Protein AF-0000000073397233 (afdb_homodimer)

Foldseek 3Di:
DPPPPPDQPAPCPFDKWKKKKKKKWKDPFPVPFQKKKKKWWDFDDDPFKHWPDKDKDWPFDWDWDFDDPFGTIIIMGMDRHTDMTIMMMMTIMMGTWQGHPDDLVLFDDDDCLVVQVQQQAADFQQDQDPVLLVVLCVQQPPPDRLLSSLLSLLVCLLVQAAEDQVQAPVQLHLVCCVVVRYHAQSVSQSVSSSSSSNVPWGKWKFKAAQDPPPDPPDFKDFDDFIHMWMWTQTRSRGIFTARSRVCNHVVHSRRGSTDHRRGGTRDMHAQDQDVVGQQVHGGGDNNGMWMDGPRHTDDMDMTMIMGTDD/DPPPPPDQPAVPPFDKWKKKKKKKWKDPFPVPFQKKKKKWFDFDDDPFKHWPDKDKDWPFDWDWDFDDPFGTIIIMGMDRHGDMTIMMMMTIMMGTWFGHPDDLVLFDDDDCLVVQVQQQQDDFQQDQDPVLLVVLCVQQPPPDRLLSSLLSLLVCLLVQAAEDQVQAPVQLHLVCCVVVRYHAQSVSQSVSSSSSSSVPWGKWKFKAAQDPPPDPPDFKDFDDFIHMWMWTQTRSRGIFTARSRVCNHVVHSRRGSTDHRRGGTRDMHAQDADVVGQQVHGGGDSNGMWMDGVRHTDDMDMTMMMGTDD

Sequence (620 aa):
MTITDPAVSAHADATIGLFEITDHITIDSTQGAHTVEMWCPVIGDGAFQRVLDVEVTSEDPYDLTREPEFGNLMLYSRLRLATAASWSIRYVVERRAIGHAPDPARARPLATAQLFSRALIPEAHVDVDERTRTLAQDVVGPETNPLEQARRIYDYVTGAMDYDATKQSFLGSTEHALTCSVGNCNDIHALFVSLCRSVDIPARFVLGQALELPQPGAQDCEVCGYHCWAEFFVAGLGWLPADASCATKYGTHGLFANLQANHIAWSIGRDILLAPPQRAGRSLFFAGPYAEIDGETHPAQRQIRFTAMTMTITDPAVSAHADATIGLFEITDHITIDSTQGAHTVEMWCPVIGDGAFQRVLDVEVTSEDPYDLTREPEFGNLMLYSRLRLATAASWSIRYVVERRAIGHAPDPARARPLATAQLFSRALIPEAHVDVDERTRTLAQDVVGPETNPLEQARRIYDYVTGAMDYDATKQSFLGSTEHALTCSVGNCNDIHALFVSLCRSVDIPARFVLGQALELPQPGAQDCEVCGYHCWAEFFVAGLGWLPADASCATKYGTHGLFANLQANHIAWSIGRDILLAPPQRAGRSLFFAGPYAEIDGETHPAQRQIRFTAMT

Nearest PDB structures (foldseek):
  3isr-assembly1_B  TM=7.551E-01  e=1.094E-17  Cytophaga hutchinsonii ATCC 33406
  7ofh-assembly1_A  TM=2.747E-01  e=2.437E-01  Enterobacteria phage f1
  7eea-assembly1_A  TM=2.535E-01  e=3.512E-01  unidentified
  6sb1-assembly1_A  TM=2.375E-01  e=1.515E+00  Mus musculus
  7cz6-assembly1_C  TM=2.061E-01  e=4.267E+00  Omono River virus

Solvent-accessible surface area (backbone atoms only — not comparable to full-atom values): 31868 Å² total; per-residue (Å²): 134,81,79,71,71,80,75,84,68,81,86,55,74,55,54,70,34,39,34,38,36,36,40,37,36,37,33,70,78,29,79,86,38,57,32,38,36,39,39,32,60,33,70,56,66,28,60,49,29,38,48,20,28,64,37,66,48,57,87,64,74,67,44,78,33,34,21,59,88,74,53,39,36,26,40,30,32,76,37,58,65,45,59,66,48,54,40,36,38,39,37,33,36,39,19,40,28,42,70,52,89,73,59,66,86,47,44,38,76,76,76,38,62,75,79,35,45,86,24,42,54,62,52,84,48,21,51,57,46,71,70,38,27,53,52,32,46,64,58,34,55,88,59,78,53,55,57,59,29,50,47,38,43,47,53,48,46,38,68,58,38,42,65,34,72,89,58,40,81,91,60,24,20,20,65,48,26,73,74,64,30,38,10,30,38,50,16,48,38,17,37,44,35,19,31,33,20,36,70,69,28,33,24,40,42,34,21,22,36,63,58,69,72,49,59,93,87,48,74,66,37,74,54,86,76,67,37,52,36,30,33,36,45,31,29,52,64,16,75,32,42,34,33,50,37,62,18,34,63,69,73,43,81,73,26,64,43,20,42,62,36,44,58,47,62,38,27,58,48,55,57,38,62,51,45,75,67,56,73,73,51,61,37,63,65,58,65,50,62,45,30,27,49,70,55,35,76,42,83,52,48,75,49,43,41,42,33,82,54,129,134,80,80,72,70,79,75,85,67,81,87,52,75,57,54,71,34,40,32,37,38,37,42,38,37,36,34,73,74,31,79,86,38,58,30,38,36,38,38,32,61,35,68,58,64,27,61,48,28,39,50,20,30,63,36,67,48,56,86,64,74,68,44,77,34,34,21,59,85,75,53,38,36,26,40,30,31,76,38,56,66,42,59,64,48,52,39,36,39,38,36,32,37,40,19,40,29,42,68,54,88,74,59,67,86,47,44,38,77,76,77,38,61,74,81,36,47,88,26,43,55,60,52,83,48,22,50,57,45,71,68,39,27,53,52,31,45,64,59,34,54,87,57,77,52,54,55,59,29,50,48,38,44,47,52,47,46,37,69,58,38,41,63,35,72,88,58,41,81,90,60,25,20,21,66,50,26,74,73,64,32,37,11,30,38,50,17,48,38,18,38,44,34,19,32,34,21,36,71,71,28,33,23,39,43,35,21,24,38,64,58,68,71,44,58,94,88,47,71,63,34,75,52,88,74,66,36,52,36,29,33,36,46,32,29,53,65,16,75,35,43,33,33,49,35,61,19,33,64,68,72,43,81,71,26,63,45,18,42,63,34,44,57,46,62,37,26,59,47,55,58,40,62,51,46,74,67,57,74,73,50,61,38,63,65,57,64,50,62,45,32,27,46,70,55,35,77,41,83,52,48,75,49,40,39,38,30,80,54,130

pLDDT: mean 88.09, std 16.3, range [19.8, 98.94]

Secondary structure (DSSP, 8-state):
---------SS----EEEEEEEEEEEE---TT-S-EEEEEEE---BTTEEEEEEEEEESS--EEEE-TTT--EEEEEEESS-PPEEEEEEEEEEEE-EE----GGG-B--S-GGGGGGGTS-BTTB--SHHHHH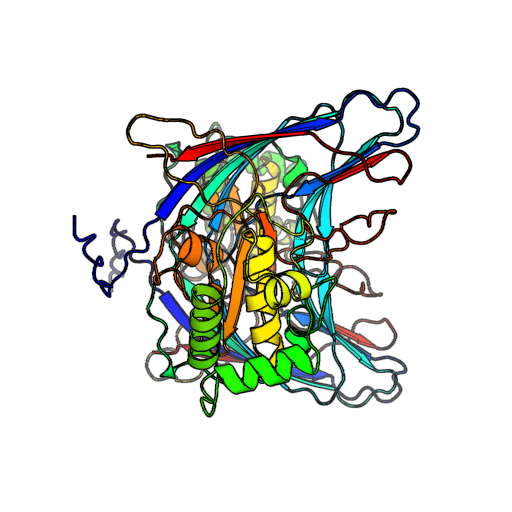HHHHHHTT---HHHHHHHHHHHHHHH-EE-GGG--SS--HHHHHHH-EE-HHHHHHHHHHHHHHTT--EEEEEEEE-----TT---EE--S-EEEEEEEEBTTEEEEE-HHHHHHHT--TTBSEE-TTEEEEEE-SSB--SSPPSS--BS--SS-EEEETTEEE--EEEEEEEEE-/-------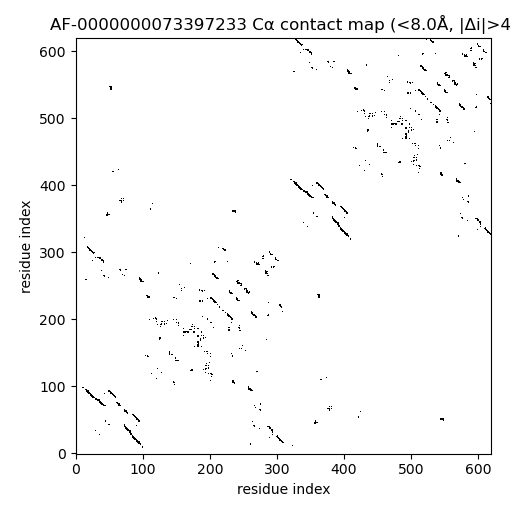--SS----EEEEEEEEEEEE---TT-S-EEEEEEE---BTTEEEEEEEEEESS--EEEE-TTT--EEEEEEESS-PPEEEEEEEEEEEE-EE----GGG-B--S-GGGGGGGTS-BTTB--SHHHHHHHHHHHTT---HHHHHHHHHHHHHHH-EE-GGG--SS--HHHHHHH-EE-HHHHHHHHHHHHHHTT--EEEEEEEE-----TT---EEE-S-EEEEEEEEBTTEEEEE-HHHHHHHT--TTBSEE-TTEEEEEE-SSB--SSPPSS--BS--SS-EEEETTEEE--EEEEEEEEE-

Radius of gyration: 24.76 Å; Cα contacts (8 Å, |Δi|>4): 1543; chains: 2; bounding box: 56×73×66 Å

InterPro domains:
  IPR002931 Transglutaminase-like [PF01841] (133-244)
  IPR002931 Transglutaminase-like [SM00460] (177-246)
  IPR038765 Papain-like cysteine peptidase superfamily [SSF54001] (122-278)

Structure (mmCIF, N/CA/C/O backbone):
data_AF-0000000073397233-model_v1
#
loop_
_entity.id
_entity.type
_entity.pdbx_description
1 polymer 'Transglutaminase-like domain-containing protein'
#
loop_
_atom_site.group_PDB
_atom_site.id
_atom_site.type_symbol
_atom_site.label_atom_id
_atom_site.label_alt_id
_atom_site.label_comp_id
_atom_site.label_asym_id
_atom_site.label_entity_id
_atom_site.label_seq_id
_atom_site.pdbx_PDB_ins_code
_atom_site.Cartn_x
_atom_site.Cartn_y
_atom_site.Cartn_z
_atom_site.occupancy
_atom_site.B_iso_or_equiv
_atom_site.auth_seq_id
_atom_site.auth_comp_id
_atom_site.auth_asym_id
_atom_site.auth_atom_id
_atom_site.pdbx_PDB_model_num
ATOM 1 N N . MET A 1 1 ? 7.605 40.781 -12.438 1 20.59 1 MET A N 1
ATOM 2 C CA . MET A 1 1 ? 7.578 39.562 -13.273 1 20.59 1 MET A CA 1
ATOM 3 C C . MET A 1 1 ? 6.363 38.719 -12.945 1 20.59 1 MET A C 1
ATOM 5 O O . MET A 1 1 ? 6.188 38.281 -11.797 1 20.59 1 MET A O 1
ATOM 9 N N . THR A 1 2 ? 5.273 38.812 -13.648 1 19.84 2 THR A N 1
ATOM 10 C CA . THR A 1 2 ? 3.918 38.312 -13.516 1 19.84 2 THR A CA 1
ATOM 11 C C . THR A 1 2 ? 3.908 36.781 -13.625 1 19.84 2 THR A C 1
ATOM 13 O O . THR A 1 2 ? 4.297 36.219 -14.656 1 19.84 2 THR A O 1
ATOM 16 N N . ILE A 1 3 ? 4.238 36.094 -12.578 1 24.62 3 ILE A N 1
ATOM 17 C CA . ILE A 1 3 ? 4.289 34.625 -12.625 1 24.62 3 ILE A CA 1
ATOM 18 C C . ILE A 1 3 ? 3 34.094 -13.234 1 24.62 3 ILE A C 1
ATOM 20 O O . ILE A 1 3 ? 1.908 34.344 -12.711 1 24.62 3 ILE A O 1
ATOM 24 N N . THR A 1 4 ? 2.961 34.031 -14.531 1 24.98 4 THR A N 1
ATOM 25 C CA . THR A 1 4 ? 1.876 33.469 -15.336 1 24.98 4 THR A CA 1
ATOM 26 C C . THR A 1 4 ? 1.376 32.156 -14.742 1 24.98 4 THR A C 1
ATOM 28 O O . THR A 1 4 ? 2.174 31.297 -14.344 1 24.98 4 THR A O 1
ATOM 31 N N . ASP A 1 5 ? 0.14 32.094 -14.383 1 25.53 5 ASP A N 1
ATOM 32 C CA . ASP A 1 5 ? -0.667 31.031 -13.773 1 25.53 5 ASP A CA 1
ATOM 33 C C . ASP A 1 5 ? -0.698 29.781 -14.648 1 25.53 5 ASP A C 1
ATOM 35 O O . ASP A 1 5 ? -1.155 29.844 -15.797 1 25.53 5 ASP A O 1
ATOM 39 N N . PRO A 1 6 ? 0.333 29.141 -14.727 1 29.95 6 PRO A N 1
ATOM 40 C CA . PRO A 1 6 ? 0.236 28.109 -15.766 1 29.95 6 PRO A CA 1
ATOM 41 C C . PRO A 1 6 ? -1.127 27.422 -15.789 1 29.95 6 PRO A C 1
ATOM 43 O O . PRO A 1 6 ? -1.668 27.078 -14.734 1 29.95 6 PRO A O 1
ATOM 46 N N . ALA A 1 7 ? -1.964 27.703 -16.578 1 28.81 7 ALA A N 1
ATOM 47 C CA . ALA A 1 7 ? -3.285 27.203 -16.938 1 28.81 7 ALA A CA 1
ATOM 48 C C . ALA A 1 7 ? -3.311 25.672 -16.906 1 28.81 7 ALA A C 1
ATOM 50 O O . ALA A 1 7 ? -2.346 25.031 -17.312 1 28.81 7 ALA A O 1
ATOM 51 N N . VAL A 1 8 ? -4.32 24.969 -16.203 1 33.44 8 VAL A N 1
ATOM 52 C CA . VAL A 1 8 ? -4.711 23.594 -15.883 1 33.44 8 VAL A CA 1
ATOM 53 C C . VAL A 1 8 ? -4.934 22.797 -17.156 1 33.44 8 VAL A C 1
ATOM 55 O O . VAL A 1 8 ? -5.879 23.062 -17.906 1 33.44 8 VAL A O 1
ATOM 58 N N . SER A 1 9 ? -4.07 22.688 -18.094 1 29.34 9 SER A N 1
ATOM 59 C CA . SER A 1 9 ? -4.43 21.875 -19.266 1 29.34 9 SER A CA 1
ATOM 60 C C . SER A 1 9 ? -4.992 20.516 -18.844 1 29.34 9 SER A C 1
ATOM 62 O O . SER A 1 9 ? -4.477 19.891 -17.922 1 29.34 9 SER A O 1
ATOM 64 N N . ALA A 1 10 ? -6.133 20.141 -19.297 1 34.38 10 ALA A N 1
ATOM 65 C CA . ALA A 1 10 ? -7.004 19 -18.984 1 34.38 10 ALA A CA 1
ATOM 66 C C . ALA A 1 10 ? -6.246 17.688 -19.078 1 34.38 10 ALA A C 1
ATOM 68 O O . ALA A 1 10 ? -6.602 16.719 -18.406 1 34.38 10 ALA A O 1
ATOM 69 N N . HIS A 1 11 ? -5.738 17.438 -20.344 1 39 11 HIS A N 1
ATOM 70 C CA . HIS A 1 11 ? -5.312 16.094 -20.719 1 39 11 HIS A CA 1
ATOM 71 C C . HIS A 1 11 ? -3.971 15.734 -20.094 1 39 11 HIS A C 1
ATOM 73 O O . HIS A 1 11 ? -2.936 16.281 -20.469 1 39 11 HIS A O 1
ATOM 79 N N . ALA A 1 12 ? -3.865 15.492 -18.797 1 43 12 ALA A N 1
ATOM 80 C CA . ALA A 1 12 ? -2.85 15.375 -17.766 1 43 12 ALA A CA 1
ATOM 81 C C . ALA A 1 12 ? -1.82 14.305 -18.109 1 43 12 ALA A C 1
ATOM 83 O O . ALA A 1 12 ? -2.072 13.109 -17.922 1 43 12 ALA A O 1
ATOM 84 N N . ASP A 1 13 ? -1.312 14.242 -19.172 1 47.97 13 ASP A N 1
ATOM 85 C CA . ASP A 1 13 ? -0.145 13.375 -19.062 1 47.97 13 ASP A CA 1
ATOM 86 C C . ASP A 1 13 ? 0.627 13.648 -17.781 1 47.97 13 ASP A C 1
ATOM 88 O O . ASP A 1 13 ? 1.246 14.711 -17.641 1 47.97 13 ASP A O 1
ATOM 92 N N . ALA A 1 14 ? 0.115 13.109 -16.703 1 60.75 14 ALA A N 1
ATOM 93 C CA . ALA A 1 14 ? 0.729 13.336 -15.398 1 60.75 14 ALA A CA 1
ATOM 94 C C . ALA A 1 14 ? 2.25 13.242 -15.484 1 60.75 14 ALA A C 1
ATOM 96 O O . ALA A 1 14 ? 2.789 12.328 -16.109 1 60.75 14 ALA A O 1
ATOM 97 N N . THR A 1 15 ? 2.902 14.367 -15.352 1 80.69 15 THR A N 1
ATOM 98 C CA . THR A 1 15 ? 4.355 14.445 -15.242 1 80.69 15 THR A CA 1
ATOM 99 C C . THR A 1 15 ? 4.883 13.367 -14.297 1 80.69 15 THR A C 1
ATOM 101 O O . THR A 1 15 ? 4.34 13.164 -13.211 1 80.69 15 THR A O 1
ATOM 104 N N . ILE A 1 16 ? 5.684 12.5 -14.891 1 86.94 16 ILE A N 1
ATOM 105 C CA . ILE A 1 16 ? 6.34 11.461 -14.102 1 86.94 16 ILE A CA 1
ATOM 106 C C . ILE A 1 16 ? 7.766 11.898 -13.766 1 86.94 16 ILE A C 1
ATOM 108 O O . ILE A 1 16 ? 8.492 12.391 -14.633 1 86.94 16 ILE A O 1
ATOM 112 N N . GLY A 1 17 ? 8.031 11.922 -12.484 1 89.25 17 GLY A N 1
ATOM 113 C CA . GLY A 1 17 ? 9.391 12.156 -12.031 1 89.25 17 GLY A CA 1
ATOM 114 C C . GLY A 1 17 ? 10.094 10.891 -11.578 1 89.25 17 GLY A C 1
ATOM 115 O O . GLY A 1 17 ? 9.453 9.977 -11.047 1 89.25 17 GLY A O 1
ATOM 116 N N . LEU A 1 18 ? 11.398 10.797 -11.883 1 92.31 18 LEU A N 1
ATOM 117 C CA . LEU A 1 18 ? 12.266 9.727 -11.406 1 92.31 18 LEU A CA 1
ATOM 118 C C . LEU A 1 18 ? 13.344 10.266 -10.484 1 92.31 18 LEU A C 1
ATOM 120 O O . LEU A 1 18 ? 14.07 11.203 -10.844 1 92.31 18 LEU A O 1
ATOM 124 N N . PHE A 1 19 ? 13.453 9.68 -9.305 1 91.81 19 PHE A N 1
ATOM 125 C CA . PHE A 1 19 ? 14.352 10.227 -8.297 1 91.81 19 PHE A CA 1
ATOM 126 C C . PHE A 1 19 ? 15.211 9.133 -7.672 1 91.81 19 PHE A C 1
ATOM 128 O O . PHE A 1 19 ? 14.727 8.031 -7.41 1 91.81 19 PHE A O 1
ATOM 135 N N . GLU A 1 20 ? 16.453 9.445 -7.52 1 93 20 GLU A N 1
ATOM 136 C CA . GLU A 1 20 ? 17.312 8.633 -6.656 1 93 20 GLU A CA 1
ATOM 137 C C . GLU A 1 20 ? 17.469 9.266 -5.277 1 93 20 GLU A C 1
ATOM 139 O O . GLU A 1 20 ? 17.75 10.461 -5.164 1 93 20 GLU A O 1
ATOM 144 N N . ILE A 1 21 ? 17.234 8.484 -4.27 1 91.62 21 ILE A N 1
ATOM 145 C CA . ILE A 1 21 ? 17.312 8.953 -2.891 1 91.62 21 ILE A CA 1
ATOM 146 C C . ILE A 1 21 ? 18.281 8.078 -2.1 1 91.62 21 ILE A C 1
ATOM 148 O O . ILE A 1 21 ? 18.172 6.852 -2.121 1 91.62 21 ILE A O 1
ATOM 152 N N . THR A 1 22 ? 19.188 8.695 -1.458 1 92.19 22 THR A N 1
ATOM 153 C CA . THR A 1 22 ? 20.094 7.977 -0.571 1 92.19 22 THR A CA 1
ATOM 154 C C . THR A 1 22 ? 20 8.508 0.856 1 92.19 22 THR A C 1
ATOM 156 O O . THR A 1 22 ? 20.172 9.703 1.095 1 92.19 22 THR A O 1
ATOM 159 N N . ASP A 1 23 ? 19.656 7.617 1.698 1 90 23 ASP A N 1
ATOM 160 C CA . ASP A 1 23 ? 19.516 7.922 3.117 1 90 23 ASP A CA 1
ATOM 161 C C . ASP A 1 23 ? 20.641 7.293 3.938 1 90 23 ASP A C 1
ATOM 163 O O . ASP A 1 23 ? 20.75 6.066 4.008 1 90 23 ASP A O 1
ATOM 167 N N . HIS A 1 24 ? 21.484 8.133 4.516 1 91.31 24 HIS A N 1
ATOM 168 C CA . HIS A 1 24 ? 22.531 7.668 5.418 1 91.31 24 HIS A CA 1
ATOM 169 C C . HIS A 1 24 ? 22.156 7.91 6.875 1 91.31 24 HIS A C 1
ATOM 171 O O . HIS A 1 24 ? 21.859 9.039 7.266 1 91.31 24 HIS A O 1
ATOM 177 N N . ILE A 1 25 ? 22.172 6.844 7.645 1 89.56 25 ILE A N 1
ATOM 178 C CA . ILE A 1 25 ? 21.719 6.887 9.031 1 89.56 25 ILE A CA 1
ATOM 179 C C . ILE A 1 25 ? 22.812 6.391 9.961 1 89.56 25 ILE A C 1
ATOM 181 O O . ILE A 1 25 ? 23.406 5.34 9.719 1 89.56 25 ILE A O 1
ATOM 185 N N . THR A 1 26 ? 23.062 7.152 10.969 1 87.12 26 THR A N 1
ATOM 186 C CA . THR A 1 26 ? 24.047 6.742 11.969 1 87.12 26 THR A CA 1
ATOM 187 C C . THR A 1 26 ? 23.531 7.008 13.383 1 87.12 26 THR A C 1
ATOM 189 O O . THR A 1 26 ? 22.703 7.902 13.586 1 87.12 26 THR A O 1
ATOM 192 N N . ILE A 1 27 ? 23.875 6.125 14.25 1 85.19 27 ILE A N 1
ATOM 193 C CA . ILE A 1 27 ? 23.703 6.355 15.68 1 85.19 27 ILE A CA 1
ATOM 194 C C . ILE A 1 27 ? 25.062 6.461 16.344 1 85.19 27 ILE A C 1
ATOM 196 O O . ILE A 1 27 ? 25.953 5.641 16.109 1 85.19 27 ILE A O 1
ATOM 200 N N . ASP A 1 28 ? 25.219 7.613 17.047 1 77.94 28 ASP A N 1
ATOM 201 C CA . ASP A 1 28 ? 26.5 7.82 17.734 1 77.94 28 ASP A CA 1
ATOM 202 C C . ASP A 1 28 ? 26.766 6.703 18.734 1 77.94 28 ASP A C 1
ATOM 204 O O . ASP A 1 28 ? 25.859 5.945 19.094 1 77.94 28 ASP A O 1
ATOM 208 N N . SER A 1 29 ? 28 6.82 19.234 1 68.44 29 SER A N 1
ATOM 209 C CA . SER A 1 29 ? 28.562 5.809 20.125 1 68.44 29 SER A CA 1
ATOM 210 C C . SER A 1 29 ? 27.656 5.543 21.312 1 68.44 29 SER A C 1
ATOM 212 O O . SER A 1 29 ? 27.203 6.48 21.969 1 68.44 29 SER A O 1
ATOM 214 N N . THR A 1 30 ? 27.344 4.34 21.375 1 70.19 30 THR A N 1
ATOM 215 C CA . THR A 1 30 ? 26.422 3.809 22.375 1 70.19 30 THR A CA 1
ATOM 216 C C . THR A 1 30 ? 27.172 3.066 23.469 1 70.19 30 THR A C 1
ATOM 218 O O . THR A 1 30 ? 26.703 2.049 23.984 1 70.19 30 THR A O 1
ATOM 221 N N . GLN A 1 31 ? 28.359 3.639 23.75 1 72.44 31 GLN A N 1
ATOM 222 C CA . GLN A 1 31 ? 29.156 2.969 24.766 1 72.44 31 GLN A CA 1
ATOM 223 C C . GLN A 1 31 ? 28.328 2.729 26.031 1 72.44 31 GLN A C 1
ATOM 225 O O . GLN A 1 31 ? 27.656 3.641 26.531 1 72.44 31 GLN A O 1
ATOM 230 N N . GLY A 1 32 ? 28.312 1.547 26.438 1 79.56 32 GLY A N 1
ATOM 231 C CA . GLY A 1 32 ? 27.625 1.161 27.656 1 79.56 32 GLY A CA 1
ATOM 232 C C . GLY A 1 32 ? 26.188 0.735 27.422 1 79.56 32 GLY A C 1
ATOM 233 O O . GLY A 1 32 ? 25.531 0.246 28.344 1 79.56 32 GLY A O 1
ATOM 234 N N . ALA A 1 33 ? 25.719 0.913 26.281 1 85.31 33 ALA A N 1
ATOM 235 C CA . ALA A 1 33 ? 24.344 0.526 26 1 85.31 33 ALA A CA 1
ATOM 236 C C . ALA A 1 33 ? 24.188 -0.992 25.984 1 85.31 33 ALA A C 1
ATOM 238 O O . ALA A 1 33 ? 25.062 -1.701 25.469 1 85.31 33 ALA A O 1
ATOM 239 N N . HIS A 1 34 ? 23.156 -1.497 26.562 1 88.19 34 HIS A N 1
ATOM 240 C CA . HIS A 1 34 ? 22.844 -2.922 26.531 1 88.19 34 HIS A CA 1
ATOM 241 C C . HIS A 1 34 ? 22.109 -3.295 25.25 1 88.19 34 HIS A C 1
ATOM 243 O O . HIS A 1 34 ? 22.359 -4.352 24.656 1 88.19 34 HIS A O 1
ATOM 249 N N . THR A 1 35 ? 21.188 -2.436 24.938 1 89.88 35 THR A N 1
ATOM 250 C CA . THR A 1 35 ? 20.422 -2.703 23.734 1 89.88 35 THR A CA 1
ATOM 251 C C . THR A 1 35 ? 20.234 -1.429 22.906 1 89.88 35 THR A C 1
ATOM 253 O O . THR A 1 35 ? 19.953 -0.365 23.453 1 89.88 35 THR A O 1
ATOM 256 N N . VAL A 1 36 ? 20.469 -1.492 21.641 1 90.56 36 VAL A N 1
ATOM 257 C CA . VAL A 1 36 ? 20.203 -0.425 20.672 1 90.56 36 VAL A CA 1
ATOM 258 C C . VAL A 1 36 ? 19.172 -0.901 19.656 1 90.56 36 VAL A C 1
ATOM 260 O O . VAL A 1 36 ? 19.375 -1.912 18.984 1 90.56 36 VAL A O 1
ATOM 263 N N . GLU A 1 37 ? 18.047 -0.195 19.609 1 92.5 37 GLU A N 1
ATOM 264 C CA . GLU A 1 37 ? 17.016 -0.484 18.625 1 92.5 37 GLU A CA 1
ATOM 265 C C . GLU A 1 37 ? 16.812 0.696 17.672 1 92.5 37 GLU A C 1
ATOM 267 O O . GLU A 1 37 ? 16.859 1.853 18.094 1 92.5 37 GLU A O 1
ATOM 272 N N . MET A 1 38 ? 16.688 0.378 16.422 1 93 38 MET A N 1
ATOM 273 C CA . MET A 1 38 ? 16.484 1.421 15.43 1 93 38 MET A CA 1
ATOM 274 C C . MET A 1 38 ? 15.398 1.013 14.438 1 93 38 MET A C 1
ATOM 276 O O . MET A 1 38 ? 15.352 -0.139 14 1 93 38 MET A O 1
ATOM 280 N N . TRP A 1 39 ? 14.5 1.9 14.188 1 95.25 39 TRP A N 1
ATOM 281 C CA . TRP A 1 39 ? 13.484 1.797 13.141 1 95.25 39 TRP A CA 1
ATOM 282 C C . TRP A 1 39 ? 13.727 2.834 12.047 1 95.25 39 TRP A C 1
ATOM 284 O O . TRP A 1 39 ? 13.844 4.027 12.336 1 95.25 39 TRP A O 1
ATOM 294 N N . CYS A 1 40 ? 13.773 2.43 10.812 1 94.19 40 CYS A N 1
ATOM 295 C CA . CYS A 1 40 ? 13.914 3.342 9.68 1 94.19 40 CYS A CA 1
ATOM 296 C C . CYS A 1 40 ? 12.789 3.148 8.68 1 94.19 40 CYS A C 1
ATOM 298 O O . CYS A 1 40 ? 12.562 2.039 8.195 1 94.19 40 CYS A O 1
ATOM 300 N N . PRO A 1 41 ? 12.086 4.227 8.383 1 94.44 41 PRO A N 1
ATOM 301 C CA . PRO A 1 41 ? 11.023 4.066 7.387 1 94.44 41 PRO A CA 1
ATOM 302 C C . PRO A 1 41 ? 11.547 3.598 6.031 1 94.44 41 PRO A C 1
ATOM 304 O O . PRO A 1 41 ? 12.641 3.998 5.617 1 94.44 41 PRO A O 1
ATOM 307 N N . VAL A 1 42 ? 10.789 2.766 5.383 1 94.81 42 VAL A N 1
ATOM 308 C CA . VAL A 1 42 ? 11.086 2.281 4.039 1 94.81 42 VAL A CA 1
ATOM 309 C C . VAL A 1 42 ? 10.031 2.791 3.062 1 94.81 42 VAL A C 1
ATOM 311 O O . VAL A 1 42 ? 8.836 2.617 3.285 1 94.81 42 VAL A O 1
ATOM 314 N N . ILE A 1 43 ? 10.523 3.436 1.963 1 94.81 43 ILE A N 1
ATOM 315 C CA . ILE A 1 43 ? 9.617 3.932 0.933 1 94.81 43 ILE A CA 1
ATOM 316 C C . ILE A 1 43 ? 8.922 2.758 0.248 1 94.81 43 ILE A C 1
ATOM 318 O O . ILE A 1 43 ? 9.57 1.789 -0.15 1 94.81 43 ILE A O 1
ATOM 322 N N . GLY A 1 44 ? 7.68 2.812 0.209 1 93.81 44 GLY A N 1
ATOM 323 C CA . GLY A 1 44 ? 6.91 1.777 -0.465 1 93.81 44 GLY A CA 1
ATOM 324 C C . GLY A 1 44 ? 6.109 2.299 -1.641 1 93.81 44 GLY A C 1
ATOM 325 O O . GLY A 1 44 ? 6.047 3.508 -1.87 1 93.81 44 GLY A O 1
ATOM 326 N N . ASP A 1 45 ? 5.527 1.323 -2.373 1 94.31 45 ASP A N 1
ATOM 327 C CA . ASP A 1 45 ? 4.625 1.699 -3.459 1 94.31 45 ASP A CA 1
ATOM 328 C C . ASP A 1 45 ? 3.359 2.359 -2.92 1 94.31 45 ASP A C 1
ATOM 330 O O . ASP A 1 45 ? 2.996 2.162 -1.759 1 94.31 45 ASP A O 1
ATOM 334 N N . GLY A 1 46 ? 2.748 3.15 -3.691 1 92.5 46 GLY A N 1
ATOM 335 C CA . GLY A 1 46 ? 1.459 3.781 -3.463 1 92.5 46 GLY A CA 1
ATOM 336 C C . GLY A 1 46 ? 0.76 4.195 -4.742 1 92.5 46 GLY A C 1
ATOM 337 O O . GLY A 1 46 ? 1.265 3.943 -5.84 1 92.5 46 GLY A O 1
ATOM 338 N N . ALA A 1 47 ? -0.319 4.82 -4.586 1 90.19 47 ALA A N 1
ATOM 339 C CA . ALA A 1 47 ? -1.171 5.141 -5.727 1 90.19 47 ALA A CA 1
ATOM 340 C C . ALA A 1 47 ? -0.432 6.023 -6.73 1 90.19 47 ALA A C 1
ATOM 342 O O . ALA A 1 47 ? -0.727 5.992 -7.93 1 90.19 47 ALA A O 1
ATOM 343 N N . PHE A 1 48 ? 0.589 6.766 -6.23 1 91.81 48 PHE A N 1
ATOM 344 C CA . PHE A 1 48 ? 1.215 7.711 -7.145 1 91.81 48 PHE A CA 1
ATOM 345 C C . PHE A 1 48 ? 2.732 7.578 -7.109 1 91.81 48 PHE A C 1
ATOM 347 O O . PHE A 1 48 ? 3.449 8.453 -7.594 1 91.81 48 PHE A O 1
ATOM 354 N N . GLN A 1 49 ? 3.201 6.582 -6.512 1 94.62 49 GLN A N 1
ATOM 355 C CA . GLN A 1 49 ? 4.645 6.367 -6.492 1 94.62 49 GLN A CA 1
ATOM 356 C C . GLN A 1 49 ? 4.977 4.879 -6.582 1 94.62 49 GLN A C 1
ATOM 358 O O . GLN A 1 49 ? 4.234 4.039 -6.078 1 94.62 49 GLN A O 1
ATOM 363 N N . ARG A 1 50 ? 6.074 4.562 -7.207 1 95.38 50 ARG A N 1
ATOM 364 C CA . ARG A 1 50 ? 6.605 3.209 -7.336 1 95.38 50 ARG A CA 1
ATOM 365 C C . ARG A 1 50 ? 8.086 3.162 -6.973 1 95.38 50 ARG A C 1
ATOM 367 O O . ARG A 1 50 ? 8.867 4.008 -7.418 1 95.38 50 ARG A O 1
ATOM 374 N N . VAL A 1 51 ? 8.406 2.229 -6.191 1 96.69 51 VAL A N 1
ATOM 375 C CA . VAL A 1 51 ? 9.812 1.961 -5.914 1 96.69 51 VAL A CA 1
ATOM 376 C C . VAL A 1 51 ? 10.383 1.025 -6.977 1 96.69 51 VAL A C 1
ATOM 378 O O . VAL A 1 51 ? 10 -0.146 -7.051 1 96.69 51 VAL A O 1
ATOM 381 N N . LEU A 1 52 ? 11.297 1.48 -7.734 1 96.56 52 LEU A N 1
ATOM 382 C CA . LEU A 1 52 ? 11.852 0.717 -8.844 1 96.56 52 LEU A CA 1
ATOM 383 C C . LEU A 1 52 ? 13.102 -0.047 -8.406 1 96.56 52 LEU A C 1
ATOM 385 O O . LEU A 1 52 ? 13.461 -1.054 -9.016 1 96.56 52 LEU A O 1
ATOM 389 N N . ASP A 1 53 ? 13.742 0.507 -7.395 1 96.94 53 ASP A N 1
ATOM 390 C CA . ASP A 1 53 ? 14.961 -0.095 -6.863 1 96.94 53 ASP A CA 1
ATOM 391 C C . ASP A 1 53 ? 15.148 0.26 -5.391 1 96.94 53 ASP A C 1
ATOM 393 O O . ASP A 1 53 ? 14.805 1.361 -4.961 1 96.94 53 ASP A O 1
ATOM 397 N N . VAL A 1 54 ? 15.664 -0.629 -4.656 1 96.44 54 VAL A N 1
ATOM 398 C CA . VAL A 1 54 ? 15.992 -0.4 -3.254 1 96.44 54 VAL A CA 1
ATOM 399 C C . VAL A 1 54 ? 17.219 -1.22 -2.865 1 96.44 54 VAL A 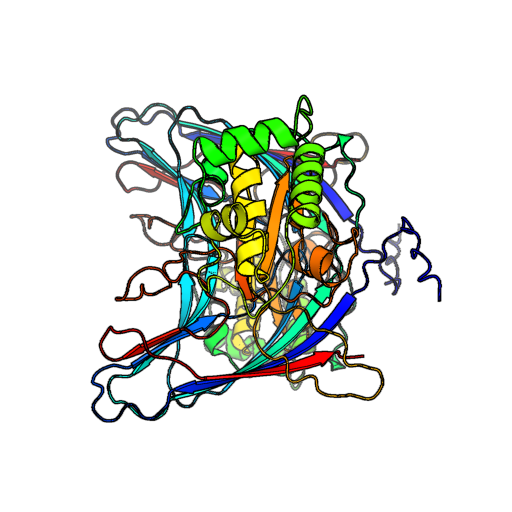C 1
ATOM 401 O O . VAL A 1 54 ? 17.281 -2.42 -3.139 1 96.44 54 VAL A O 1
ATOM 404 N N . GLU A 1 55 ? 18.172 -0.606 -2.273 1 96.44 55 GLU A N 1
ATOM 405 C CA . GLU A 1 55 ? 19.391 -1.249 -1.795 1 96.44 55 GLU A CA 1
ATOM 406 C C . GLU A 1 55 ? 19.734 -0.809 -0.373 1 96.44 55 GLU A C 1
ATOM 408 O O . GLU A 1 55 ? 19.797 0.388 -0.085 1 96.44 55 GLU A O 1
ATOM 413 N N . VAL A 1 56 ? 19.891 -1.743 0.454 1 96.06 56 VAL A N 1
ATOM 414 C CA . VAL A 1 56 ? 20.25 -1.476 1.843 1 96.06 56 VAL A CA 1
ATOM 415 C C . VAL A 1 56 ? 21.688 -1.952 2.107 1 96.06 56 VAL A C 1
ATOM 417 O O . VAL A 1 56 ? 22.016 -3.1 1.812 1 96.06 56 VAL A O 1
ATOM 420 N N . THR A 1 57 ? 22.484 -1.097 2.562 1 94.19 57 THR A N 1
ATOM 421 C CA . THR A 1 57 ? 23.828 -1.433 3.039 1 94.19 57 THR A CA 1
ATOM 422 C C . THR A 1 57 ? 23.922 -1.238 4.551 1 94.19 57 THR A C 1
ATOM 424 O O . THR A 1 57 ? 23.734 -0.128 5.051 1 94.19 57 THR A O 1
ATOM 427 N N . SER A 1 58 ? 24.125 -2.32 5.211 1 90.06 58 SER A N 1
ATOM 428 C CA . SER A 1 58 ? 24.25 -2.289 6.668 1 90.06 58 SER A CA 1
ATOM 429 C C . SER A 1 58 ? 25.219 -3.361 7.16 1 90.06 58 SER A C 1
ATOM 431 O O . SER A 1 58 ? 25.281 -4.453 6.59 1 90.06 58 SER A O 1
ATOM 433 N N . GLU A 1 59 ? 25.984 -2.969 8.148 1 82.81 59 GLU A N 1
ATOM 434 C CA . GLU A 1 59 ? 26.812 -3.977 8.797 1 82.81 59 GLU A CA 1
ATOM 435 C C . GLU A 1 59 ? 26.016 -4.777 9.82 1 82.81 59 GLU A C 1
ATOM 437 O O . GLU A 1 59 ? 26.406 -5.902 10.172 1 82.81 59 GLU A O 1
ATOM 442 N N . ASP A 1 60 ? 24.938 -4.215 10.305 1 85.38 60 ASP A N 1
ATOM 443 C CA . ASP A 1 60 ? 24.094 -4.852 11.32 1 85.38 60 ASP A CA 1
ATOM 444 C C . ASP A 1 60 ? 22.938 -5.602 10.672 1 85.38 60 ASP A C 1
ATOM 446 O O . ASP A 1 60 ? 22.453 -5.219 9.602 1 85.38 60 ASP A O 1
ATOM 450 N N . PRO A 1 61 ? 22.531 -6.641 11.422 1 90.12 61 PRO A N 1
ATOM 451 C CA . PRO A 1 61 ? 21.328 -7.312 10.93 1 90.12 61 PRO A CA 1
ATOM 452 C C . PRO A 1 61 ? 20.078 -6.438 11.031 1 90.12 61 PRO A C 1
ATOM 454 O O . PRO A 1 61 ? 19.984 -5.59 11.922 1 90.12 61 PRO A O 1
ATOM 457 N N . TYR A 1 62 ? 19.203 -6.625 10.141 1 93 62 TYR A N 1
ATOM 458 C CA . TYR A 1 62 ? 17.922 -5.922 10.164 1 93 62 TYR A CA 1
ATOM 459 C C . TYR A 1 62 ? 16.797 -6.812 9.641 1 93 62 TYR A C 1
ATOM 461 O O . TYR A 1 62 ? 17.047 -7.793 8.938 1 93 62 TYR A O 1
ATOM 469 N N . ASP A 1 63 ? 15.602 -6.445 10.039 1 94.38 63 ASP A N 1
ATOM 470 C CA . ASP A 1 63 ? 14.383 -7.047 9.508 1 94.38 63 ASP A CA 1
ATOM 471 C C . ASP A 1 63 ? 13.5 -6 8.844 1 94.38 63 ASP A C 1
ATOM 473 O O . ASP A 1 63 ? 13.547 -4.82 9.195 1 94.38 63 ASP A O 1
ATOM 477 N N . LEU A 1 64 ? 12.797 -6.449 7.832 1 95.56 64 LEU A N 1
ATOM 478 C CA . LEU A 1 64 ? 11.711 -5.633 7.297 1 95.56 64 LEU A CA 1
ATOM 479 C C . LEU A 1 64 ? 10.414 -5.898 8.055 1 95.56 64 LEU A C 1
ATOM 481 O O . LEU A 1 64 ? 9.953 -7.039 8.125 1 95.56 64 LEU A O 1
ATOM 485 N N . THR A 1 65 ? 9.852 -4.871 8.633 1 97.06 65 THR A N 1
ATOM 486 C CA . THR A 1 65 ? 8.617 -5.016 9.398 1 97.06 65 THR A CA 1
ATOM 487 C C . THR A 1 65 ? 7.574 -4.008 8.93 1 97.06 65 THR A C 1
ATOM 489 O O . THR A 1 65 ? 7.871 -3.123 8.125 1 97.06 65 THR A O 1
ATOM 492 N N . ARG A 1 66 ? 6.293 -4.215 9.344 1 97.12 66 ARG A N 1
ATOM 493 C CA . ARG A 1 66 ? 5.156 -3.371 8.992 1 97.12 66 ARG A CA 1
ATOM 494 C C . ARG A 1 66 ? 4.234 -3.168 10.188 1 97.12 66 ARG A C 1
ATOM 496 O O . ARG A 1 66 ? 3.873 -4.129 10.867 1 97.12 66 ARG A O 1
ATOM 503 N N . GLU A 1 67 ? 3.938 -1.937 10.445 1 96.81 67 GLU A N 1
ATOM 504 C CA . GLU A 1 67 ? 2.953 -1.723 11.508 1 96.81 67 GLU A CA 1
ATOM 505 C C . GLU A 1 67 ? 1.53 -1.812 10.961 1 96.81 67 GLU A C 1
ATOM 507 O O . GLU A 1 67 ? 1.288 -1.517 9.789 1 96.81 67 GLU A O 1
ATOM 512 N N . PRO A 1 68 ? 0.575 -2.158 11.758 1 94.38 68 PRO A N 1
ATOM 513 C CA . PRO A 1 68 ? -0.741 -2.559 11.25 1 94.38 68 PRO A CA 1
ATOM 514 C C . PRO A 1 68 ? -1.687 -1.372 11.07 1 94.38 68 PRO A C 1
ATOM 516 O O . PRO A 1 68 ? -2.734 -1.507 10.43 1 94.38 68 PRO A O 1
ATOM 519 N N . GLU A 1 69 ? -1.416 -0.255 11.625 1 94 69 GLU A N 1
ATOM 520 C CA . GLU A 1 69 ? -2.391 0.831 11.641 1 94 69 GLU A CA 1
ATOM 521 C C . GLU A 1 69 ? -2.457 1.536 10.289 1 94 69 GLU A C 1
ATOM 523 O O . GLU A 1 69 ? -3.539 1.718 9.727 1 94 69 GLU A O 1
ATOM 528 N N . PHE A 1 70 ? -1.303 1.898 9.75 1 95.12 70 PHE A N 1
ATOM 529 C CA . PHE A 1 70 ? -1.25 2.617 8.484 1 95.12 70 PHE A CA 1
ATOM 530 C C . PHE A 1 70 ? -0.54 1.787 7.422 1 95.12 70 PHE A C 1
ATOM 532 O O . PHE A 1 70 ? -0.622 2.094 6.23 1 95.12 70 PHE A O 1
ATOM 539 N N . GLY A 1 71 ? 0.132 0.727 7.863 1 95.81 71 GLY A N 1
ATOM 540 C CA . GLY A 1 71 ? 0.809 -0.167 6.938 1 95.81 71 GLY A CA 1
ATOM 541 C C . GLY A 1 71 ? 2.197 0.31 6.555 1 95.81 71 GLY A C 1
ATOM 542 O O . GLY A 1 71 ? 2.734 -0.089 5.52 1 95.81 71 GLY A O 1
ATOM 543 N N . ASN A 1 72 ? 2.783 1.192 7.367 1 97.31 72 ASN A N 1
ATOM 544 C CA . ASN A 1 72 ? 4.125 1.684 7.07 1 97.31 72 ASN A CA 1
ATOM 545 C C . ASN A 1 72 ? 5.164 0.571 7.164 1 97.31 72 ASN A C 1
ATOM 547 O O . ASN A 1 72 ? 5.133 -0.236 8.094 1 97.31 72 ASN A O 1
ATOM 551 N N . LEU A 1 73 ? 6.023 0.556 6.207 1 96.44 73 LEU A N 1
ATOM 552 C CA . LEU A 1 73 ? 7.164 -0.355 6.203 1 96.44 73 LEU A CA 1
ATOM 553 C C . LEU A 1 73 ? 8.359 0.266 6.914 1 96.44 73 LEU A C 1
ATOM 555 O O . LEU A 1 73 ? 8.586 1.475 6.82 1 96.44 73 LEU A O 1
ATOM 559 N N . MET A 1 74 ? 9.172 -0.625 7.57 1 96.94 74 MET A N 1
ATOM 560 C CA . MET A 1 74 ? 10.359 -0.106 8.234 1 96.94 74 MET A CA 1
ATOM 561 C C . MET A 1 74 ? 11.438 -1.181 8.336 1 96.94 74 MET A C 1
ATOM 563 O O . MET A 1 74 ? 11.133 -2.375 8.32 1 96.94 74 MET A O 1
ATOM 567 N N . LEU A 1 75 ? 12.656 -0.766 8.312 1 95.75 75 LEU A N 1
ATOM 568 C CA . LEU A 1 75 ? 13.758 -1.614 8.75 1 95.75 75 LEU A CA 1
ATOM 569 C C . LEU A 1 75 ? 13.93 -1.553 10.266 1 95.75 75 LEU A C 1
ATOM 571 O O . LEU A 1 75 ? 13.898 -0.469 10.852 1 95.75 75 LEU A O 1
ATOM 575 N N . TYR A 1 76 ? 14.016 -2.635 10.82 1 95.75 76 TYR A N 1
ATOM 576 C CA . TYR A 1 76 ? 14.195 -2.723 12.266 1 95.75 76 TYR A CA 1
ATOM 577 C C . TYR A 1 76 ? 15.469 -3.475 12.609 1 95.75 76 TYR A C 1
ATOM 579 O O . TYR A 1 76 ? 15.734 -4.551 12.07 1 95.75 76 TYR A O 1
ATOM 587 N N . SER A 1 77 ? 16.266 -2.908 13.445 1 93 77 SER A N 1
ATOM 588 C CA . SER A 1 77 ? 17.469 -3.566 13.961 1 93 77 SER A CA 1
ATOM 589 C C . SER A 1 77 ? 17.516 -3.51 15.484 1 93 77 SER A C 1
ATOM 591 O O . SER A 1 77 ? 17.141 -2.498 16.078 1 93 77 SER A O 1
ATOM 593 N N . ARG A 1 78 ? 17.859 -4.605 16.031 1 91.81 78 ARG A N 1
ATOM 594 C CA . ARG A 1 78 ? 18.109 -4.699 17.469 1 91.81 78 ARG A CA 1
ATOM 595 C C . ARG A 1 78 ? 19.5 -5.27 17.75 1 91.81 78 ARG A C 1
ATOM 597 O O . ARG A 1 78 ? 19.797 -6.406 17.375 1 91.81 78 ARG A O 1
ATOM 604 N N . LEU A 1 79 ? 20.297 -4.422 18.344 1 87.38 79 LEU A N 1
ATOM 605 C CA . LEU A 1 79 ? 21.641 -4.832 18.688 1 87.38 79 LEU A CA 1
ATOM 606 C C . LEU A 1 79 ? 21.844 -4.875 20.188 1 87.38 79 LEU A C 1
ATOM 608 O O . LEU A 1 79 ? 21.344 -4.012 20.922 1 87.38 79 LEU A O 1
ATOM 612 N N . ARG A 1 80 ? 22.406 -5.941 20.719 1 79.69 80 ARG A N 1
ATOM 613 C CA . ARG A 1 80 ? 22.672 -6.074 22.141 1 79.69 80 ARG A CA 1
ATOM 614 C C . ARG A 1 80 ? 23.891 -5.258 22.547 1 79.69 80 ARG A C 1
ATOM 616 O O . ARG A 1 80 ? 23.984 -4.781 23.688 1 79.69 80 ARG A O 1
ATOM 623 N N . LEU A 1 81 ? 24.938 -5.219 21.828 1 67.94 81 LEU A N 1
ATOM 624 C CA . LEU A 1 81 ? 26.125 -4.453 22.188 1 67.94 81 LEU A CA 1
ATOM 625 C C . LEU A 1 81 ? 26.359 -3.32 21.203 1 67.94 81 LEU A C 1
ATOM 627 O O . LEU A 1 81 ? 26.125 -3.48 20 1 67.94 81 LEU A O 1
ATOM 631 N N . ALA A 1 82 ? 26.531 -2.176 21.875 1 59.38 82 ALA A N 1
ATOM 632 C CA . ALA A 1 82 ? 26.453 -0.877 21.203 1 59.38 82 ALA A CA 1
ATOM 633 C C . ALA A 1 82 ? 27.672 -0.64 20.312 1 59.38 82 ALA A C 1
ATOM 635 O O . ALA A 1 82 ? 28.812 -0.612 20.797 1 59.38 82 ALA A O 1
ATOM 636 N N . THR A 1 83 ? 27.859 -1.124 19.234 1 66.81 83 THR A N 1
ATOM 637 C CA . THR A 1 83 ? 28.703 -0.465 18.25 1 66.81 83 THR A CA 1
ATOM 638 C C . THR A 1 83 ? 27.906 0.552 17.438 1 66.81 83 THR A C 1
ATOM 640 O O . THR A 1 83 ? 26.688 0.569 17.484 1 66.81 83 THR A O 1
ATOM 643 N N . ALA A 1 84 ? 28.672 1.542 16.969 1 66.44 84 ALA A N 1
ATOM 644 C CA . ALA A 1 84 ? 28.078 2.518 16.062 1 66.44 84 ALA A CA 1
ATOM 645 C C . ALA A 1 84 ? 27.359 1.826 14.906 1 66.44 84 ALA A C 1
ATOM 647 O O . ALA A 1 84 ? 27.906 0.9 14.297 1 66.44 84 ALA A O 1
ATOM 648 N N . ALA A 1 85 ? 26 2.096 14.859 1 77.06 85 ALA A N 1
ATOM 649 C CA . ALA A 1 85 ? 25.25 1.547 13.742 1 77.06 85 ALA A CA 1
ATOM 650 C C . ALA A 1 85 ? 25.234 2.514 12.562 1 77.06 85 ALA A C 1
ATOM 652 O O . ALA A 1 85 ? 25.156 3.73 12.75 1 77.06 85 ALA A O 1
ATOM 653 N N . SER A 1 86 ? 25.516 1.97 11.383 1 83.06 86 SER A N 1
ATOM 654 C CA . SER A 1 86 ? 25.453 2.754 10.156 1 83.06 86 SER A CA 1
ATOM 655 C C . SER A 1 86 ? 24.703 2.01 9.055 1 83.06 86 SER A C 1
ATOM 657 O O . SER A 1 86 ? 25 0.849 8.773 1 83.06 86 SER A O 1
ATOM 659 N N . TRP A 1 87 ? 23.656 2.719 8.602 1 88.88 87 TRP A N 1
ATOM 660 C CA . TRP A 1 87 ? 22.875 2.178 7.492 1 88.88 87 TRP A CA 1
ATOM 661 C C . TRP A 1 87 ? 22.859 3.146 6.312 1 88.88 87 TRP A C 1
ATOM 663 O O . TRP A 1 87 ? 22.953 4.359 6.496 1 88.88 87 TRP A O 1
ATOM 673 N N . SER A 1 88 ? 22.906 2.582 5.18 1 93.94 88 SER A N 1
ATOM 674 C CA . SER A 1 88 ? 22.625 3.344 3.969 1 93.94 88 SER A CA 1
ATOM 675 C C . SER A 1 88 ? 21.531 2.674 3.143 1 93.94 88 SER A C 1
ATOM 677 O O . SER A 1 88 ? 21.578 1.465 2.906 1 93.94 88 SER A O 1
ATOM 679 N N . ILE A 1 89 ? 20.578 3.439 2.797 1 94.81 89 ILE A N 1
ATOM 680 C CA . ILE A 1 89 ? 19.484 2.947 1.954 1 94.81 89 ILE A CA 1
ATOM 681 C C . ILE A 1 89 ? 19.406 3.791 0.685 1 94.81 89 ILE A C 1
ATOM 683 O O . ILE A 1 89 ? 19.297 5.02 0.753 1 94.81 89 ILE A O 1
ATOM 687 N N . ARG A 1 90 ? 19.422 3.16 -0.43 1 95.69 90 ARG A N 1
ATOM 688 C CA . ARG A 1 90 ? 19.266 3.826 -1.719 1 95.69 90 ARG A CA 1
ATOM 689 C C . ARG A 1 90 ? 17.984 3.404 -2.408 1 95.69 90 ARG A C 1
ATOM 691 O O . ARG A 1 90 ? 17.703 2.209 -2.529 1 95.69 90 ARG A O 1
ATOM 698 N N . TYR A 1 91 ? 17.25 4.383 -2.873 1 95.31 91 TYR A N 1
ATOM 699 C CA . TYR A 1 91 ? 16.031 4.129 -3.621 1 95.31 91 TYR A CA 1
ATOM 700 C C . TYR A 1 91 ? 16.094 4.758 -5.008 1 95.31 91 TYR A C 1
ATOM 702 O O . TYR A 1 91 ? 16.75 5.793 -5.195 1 95.31 91 TYR A O 1
ATOM 710 N N . VAL A 1 92 ? 15.469 4.121 -5.938 1 95.94 92 VAL A N 1
ATOM 711 C CA . VAL A 1 92 ? 14.969 4.789 -7.137 1 95.94 92 VAL A CA 1
ATOM 712 C C . VAL A 1 92 ? 13.445 4.785 -7.137 1 95.94 92 VAL A C 1
ATOM 714 O O . VAL A 1 92 ? 12.82 3.723 -7.09 1 95.94 92 VAL A O 1
ATOM 717 N N . VAL A 1 93 ? 12.859 5.98 -7.16 1 95.44 93 VAL A N 1
ATOM 718 C CA . VAL A 1 93 ? 11.414 6.121 -7 1 95.44 93 VAL A CA 1
ATOM 719 C C . VAL A 1 93 ? 10.828 6.848 -8.211 1 95.44 93 VAL A C 1
ATOM 721 O O . VAL A 1 93 ? 11.359 7.875 -8.641 1 95.44 93 VAL A O 1
ATOM 724 N N . GLU A 1 94 ? 9.836 6.238 -8.789 1 94.81 94 GLU A N 1
ATOM 725 C CA . GLU A 1 94 ? 8.992 6.902 -9.781 1 94.81 94 GLU A CA 1
ATOM 726 C C . GLU A 1 94 ? 7.785 7.57 -9.117 1 94.81 94 GLU A C 1
ATOM 728 O O . GLU A 1 94 ? 7.059 6.934 -8.352 1 94.81 94 GLU A O 1
ATOM 733 N N . ARG A 1 95 ? 7.645 8.859 -9.336 1 93 95 ARG A N 1
ATOM 734 C CA . ARG A 1 95 ? 6.551 9.617 -8.734 1 93 95 ARG A CA 1
ATOM 735 C C . ARG A 1 95 ? 5.723 10.328 -9.805 1 93 95 ARG A C 1
ATOM 737 O O . ARG A 1 95 ? 6.266 11.062 -10.633 1 93 95 ARG A O 1
ATOM 744 N N . ARG A 1 96 ? 4.441 10.078 -9.758 1 91.06 96 ARG A N 1
ATOM 745 C CA . ARG A 1 96 ? 3.523 10.742 -10.672 1 91.06 96 ARG A CA 1
ATOM 746 C C . ARG A 1 96 ? 2.922 11.992 -10.031 1 91.06 96 ARG A C 1
ATOM 748 O O . ARG A 1 96 ? 2.547 11.969 -8.859 1 91.06 96 ARG A O 1
ATOM 755 N N . ALA A 1 97 ? 2.898 13.016 -10.773 1 89 97 ALA A N 1
ATOM 756 C CA . ALA A 1 97 ? 2.154 14.188 -10.305 1 89 97 ALA A CA 1
ATOM 757 C C . ALA A 1 97 ? 0.67 13.867 -10.156 1 89 97 ALA A C 1
ATOM 759 O O . ALA A 1 97 ? 0.142 12.992 -10.852 1 89 97 ALA A O 1
ATOM 760 N N . ILE A 1 98 ? 0.199 14.469 -9.148 1 85.56 98 ILE A N 1
ATOM 761 C CA . ILE A 1 98 ? -1.239 14.391 -8.922 1 85.56 98 ILE A CA 1
ATOM 762 C C . ILE A 1 98 ? -1.91 15.68 -9.398 1 85.56 98 ILE A C 1
ATOM 764 O O . ILE A 1 98 ? -1.549 16.766 -8.961 1 85.56 98 ILE A O 1
ATOM 768 N N . GLY A 1 99 ? -2.557 15.711 -10.422 1 74.44 99 GLY A N 1
ATOM 769 C CA . GLY A 1 99 ? -3.117 16.969 -10.891 1 74.44 99 GLY A CA 1
ATOM 770 C C . GLY A 1 99 ? -4.453 16.812 -11.586 1 74.44 99 GLY A C 1
ATOM 771 O O . GLY A 1 99 ? -4.555 16.094 -12.586 1 74.44 99 GLY A O 1
ATOM 772 N N . HIS A 1 100 ? -5.566 16.5 -10.891 1 64.62 100 HIS A N 1
ATOM 773 C CA . HIS A 1 100 ? -6.867 16.547 -11.555 1 64.62 100 HIS A CA 1
ATOM 774 C C . HIS A 1 100 ? -7.84 17.453 -10.805 1 64.62 100 HIS A C 1
ATOM 776 O O . HIS A 1 100 ? -7.77 17.562 -9.578 1 64.62 100 HIS A O 1
ATOM 782 N N . ALA A 1 101 ? -8.242 18.609 -11.383 1 78.25 101 ALA A N 1
ATOM 783 C CA . ALA A 1 101 ? -9.43 19.266 -10.859 1 78.25 101 ALA A CA 1
ATOM 784 C C . ALA A 1 101 ? -10.562 18.266 -10.648 1 78.25 101 ALA A C 1
ATOM 786 O O . ALA A 1 101 ? -11.375 18.031 -11.555 1 78.25 101 ALA A O 1
ATOM 787 N N . PRO A 1 102 ? -10.398 17.594 -9.344 1 89.5 102 PRO A N 1
ATOM 788 C CA . PRO A 1 102 ? -11.469 16.609 -9.156 1 89.5 102 PRO A CA 1
ATOM 789 C C . PRO A 1 102 ? -12.859 17.203 -9.383 1 89.5 102 PRO A C 1
ATOM 791 O O . PRO A 1 102 ? -13.102 18.359 -9.047 1 89.5 102 PRO A O 1
ATOM 794 N N . ASP A 1 103 ? -13.688 16.484 -9.984 1 92.06 103 ASP A N 1
ATOM 795 C CA . ASP A 1 103 ? -15.07 16.891 -10.242 1 92.06 103 ASP A CA 1
ATOM 796 C C . ASP A 1 103 ? -15.906 16.812 -8.961 1 92.06 103 ASP A C 1
ATOM 798 O O . ASP A 1 103 ? -16.188 15.719 -8.469 1 92.06 103 ASP A O 1
ATOM 802 N N . PRO A 1 104 ? -16.312 17.938 -8.5 1 95.19 104 PRO A N 1
ATOM 803 C CA . PRO A 1 104 ? -17.109 17.922 -7.262 1 95.19 104 PRO A CA 1
ATOM 804 C C . PRO A 1 104 ? -18.359 17.078 -7.371 1 95.19 104 PRO A C 1
ATOM 806 O O . PRO A 1 104 ? -18.875 16.594 -6.359 1 95.19 104 PRO A O 1
ATOM 809 N N . ALA A 1 105 ? -18.844 16.828 -8.562 1 95.5 105 ALA A N 1
ATOM 810 C CA . ALA A 1 105 ? -20.078 16.078 -8.766 1 95.5 105 ALA A CA 1
ATOM 811 C C . ALA A 1 105 ? -19.891 14.609 -8.375 1 95.5 105 ALA A C 1
ATOM 813 O O . ALA A 1 105 ? -20.859 13.898 -8.133 1 95.5 105 ALA A O 1
ATOM 814 N N . ARG A 1 106 ? -18.672 14.18 -8.305 1 94.69 106 ARG A N 1
ATOM 815 C CA . ARG A 1 106 ? -18.375 12.789 -7.965 1 94.69 106 ARG A CA 1
ATOM 816 C C . ARG A 1 106 ? -18.281 12.602 -6.453 1 94.69 106 ARG A C 1
ATOM 818 O O . ARG A 1 106 ? -18.281 11.469 -5.965 1 94.69 106 ARG A O 1
ATOM 825 N N . ALA A 1 107 ? -18.188 13.703 -5.738 1 97 107 ALA A N 1
ATOM 826 C CA . ALA A 1 107 ? -18.031 13.641 -4.289 1 97 107 ALA A CA 1
ATOM 827 C C . ALA A 1 107 ? -19.312 13.156 -3.617 1 97 107 ALA A C 1
ATOM 829 O O . ALA A 1 107 ? -20.406 13.586 -3.984 1 97 107 ALA A O 1
ATOM 830 N N . ARG A 1 108 ? -19.156 12.242 -2.736 1 94.19 108 ARG A N 1
ATOM 831 C CA . ARG A 1 108 ? -20.25 11.703 -1.929 1 94.19 108 ARG A CA 1
ATOM 832 C C . ARG A 1 108 ? -19.906 11.758 -0.443 1 94.19 108 ARG A C 1
ATOM 834 O O . ARG A 1 108 ? -18.734 11.82 -0.069 1 94.19 108 ARG A O 1
ATOM 841 N N . PRO A 1 109 ? -20.969 11.828 0.352 1 91.5 109 PRO A N 1
ATOM 842 C CA . PRO A 1 109 ? -20.672 11.711 1.782 1 91.5 109 PRO A CA 1
ATOM 843 C C . PRO A 1 109 ? -20.062 10.359 2.156 1 91.5 109 PRO A C 1
ATOM 845 O O . PRO A 1 109 ? -20.344 9.352 1.501 1 91.5 109 PRO A O 1
ATOM 848 N N . LEU A 1 110 ? -19.312 10.375 3.176 1 94.19 110 LEU A N 1
ATOM 849 C CA . LEU A 1 110 ? -18.703 9.141 3.68 1 94.19 110 LEU A CA 1
ATOM 850 C C . LEU A 1 110 ? -19.766 8.203 4.23 1 94.19 110 LEU A C 1
ATOM 852 O O . LEU A 1 110 ? -20.547 8.586 5.113 1 94.19 110 LEU A O 1
ATOM 856 N N . ALA A 1 111 ? -19.844 6.965 3.738 1 91.06 111 ALA A N 1
ATOM 857 C CA . ALA A 1 111 ? -20.875 6.02 4.145 1 91.06 111 ALA A CA 1
ATOM 858 C C . ALA A 1 111 ? -20.359 5.055 5.203 1 91.06 111 ALA A C 1
ATOM 860 O O . ALA A 1 111 ? -21.141 4.496 5.98 1 91.06 111 ALA A O 1
ATOM 861 N N . THR A 1 112 ? -19.094 4.832 5.23 1 93.06 112 THR A N 1
ATOM 862 C CA . THR A 1 112 ? -18.516 3.879 6.164 1 93.06 112 THR A CA 1
ATOM 863 C C . THR A 1 112 ? -17.344 4.512 6.922 1 93.06 112 THR A C 1
ATOM 865 O O . THR A 1 112 ? -16.188 4.23 6.633 1 93.06 112 THR A O 1
ATOM 868 N N . ALA A 1 113 ? -17.672 5.215 7.953 1 93.5 113 ALA A N 1
ATOM 869 C CA . ALA A 1 113 ? -16.672 5.945 8.734 1 93.5 113 ALA A CA 1
ATOM 870 C C . ALA A 1 113 ? -15.742 4.988 9.469 1 93.5 113 ALA A C 1
ATOM 872 O O . ALA A 1 113 ? -14.578 5.312 9.711 1 93.5 113 ALA A O 1
ATOM 873 N N . GLN A 1 114 ? -16.203 3.797 9.742 1 91.81 114 GLN A N 1
ATOM 874 C CA . GLN A 1 114 ? -15.461 2.816 10.531 1 91.81 114 GLN A CA 1
ATOM 875 C C . GLN A 1 114 ? -14.164 2.424 9.828 1 91.81 114 GLN A C 1
ATOM 877 O O . GLN A 1 114 ? -13.164 2.127 10.484 1 91.81 114 GLN A O 1
ATOM 882 N N . LEU A 1 115 ? -14.156 2.514 8.562 1 93.75 115 LEU A N 1
ATOM 883 C CA . LEU A 1 115 ? -12.977 2.143 7.797 1 93.75 115 LEU A CA 1
ATOM 884 C C . LEU A 1 115 ? -11.898 3.215 7.902 1 93.75 115 LEU A C 1
ATOM 886 O O . LEU A 1 115 ? -10.75 2.982 7.527 1 93.75 115 LEU A O 1
ATOM 890 N N . PHE A 1 116 ? -12.297 4.398 8.469 1 95.56 116 PHE A N 1
ATOM 891 C CA . PHE A 1 116 ? -11.398 5.547 8.484 1 95.56 116 PHE A CA 1
ATOM 892 C C . PHE A 1 116 ? -11.195 6.055 9.906 1 95.56 116 PHE A C 1
ATOM 894 O O . PHE A 1 116 ? -10.844 7.215 10.117 1 95.56 116 PHE A O 1
ATOM 901 N N . SER A 1 117 ? -11.367 5.188 10.844 1 93.94 117 SER A N 1
ATOM 902 C CA . SER A 1 117 ? -11.391 5.613 12.242 1 93.94 117 SER A CA 1
ATOM 903 C C . SER A 1 117 ? -10.125 6.375 12.609 1 93.94 117 SER A C 1
ATOM 905 O O . SER A 1 117 ? -10.195 7.477 13.156 1 93.94 117 SER A O 1
ATOM 907 N N . ARG A 1 118 ? -8.953 5.887 12.195 1 95.38 118 ARG A N 1
ATOM 908 C CA . ARG A 1 118 ? -7.684 6.516 12.555 1 95.38 118 ARG A CA 1
ATOM 909 C C . ARG A 1 118 ? -7.543 7.879 11.883 1 95.38 118 ARG A C 1
ATOM 911 O O . ARG A 1 118 ? -6.754 8.719 12.328 1 95.38 118 ARG A O 1
ATOM 918 N N . ALA A 1 119 ? -8.328 8.125 10.844 1 97.75 119 ALA A N 1
ATOM 919 C CA . ALA A 1 119 ? -8.242 9.383 10.102 1 97.75 119 ALA A CA 1
ATOM 920 C C . ALA A 1 119 ? -9.391 10.32 10.461 1 97.75 119 ALA A C 1
ATOM 922 O O . ALA A 1 119 ? -9.602 11.336 9.797 1 97.75 119 ALA A O 1
ATOM 923 N N . LEU A 1 120 ? -10.172 9.906 11.516 1 97.94 120 LEU A N 1
ATOM 924 C CA . LEU A 1 120 ? -11.328 10.719 11.875 1 97.94 120 LEU A CA 1
ATOM 925 C C . LEU A 1 120 ? -11.25 11.164 13.336 1 97.94 120 LEU A C 1
ATOM 927 O O . LEU A 1 120 ? -11.82 12.188 13.711 1 97.94 120 LEU A O 1
ATOM 931 N N . ILE A 1 121 ? -10.477 10.398 14.133 1 96.69 121 ILE A N 1
ATOM 932 C CA . ILE A 1 121 ? -10.469 10.656 15.57 1 96.69 121 ILE A CA 1
ATOM 933 C C . ILE A 1 121 ? -9.312 11.594 15.914 1 96.69 121 ILE A C 1
ATOM 935 O O . ILE A 1 121 ? -8.383 11.766 15.125 1 96.69 121 ILE A O 1
ATOM 939 N N . PRO A 1 122 ? -9.375 12.242 17.109 1 97.69 122 PRO A N 1
ATOM 940 C CA . PRO A 1 122 ? -8.227 13.031 17.547 1 97.69 122 PRO A CA 1
ATOM 941 C C . PRO A 1 122 ? -6.977 12.18 17.766 1 97.69 122 PRO A C 1
ATOM 943 O O . PRO A 1 122 ? -7.074 10.961 17.938 1 97.69 122 PRO A O 1
ATOM 946 N N . GLU A 1 123 ? -5.91 12.766 17.672 1 95.56 123 GLU A N 1
ATOM 947 C CA . GLU A 1 123 ? -4.629 12.18 18.047 1 95.56 123 GLU A CA 1
ATOM 948 C C . GLU A 1 123 ? -3.781 13.172 18.844 1 95.56 123 GLU A C 1
ATOM 950 O O . GLU A 1 123 ? -4.223 14.289 19.109 1 95.56 123 GLU A O 1
ATOM 955 N N . ALA A 1 124 ? -2.625 12.766 19.266 1 95.44 124 ALA A N 1
ATOM 956 C CA . ALA A 1 124 ? -1.769 13.633 20.062 1 95.44 124 ALA A CA 1
ATOM 957 C C . ALA A 1 124 ? -1.521 14.961 19.359 1 95.44 124 ALA A C 1
ATOM 959 O O . ALA A 1 124 ? -0.935 15 18.281 1 95.44 124 ALA A O 1
ATOM 960 N N . HIS A 1 125 ? -2.051 16.078 19.906 1 97.38 125 HIS A N 1
ATOM 961 C CA . HIS A 1 125 ? -1.858 17.469 19.5 1 97.38 125 HIS A CA 1
ATOM 962 C C . HIS A 1 125 ? -2.672 17.797 18.25 1 97.38 125 HIS A C 1
ATOM 964 O O . HIS A 1 125 ? -2.516 18.875 17.672 1 97.38 125 HIS A O 1
ATOM 970 N N . VAL A 1 126 ? -3.43 16.859 17.719 1 98.25 126 VAL A N 1
ATOM 971 C CA . VAL A 1 126 ? -4.414 17.125 16.688 1 98.25 126 VAL A CA 1
ATOM 972 C C . VAL A 1 126 ? -5.824 16.984 17.25 1 98.25 126 VAL A C 1
ATOM 974 O O . VAL A 1 126 ? -6.34 15.875 17.391 1 98.25 126 VAL A O 1
ATOM 977 N N . ASP A 1 127 ? -6.398 18.094 17.484 1 98.31 127 ASP A N 1
ATOM 978 C CA . ASP A 1 127 ? -7.625 18.125 18.281 1 98.31 127 ASP A CA 1
ATOM 979 C C . ASP A 1 127 ? -8.852 17.953 17.391 1 98.31 127 ASP A C 1
ATOM 981 O O . ASP A 1 127 ? -8.891 18.453 16.266 1 98.31 127 ASP A O 1
ATOM 985 N N . VAL A 1 128 ? -9.789 17.25 17.844 1 98.5 128 VAL A N 1
ATOM 986 C CA . VAL A 1 128 ? -11.156 17.203 17.344 1 98.5 128 VAL A CA 1
ATOM 987 C C . VAL A 1 128 ? -12.141 17.344 18.516 1 98.5 128 VAL A C 1
ATOM 989 O O . VAL A 1 128 ? -12.531 16.359 19.125 1 98.5 128 VAL A O 1
ATOM 992 N N . ASP A 1 129 ? -12.438 18.516 18.812 1 98.31 129 ASP A N 1
ATOM 993 C CA . ASP A 1 129 ? -13.234 18.859 19.984 1 98.31 129 ASP A CA 1
ATOM 994 C C . ASP A 1 129 ? -14.242 19.969 19.641 1 98.31 129 ASP A C 1
ATOM 996 O O . ASP A 1 129 ? -14.453 20.297 18.484 1 98.31 129 ASP A O 1
ATOM 1000 N N . GLU A 1 130 ? -14.859 20.484 20.672 1 98.38 130 GLU A N 1
ATOM 1001 C CA . GLU A 1 130 ? -15.914 21.469 20.453 1 98.38 130 GLU A CA 1
ATOM 1002 C C . GLU A 1 130 ? -15.375 22.719 19.766 1 98.38 130 GLU A C 1
ATOM 1004 O O . GLU A 1 130 ? -16.016 23.266 18.875 1 98.38 130 GLU A O 1
ATOM 1009 N N . ARG A 1 131 ? -14.219 23.156 20.172 1 98.38 131 ARG A N 1
ATOM 1010 C CA . ARG A 1 131 ? -13.602 24.344 19.594 1 98.38 131 ARG A CA 1
ATOM 1011 C C . ARG 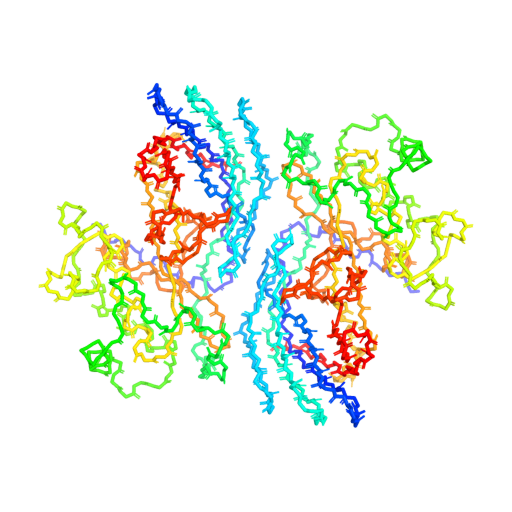A 1 131 ? -13.344 24.156 18.109 1 98.38 131 ARG A C 1
ATOM 1013 O O . ARG A 1 131 ? -13.727 25 17.297 1 98.38 131 ARG A O 1
ATOM 1020 N N . THR A 1 132 ? -12.703 23.062 17.719 1 98.81 132 THR A N 1
ATOM 1021 C CA . THR A 1 132 ? -12.383 22.828 16.312 1 98.81 132 THR A CA 1
ATOM 1022 C C . THR A 1 132 ? -13.648 22.531 15.516 1 98.81 132 THR A C 1
ATOM 1024 O O . THR A 1 132 ? -13.742 22.906 14.344 1 98.81 132 THR A O 1
ATOM 1027 N N . ARG A 1 133 ? -14.641 21.875 16.062 1 98.69 133 ARG A N 1
ATOM 1028 C CA . ARG A 1 133 ? -15.898 21.609 15.375 1 98.69 133 ARG A CA 1
ATOM 1029 C C . ARG A 1 133 ? -16.641 22.906 15.07 1 98.69 133 ARG A C 1
ATOM 1031 O O . ARG A 1 133 ? -17.156 23.094 13.961 1 98.69 133 ARG A O 1
ATOM 1038 N N . THR A 1 134 ? -16.703 23.797 16.094 1 98.75 134 THR A N 1
ATOM 1039 C CA . THR A 1 134 ? -17.359 25.078 15.891 1 98.75 134 THR A CA 1
ATOM 1040 C C . THR A 1 134 ? -16.672 25.875 14.781 1 98.75 134 THR A C 1
ATOM 1042 O O . THR A 1 134 ? -17.328 26.375 13.867 1 98.75 134 THR A O 1
ATOM 1045 N N . LEU A 1 135 ? -15.352 25.938 14.875 1 98.88 135 LEU A N 1
ATOM 1046 C CA . LEU A 1 135 ? -14.594 26.656 13.859 1 98.88 135 LEU A CA 1
ATOM 1047 C C . LEU A 1 135 ? -14.797 26.047 12.484 1 98.88 135 LEU A C 1
ATOM 1049 O O . LEU A 1 135 ? -15.023 26.75 11.5 1 98.88 135 LEU A O 1
ATOM 1053 N N . ALA A 1 136 ? -14.664 24.734 12.375 1 98.88 136 ALA A N 1
ATOM 1054 C CA . ALA A 1 136 ? -14.828 24.031 11.102 1 98.88 136 ALA A CA 1
ATOM 1055 C C . ALA A 1 136 ? -16.203 24.297 10.508 1 98.88 136 ALA A C 1
ATOM 1057 O O . ALA A 1 136 ? -16.344 24.516 9.305 1 98.88 136 ALA A O 1
ATOM 1058 N N . GLN A 1 137 ? -17.234 24.25 11.297 1 98.69 137 GLN A N 1
ATOM 1059 C CA . GLN A 1 137 ? -18.594 24.516 10.844 1 98.69 137 GLN A CA 1
ATOM 1060 C C . GLN A 1 137 ? -18.734 25.938 10.328 1 98.69 137 GLN A C 1
ATOM 1062 O O . GLN A 1 137 ? -19.391 26.172 9.312 1 98.69 137 GLN A O 1
ATOM 1067 N N . ASP A 1 138 ? -18.172 26.875 11.078 1 98.81 138 ASP A N 1
ATOM 1068 C CA . ASP A 1 138 ? -18.188 28.266 10.633 1 98.81 138 ASP A CA 1
ATOM 1069 C C . ASP A 1 138 ? -17.5 28.406 9.273 1 98.81 138 ASP A C 1
ATOM 1071 O O . ASP A 1 138 ? -17.984 29.156 8.414 1 98.81 138 ASP A O 1
ATOM 1075 N N . VAL A 1 139 ? -16.406 27.75 9.102 1 98.81 139 VAL A N 1
ATOM 1076 C CA . VAL A 1 139 ? -15.594 27.844 7.891 1 98.81 139 VAL A CA 1
ATOM 1077 C C . VAL A 1 139 ? -16.344 27.234 6.715 1 98.81 139 VAL A C 1
ATOM 1079 O O . VAL A 1 139 ? -16.375 27.797 5.621 1 98.81 139 VAL A O 1
ATOM 1082 N N . VAL A 1 140 ? -16.922 26.031 6.895 1 98.56 140 VAL A N 1
ATOM 1083 C CA . VAL A 1 140 ? -17.562 25.312 5.797 1 98.56 140 VAL A CA 1
ATOM 1084 C C . VAL A 1 140 ? -18.938 25.922 5.508 1 98.56 140 VAL A C 1
ATOM 1086 O O . VAL A 1 140 ? -19.422 25.859 4.375 1 98.56 140 VAL A O 1
ATOM 1089 N N . GLY A 1 141 ? -19.578 26.531 6.566 1 98.25 141 GLY A N 1
ATOM 1090 C CA . GLY A 1 141 ? -20.906 27.109 6.402 1 98.25 141 GLY A CA 1
ATOM 1091 C C . GLY A 1 141 ? -21.953 26.094 5.988 1 98.25 141 GLY A C 1
ATOM 1092 O O . GLY A 1 141 ? -22.016 24.984 6.551 1 98.25 141 GLY A O 1
ATOM 1093 N N . PRO A 1 142 ? -22.781 26.391 5.02 1 98.06 142 PRO A N 1
ATOM 1094 C CA . PRO A 1 142 ? -23.875 25.5 4.605 1 98.06 142 PRO A CA 1
ATOM 1095 C C . PRO A 1 142 ? -23.422 24.5 3.541 1 98.06 142 PRO A C 1
ATOM 1097 O O . PRO A 1 142 ? -24.234 23.688 3.084 1 98.06 142 PRO A O 1
ATOM 1100 N N . GLU A 1 143 ? -22.156 24.578 3.15 1 98.06 143 GLU A N 1
ATOM 1101 C CA . GLU A 1 143 ? -21.672 23.672 2.113 1 98.06 143 GLU A CA 1
ATOM 1102 C C . GLU A 1 143 ? -21.797 22.219 2.543 1 98.06 143 GLU A C 1
ATOM 1104 O O . GLU A 1 143 ? -21.391 21.844 3.645 1 98.06 143 GLU A O 1
ATOM 1109 N N . THR A 1 144 ? -22.375 21.359 1.641 1 97.06 144 THR A N 1
ATOM 1110 C CA . THR A 1 144 ? -22.594 19.969 2.01 1 97.06 144 THR A CA 1
ATOM 1111 C C . THR A 1 144 ? -21.672 19.047 1.205 1 97.06 144 THR A C 1
ATOM 1113 O O . THR A 1 144 ? -21.531 17.875 1.54 1 97.06 144 THR A O 1
ATOM 1116 N N . ASN A 1 145 ? -21.141 19.547 0.117 1 98.12 145 ASN A N 1
ATOM 1117 C CA . ASN A 1 145 ? -20.188 18.766 -0.673 1 98.12 145 ASN A CA 1
ATOM 1118 C C . ASN A 1 145 ? -18.844 18.609 0.046 1 98.12 145 ASN A C 1
ATOM 1120 O O . ASN A 1 145 ? -18.172 19.594 0.311 1 98.12 145 ASN A O 1
ATOM 1124 N N . PRO A 1 146 ? -18.469 17.406 0.322 1 98.19 146 PRO A N 1
ATOM 1125 C CA . PRO A 1 146 ? -17.281 17.219 1.15 1 98.19 146 PRO A CA 1
ATOM 1126 C C . PRO A 1 146 ? -16 17.719 0.473 1 98.19 146 PRO A C 1
ATOM 1128 O O . PRO A 1 146 ? -15.055 18.125 1.151 1 98.19 146 PRO A O 1
ATOM 1131 N N . LEU A 1 147 ? -15.898 17.641 -0.852 1 97.94 147 LEU A N 1
ATOM 1132 C CA . LEU A 1 147 ? -14.742 18.203 -1.545 1 97.94 147 LEU A CA 1
ATOM 1133 C C . LEU A 1 147 ? -14.664 19.719 -1.338 1 97.94 147 LEU A C 1
ATOM 1135 O O . LEU A 1 147 ? -13.594 20.25 -1.048 1 97.94 147 LEU A O 1
ATOM 1139 N N . GLU A 1 148 ? -15.766 20.359 -1.479 1 98.12 148 GLU A N 1
ATOM 1140 C CA . GLU A 1 148 ? -15.82 21.812 -1.31 1 98.12 148 GLU A CA 1
ATOM 1141 C C . GLU A 1 148 ? -15.602 22.203 0.148 1 98.12 148 GLU A C 1
ATOM 1143 O O . GLU A 1 148 ? -15 23.25 0.432 1 98.12 148 GLU A O 1
ATOM 1148 N N . GLN A 1 149 ? -16.125 21.406 1.048 1 98.62 149 GLN A N 1
ATOM 1149 C CA . GLN A 1 149 ? -15.844 21.641 2.459 1 98.62 149 GLN A CA 1
ATOM 1150 C C . GLN A 1 149 ? -14.344 21.609 2.73 1 98.62 149 GLN A C 1
ATOM 1152 O O . GLN A 1 149 ? -13.805 22.516 3.371 1 98.62 149 GLN A O 1
ATOM 1157 N N . ALA A 1 150 ? -13.688 20.578 2.225 1 98.12 150 ALA A N 1
ATOM 1158 C CA . ALA A 1 150 ? -12.242 20.469 2.406 1 98.12 150 ALA A CA 1
ATOM 1159 C C . ALA A 1 150 ? -11.516 21.656 1.778 1 98.12 150 ALA A C 1
ATOM 1161 O O . ALA A 1 150 ? -10.523 22.141 2.324 1 98.12 150 ALA A O 1
ATOM 1162 N N . ARG A 1 151 ? -11.977 22.125 0.634 1 97.25 151 ARG A N 1
ATOM 1163 C CA . ARG A 1 151 ? -11.383 23.281 -0.03 1 97.25 151 ARG A CA 1
ATOM 1164 C C . ARG A 1 151 ? -11.5 24.531 0.834 1 97.25 151 ARG A C 1
ATOM 1166 O O . ARG A 1 151 ? -10.539 25.297 0.979 1 97.25 151 ARG A O 1
ATOM 1173 N N . ARG A 1 152 ? -12.648 24.75 1.387 1 98.38 152 ARG A N 1
ATOM 1174 C CA . ARG A 1 152 ? -12.859 25.906 2.252 1 98.38 152 ARG A CA 1
ATOM 1175 C C . ARG A 1 152 ? -11.945 25.844 3.469 1 98.38 152 ARG A C 1
ATOM 1177 O O . ARG A 1 152 ? -11.398 26.875 3.885 1 98.38 152 ARG A O 1
ATOM 1184 N N . ILE A 1 153 ? -11.805 24.672 4.016 1 98.69 153 ILE A N 1
ATOM 1185 C CA . ILE A 1 153 ? -10.914 24.5 5.156 1 98.69 153 ILE A CA 1
ATOM 1186 C C . ILE A 1 153 ? -9.477 24.797 4.738 1 98.69 153 ILE A C 1
ATOM 1188 O O . ILE A 1 153 ? -8.742 25.484 5.453 1 98.69 153 ILE A O 1
ATOM 1192 N N . TYR A 1 154 ? -9.109 24.234 3.609 1 97.88 154 TYR A N 1
ATOM 1193 C CA . TYR A 1 154 ? -7.785 24.5 3.059 1 97.88 154 TYR A CA 1
ATOM 1194 C C . TYR A 1 154 ? -7.551 26 2.895 1 97.88 154 TYR A C 1
ATOM 1196 O O . TYR A 1 154 ? -6.512 26.531 3.309 1 97.88 154 TYR A O 1
ATOM 1204 N N . ASP A 1 155 ? -8.492 26.703 2.318 1 96.94 155 ASP A N 1
ATOM 1205 C CA . ASP A 1 155 ? -8.391 28.141 2.096 1 96.94 155 ASP A CA 1
ATOM 1206 C C . ASP A 1 155 ? -8.305 28.891 3.42 1 96.94 155 ASP A C 1
ATOM 1208 O O . ASP A 1 155 ? -7.531 29.844 3.547 1 96.94 155 ASP A O 1
ATOM 1212 N N . TYR A 1 156 ? -9.07 28.516 4.336 1 98 156 TYR A N 1
ATOM 1213 C CA . TYR A 1 156 ? -9.016 29.141 5.652 1 98 156 TYR A CA 1
ATOM 1214 C C . TYR A 1 156 ? -7.629 28.984 6.27 1 98 156 TYR A C 1
ATOM 1216 O O . TYR A 1 156 ? -7.039 29.969 6.734 1 98 156 TYR A O 1
ATOM 1224 N N . VAL A 1 157 ? -7.121 27.719 6.281 1 98.38 157 VAL A N 1
ATOM 1225 C CA . VAL A 1 157 ? -5.848 27.422 6.926 1 98.38 157 VAL A CA 1
ATOM 1226 C C . VAL A 1 157 ? -4.723 28.203 6.254 1 98.38 157 VAL A C 1
ATOM 1228 O O . VAL A 1 157 ? -3.883 28.797 6.93 1 98.38 157 VAL A O 1
ATOM 1231 N N . THR A 1 158 ? -4.73 28.234 4.922 1 97 158 THR A N 1
ATOM 1232 C CA . THR A 1 158 ? -3.668 28.922 4.191 1 97 158 THR A CA 1
ATOM 1233 C C . THR A 1 158 ? -3.764 30.438 4.391 1 97 158 THR A C 1
ATOM 1235 O O . THR A 1 158 ? -2.764 31.141 4.273 1 97 158 THR A O 1
ATOM 1238 N N . GLY A 1 159 ? -4.914 30.922 4.688 1 95.94 159 GLY A N 1
ATOM 1239 C CA . GLY A 1 159 ? -5.105 32.344 4.949 1 95.94 159 GLY A CA 1
ATOM 1240 C C . GLY A 1 159 ? -4.816 32.719 6.391 1 95.94 159 GLY A C 1
ATOM 1241 O O . GLY A 1 159 ? -4.359 33.844 6.66 1 95.94 159 GLY A O 1
ATOM 1242 N N . ALA A 1 160 ? -5.051 31.844 7.262 1 96.56 160 ALA A N 1
ATOM 1243 C CA . ALA A 1 160 ? -4.988 32.125 8.688 1 96.56 160 ALA A CA 1
ATOM 1244 C C . ALA A 1 160 ? -3.576 31.906 9.234 1 96.56 160 ALA A C 1
ATOM 1246 O O . ALA A 1 160 ? -3.205 32.469 10.266 1 96.56 160 ALA A O 1
ATOM 1247 N N . MET A 1 161 ? -2.83 31.078 8.594 1 97.06 161 MET A N 1
ATOM 1248 C CA . MET A 1 161 ? -1.535 30.656 9.117 1 97.06 161 MET A CA 1
ATOM 1249 C C . MET A 1 161 ? -0.395 31.344 8.375 1 97.06 161 MET A C 1
ATOM 1251 O O . MET A 1 161 ? -0.486 31.578 7.168 1 97.06 161 MET A O 1
ATOM 1255 N N . ASP A 1 162 ? 0.694 31.641 9.062 1 96.31 162 ASP A N 1
ATOM 1256 C CA . ASP A 1 162 ? 1.979 32 8.477 1 96.31 162 ASP A CA 1
ATOM 1257 C C . ASP A 1 162 ? 3.002 30.891 8.648 1 96.31 162 ASP A C 1
ATOM 1259 O O . ASP A 1 162 ? 3.059 30.25 9.703 1 96.31 162 ASP A O 1
ATOM 1263 N N . TYR A 1 163 ? 3.748 30.703 7.602 1 95.31 163 TYR A N 1
ATOM 1264 C CA . TYR A 1 163 ? 4.832 29.734 7.711 1 95.31 163 TYR A CA 1
ATOM 1265 C C . TYR A 1 163 ? 6.078 30.375 8.312 1 95.31 163 TYR A C 1
ATOM 1267 O O . TYR A 1 163 ? 6.586 31.375 7.785 1 95.31 163 TYR A O 1
ATOM 1275 N N . ASP A 1 164 ? 6.551 29.875 9.352 1 95.31 164 ASP A N 1
ATOM 1276 C CA . ASP A 1 164 ? 7.812 30.234 9.984 1 95.31 164 ASP A CA 1
ATOM 1277 C C . ASP A 1 164 ? 8.375 29.062 10.789 1 95.31 164 ASP A C 1
ATOM 1279 O O . ASP A 1 164 ? 7.914 28.781 11.891 1 95.31 164 ASP A O 1
ATOM 1283 N N . ALA A 1 165 ? 9.328 28.438 10.25 1 90.25 165 ALA A N 1
ATOM 1284 C CA . ALA A 1 165 ? 9.891 27.234 10.859 1 90.25 165 ALA A CA 1
ATOM 1285 C C . ALA A 1 165 ? 10.562 27.562 12.188 1 90.25 165 ALA A C 1
ATOM 1287 O O . ALA A 1 165 ? 10.828 26.656 12.992 1 90.25 165 ALA A O 1
ATOM 1288 N N . THR A 1 166 ? 10.891 28.781 12.484 1 93.62 166 THR A N 1
ATOM 1289 C CA . THR A 1 166 ? 11.539 29.172 13.734 1 93.62 166 THR A CA 1
ATOM 1290 C C . THR A 1 166 ? 10.508 29.344 14.844 1 93.62 166 THR A C 1
ATOM 1292 O O . THR A 1 166 ? 10.859 29.422 16.016 1 93.62 166 THR A O 1
ATOM 1295 N N . LYS A 1 167 ? 9.289 29.375 14.539 1 95.62 167 LYS A N 1
ATOM 1296 C CA . LYS A 1 167 ? 8.219 29.562 15.516 1 95.62 167 LYS A CA 1
ATOM 1297 C C . LYS A 1 167 ? 7.316 28.328 15.562 1 95.62 167 LYS A C 1
ATOM 1299 O O . LYS A 1 167 ? 6.121 28.438 15.844 1 95.62 167 LYS A O 1
ATOM 1304 N N . GLN A 1 168 ? 7.852 27.219 15.219 1 93.25 168 GLN A N 1
ATOM 1305 C CA . GLN A 1 168 ? 7.094 25.969 15.227 1 93.25 168 GLN A CA 1
ATOM 1306 C C . GLN A 1 168 ? 6.895 25.453 16.641 1 93.25 168 GLN A C 1
ATOM 1308 O O . GLN A 1 168 ? 7.641 25.828 17.547 1 93.25 168 GLN A O 1
ATOM 1313 N N . SER A 1 169 ? 5.949 24.578 16.859 1 92.38 169 SER A N 1
ATOM 1314 C CA . SER A 1 169 ? 5.668 23.984 18.156 1 92.38 169 SER A CA 1
ATOM 1315 C C . SER A 1 169 ? 6.535 22.75 18.406 1 92.38 169 SER A C 1
ATOM 1317 O O . SER A 1 169 ? 6.641 22.281 19.547 1 92.38 169 SER A O 1
ATOM 1319 N N . PHE A 1 170 ? 7.047 22.094 17.312 1 90.62 170 PHE A N 1
ATOM 1320 C CA . PHE A 1 170 ? 7.781 20.844 17.297 1 90.62 170 PHE A CA 1
ATOM 1321 C C . PHE A 1 170 ? 6.848 19.656 17.562 1 90.62 170 PHE A C 1
ATOM 1323 O O . PHE A 1 170 ? 7.273 18.5 17.531 1 90.62 170 PHE A O 1
ATOM 1330 N N . LEU A 1 171 ? 5.52 19.922 17.672 1 94.12 171 LEU A N 1
ATOM 1331 C CA . LEU A 1 171 ? 4.547 18.891 18.016 1 94.12 171 LEU A CA 1
ATOM 1332 C C . LEU A 1 171 ? 3.529 18.703 16.906 1 94.12 171 LEU A C 1
ATOM 1334 O O . LEU A 1 171 ? 2.785 17.719 16.891 1 94.12 171 LEU A O 1
ATOM 1338 N N . GLY A 1 172 ? 3.541 19.656 15.922 1 96.19 172 GLY A N 1
ATOM 1339 C CA . GLY A 1 172 ? 2.41 19.641 15.008 1 96.19 172 GLY A CA 1
ATOM 1340 C C . GLY A 1 172 ? 1.074 19.797 15.711 1 96.19 172 GLY A C 1
ATOM 1341 O O . GLY A 1 172 ? 0.206 18.922 15.609 1 96.19 172 GLY A O 1
ATOM 1342 N N . SER A 1 173 ? 0.851 20.953 16.281 1 97.69 173 SER A N 1
ATOM 1343 C CA . SER A 1 173 ? -0.201 21.156 17.266 1 97.69 173 SER A CA 1
ATOM 1344 C C . SER A 1 173 ? -1.31 22.047 16.719 1 97.69 173 SER A C 1
ATOM 1346 O O . SER A 1 173 ? -1.055 23.188 16.312 1 97.69 173 SER A O 1
ATOM 1348 N N . THR A 1 174 ? -2.479 21.484 16.844 1 98.38 174 THR A N 1
ATOM 1349 C CA . THR A 1 174 ? -3.66 22.281 16.516 1 98.38 174 THR A CA 1
ATOM 1350 C C . THR A 1 174 ? -3.77 23.484 17.453 1 98.38 174 THR A C 1
ATOM 1352 O O . THR A 1 174 ? -4.059 24.594 17.016 1 98.38 174 THR A O 1
ATOM 1355 N N . GLU A 1 175 ? -3.488 23.266 18.719 1 98.25 175 GLU A N 1
ATOM 1356 C CA . GLU A 1 175 ? -3.555 24.344 19.719 1 98.25 175 GLU A CA 1
ATOM 1357 C C . GLU A 1 175 ? -2.58 25.469 19.391 1 98.25 175 GLU A C 1
ATOM 1359 O O . GLU A 1 175 ? -2.943 26.641 19.438 1 98.25 175 GLU A O 1
ATOM 1364 N N . HIS A 1 176 ? -1.379 25.062 19.094 1 98.31 176 HIS A N 1
ATOM 1365 C CA . HIS A 1 176 ? -0.386 26.062 18.703 1 98.31 176 HIS A CA 1
ATOM 1366 C C . HIS A 1 176 ? -0.841 26.844 17.469 1 98.31 176 HIS A C 1
ATOM 1368 O O . HIS A 1 176 ? -0.743 28.078 17.438 1 98.31 176 HIS A O 1
ATOM 1374 N N . ALA A 1 177 ? -1.343 26.141 16.469 1 98.25 177 ALA A N 1
ATOM 1375 C CA . ALA A 1 177 ? -1.796 26.781 15.234 1 98.25 177 ALA A CA 1
ATOM 1376 C C . ALA A 1 177 ? -2.924 27.766 15.508 1 98.25 177 ALA A C 1
ATOM 1378 O O . ALA A 1 177 ? -2.918 28.891 14.992 1 98.25 177 ALA A O 1
ATOM 1379 N N . LEU A 1 178 ? -3.861 27.375 16.328 1 98.19 178 LEU A N 1
ATOM 1380 C CA . LEU A 1 178 ? -5.027 28.203 16.609 1 98.19 178 LEU A CA 1
ATOM 1381 C C . LEU A 1 178 ? -4.641 29.422 17.453 1 98.19 178 LEU A C 1
ATOM 1383 O O . LEU A 1 178 ? -5.242 30.484 17.312 1 98.19 178 LEU A O 1
ATOM 1387 N N . THR A 1 179 ? -3.688 29.25 18.312 1 97.88 179 THR A N 1
ATOM 1388 C CA . THR A 1 179 ? -3.326 30.297 19.25 1 97.88 179 THR A CA 1
ATOM 1389 C C . THR A 1 179 ? -2.32 31.266 18.625 1 97.88 179 THR A C 1
ATOM 1391 O O . THR A 1 179 ? -2.42 32.469 18.812 1 97.88 179 THR A O 1
ATOM 1394 N N . CYS A 1 180 ? -1.365 30.703 17.859 1 97.81 180 CYS A N 1
ATOM 1395 C CA . CYS A 1 180 ? -0.236 31.516 17.406 1 97.81 180 CYS A CA 1
ATOM 1396 C C . CYS A 1 180 ? -0.362 31.859 15.93 1 97.81 180 CYS A C 1
ATOM 1398 O O . CYS A 1 180 ? 0.304 32.781 15.445 1 97.81 180 CYS A O 1
ATOM 1400 N N . SER A 1 181 ? -1.104 31.078 15.148 1 97.94 181 SER A N 1
ATOM 1401 C CA . SER A 1 181 ? -1.341 31.297 13.727 1 97.94 181 SER A CA 1
ATOM 1402 C C . SER A 1 181 ? -0.031 31.328 12.945 1 97.94 181 SER A C 1
ATOM 1404 O O . SER A 1 181 ? 0.13 32.125 12.023 1 97.94 181 SER A O 1
ATOM 1406 N N . VAL A 1 182 ? 0.921 30.625 13.422 1 97.5 182 VAL A N 1
ATOM 1407 C CA . VAL A 1 182 ? 2.23 30.531 12.781 1 97.5 182 VAL A CA 1
ATOM 1408 C C . VAL A 1 182 ? 2.852 29.172 13.094 1 97.5 182 VAL A C 1
ATOM 1410 O O . VAL A 1 182 ? 2.545 28.562 14.117 1 97.5 182 VAL A O 1
ATOM 1413 N N . GLY A 1 183 ? 3.646 28.656 12.156 1 96.75 183 GLY A N 1
ATOM 1414 C CA . GLY A 1 183 ? 4.355 27.422 12.406 1 96.75 183 GLY A CA 1
ATOM 1415 C C . GLY A 1 183 ? 4.938 26.797 11.148 1 96.75 183 GLY A C 1
ATOM 1416 O O . GLY A 1 183 ? 5.09 27.484 10.133 1 96.75 183 GLY A O 1
ATOM 1417 N N . ASN A 1 184 ? 5.438 25.594 11.219 1 94.62 184 ASN A N 1
ATOM 1418 C CA . ASN A 1 184 ? 5.988 24.875 10.078 1 94.62 184 ASN A CA 1
ATOM 1419 C C . ASN A 1 184 ? 4.961 23.922 9.461 1 94.62 184 ASN A C 1
ATOM 1421 O O . ASN A 1 184 ? 3.762 24.047 9.719 1 94.62 184 ASN A O 1
ATOM 1425 N N . CYS A 1 185 ? 5.387 23.031 8.57 1 96.06 185 CYS A N 1
ATOM 1426 C CA . CYS A 1 185 ? 4.492 22.125 7.852 1 96.06 185 CYS A CA 1
ATOM 1427 C C . CYS A 1 185 ? 3.666 21.297 8.82 1 96.06 185 CYS A C 1
ATOM 1429 O O . CYS A 1 185 ? 2.471 21.078 8.609 1 96.06 185 CYS A O 1
ATOM 1431 N N . ASN A 1 186 ? 4.262 20.844 9.93 1 96.25 186 ASN A N 1
ATOM 1432 C CA . ASN A 1 186 ? 3.541 20.016 10.898 1 96.25 186 ASN A CA 1
ATOM 1433 C C . ASN A 1 186 ? 2.393 20.797 11.547 1 96.25 186 ASN A C 1
ATOM 1435 O O . ASN A 1 186 ? 1.282 20.281 11.672 1 96.25 186 ASN A O 1
ATOM 1439 N N . ASP A 1 187 ? 2.652 22.016 11.984 1 98 187 ASP A N 1
ATOM 1440 C CA . ASP A 1 187 ? 1.646 22.828 12.664 1 98 187 ASP A CA 1
ATOM 1441 C C . ASP A 1 187 ? 0.509 23.188 11.711 1 98 187 ASP A C 1
ATOM 1443 O O . ASP A 1 187 ? -0.665 23.109 12.078 1 98 187 ASP A O 1
ATOM 1447 N N . ILE A 1 188 ? 0.88 23.594 10.539 1 98.12 188 ILE A N 1
ATOM 1448 C CA . ILE A 1 188 ? -0.114 24.031 9.555 1 98.12 188 ILE A CA 1
ATOM 1449 C C . ILE A 1 188 ? -1.012 22.844 9.188 1 98.12 188 ILE A C 1
ATOM 1451 O O . ILE A 1 188 ? -2.234 22.984 9.125 1 98.12 188 ILE A O 1
ATOM 1455 N N . HIS A 1 189 ? -0.475 21.703 8.984 1 98.31 189 HIS A N 1
ATOM 1456 C CA . HIS A 1 189 ? -1.271 20.547 8.586 1 98.31 189 HIS A CA 1
ATOM 1457 C C . HIS A 1 189 ? -2.029 19.969 9.773 1 98.31 189 HIS A C 1
ATOM 1459 O O . HIS A 1 189 ? -3.09 19.359 9.602 1 98.31 189 HIS A O 1
ATOM 1465 N N . ALA A 1 190 ? -1.494 20.141 10.984 1 98.62 190 ALA A N 1
ATOM 1466 C CA . ALA A 1 190 ? -2.289 19.75 12.156 1 98.62 190 ALA A CA 1
ATOM 1467 C C . ALA A 1 190 ? -3.633 20.484 12.156 1 98.62 190 ALA A C 1
ATOM 1469 O O . ALA A 1 190 ? -4.668 19.875 12.445 1 98.62 190 ALA A O 1
ATOM 1470 N N . LEU A 1 191 ? -3.6 21.75 11.852 1 98.81 191 LEU A N 1
ATOM 1471 C CA . LEU A 1 191 ? -4.836 22.531 11.82 1 98.81 191 LEU A CA 1
ATOM 1472 C C . LEU A 1 191 ? -5.754 22.031 10.703 1 98.81 191 LEU A C 1
ATOM 1474 O O . LEU A 1 191 ? -6.953 21.859 10.914 1 98.81 191 LEU A O 1
ATOM 1478 N N . PHE A 1 192 ? -5.227 21.844 9.492 1 98.88 192 PHE A N 1
ATOM 1479 C CA . PHE A 1 192 ? -6.023 21.359 8.367 1 98.88 192 PHE A CA 1
ATOM 1480 C C . PHE A 1 192 ? -6.672 20.016 8.695 1 98.88 192 PHE A C 1
ATOM 1482 O O . PHE A 1 192 ? -7.879 19.844 8.516 1 98.88 192 PHE A O 1
ATOM 1489 N N . VAL A 1 193 ? -5.855 19.031 9.148 1 98.88 193 VAL A N 1
ATOM 1490 C CA . VAL A 1 193 ? -6.332 17.688 9.477 1 98.88 193 VAL A CA 1
ATOM 1491 C C . VAL A 1 193 ? -7.395 17.781 10.57 1 98.88 193 VAL A C 1
ATOM 1493 O O . VAL A 1 193 ? -8.445 17.141 10.469 1 98.88 193 VAL A O 1
ATOM 1496 N N . SER A 1 194 ? -7.133 18.578 11.594 1 98.94 194 SER A N 1
ATOM 1497 C CA . SER A 1 194 ? -8.062 18.781 12.703 1 98.94 194 SER A CA 1
ATOM 1498 C C . SER A 1 194 ? -9.414 19.266 12.211 1 98.94 194 SER A C 1
ATOM 1500 O O . SER A 1 194 ? -10.453 18.703 12.57 1 98.94 194 SER A O 1
ATOM 1502 N N . LEU A 1 195 ? -9.414 20.266 11.398 1 98.94 195 LEU A N 1
ATOM 1503 C CA . LEU A 1 195 ? -10.664 20.859 10.93 1 98.94 195 LEU A CA 1
ATOM 1504 C C . LEU A 1 195 ? -11.398 19.922 9.984 1 98.94 195 LEU A C 1
ATOM 1506 O O . LEU A 1 195 ? -12.625 19.828 10.023 1 98.94 195 LEU A O 1
ATOM 1510 N N . CYS A 1 196 ? -10.695 19.234 9.102 1 98.88 196 CYS A N 1
ATOM 1511 C CA . CYS A 1 196 ? -11.336 18.234 8.25 1 98.88 196 CYS A CA 1
ATOM 1512 C C . CYS A 1 196 ? -12.039 17.172 9.086 1 98.88 196 CYS A C 1
ATOM 1514 O O . CYS A 1 196 ? -13.227 16.906 8.891 1 98.88 196 CYS A O 1
ATOM 1516 N N . ARG A 1 197 ? -11.273 16.609 10.047 1 98.75 197 ARG A N 1
ATOM 1517 C CA . ARG A 1 197 ? -11.836 15.547 10.883 1 98.75 197 ARG A CA 1
ATOM 1518 C C . ARG A 1 197 ? -13.031 16.062 11.68 1 98.75 197 ARG A C 1
ATOM 1520 O O . ARG A 1 197 ? -13.969 15.312 11.953 1 98.75 197 ARG A O 1
ATOM 1527 N N . SER A 1 198 ? -13.062 17.328 11.992 1 98.75 198 SER A N 1
ATOM 1528 C CA . SER A 1 198 ? -14.117 17.953 12.781 1 98.75 198 SER A CA 1
ATOM 1529 C C . SER A 1 198 ? -15.422 18.016 12 1 98.75 198 SER A C 1
ATOM 1531 O O . SER A 1 198 ? -16.484 18.25 12.578 1 98.75 198 SER A O 1
ATOM 1533 N N . VAL A 1 199 ? -15.406 17.891 10.734 1 98.06 199 VAL A N 1
ATOM 1534 C CA . VAL A 1 199 ? -16.625 17.844 9.922 1 98.06 199 VAL A CA 1
ATOM 1535 C C . VAL A 1 199 ? -16.719 16.5 9.211 1 98.06 199 VAL A C 1
ATOM 1537 O O . VAL A 1 199 ? -17.266 16.406 8.109 1 98.06 199 VAL A O 1
ATOM 1540 N N . ASP A 1 200 ? -16.047 15.5 9.719 1 97.31 200 ASP A N 1
ATOM 1541 C CA . ASP A 1 200 ? -16.188 14.086 9.359 1 97.31 200 ASP A CA 1
ATOM 1542 C C . ASP A 1 200 ? -15.547 13.812 8 1 97.31 200 ASP A C 1
ATOM 1544 O O . ASP A 1 200 ? -16 12.938 7.258 1 97.31 200 ASP A O 1
ATOM 1548 N N . ILE A 1 201 ? -14.617 14.57 7.582 1 98.5 201 ILE A N 1
ATOM 1549 C CA . ILE A 1 201 ? -13.773 14.266 6.434 1 98.5 201 ILE A CA 1
ATOM 1550 C C . ILE A 1 201 ? -12.492 13.578 6.895 1 98.5 201 ILE A C 1
ATOM 1552 O O . ILE A 1 201 ? -11.672 14.188 7.586 1 98.5 201 ILE A O 1
ATOM 1556 N N . PRO A 1 202 ? -12.359 12.289 6.574 1 98.62 202 PRO A N 1
ATOM 1557 C CA . PRO A 1 202 ? -11.109 11.641 6.977 1 98.62 202 PRO A CA 1
ATOM 1558 C C . PRO A 1 202 ? -9.875 12.383 6.469 1 98.62 202 PRO A C 1
ATOM 1560 O O . PRO A 1 202 ? -9.82 12.781 5.305 1 98.62 202 PRO A O 1
ATOM 1563 N N . ALA A 1 203 ? -8.898 12.578 7.301 1 98.75 203 ALA A N 1
ATOM 1564 C CA . ALA A 1 203 ? -7.664 13.273 6.949 1 98.75 203 ALA A CA 1
ATOM 1565 C C . ALA A 1 203 ? -6.477 12.695 7.715 1 98.75 203 ALA A C 1
ATOM 1567 O O . ALA A 1 203 ? -6.621 12.242 8.852 1 98.75 203 ALA A O 1
ATOM 1568 N N . ARG A 1 204 ? -5.293 12.703 7.055 1 98.44 204 ARG A N 1
ATOM 1569 C CA . ARG A 1 204 ? -4.094 12.109 7.645 1 98.44 204 ARG A CA 1
ATOM 1570 C C . ARG A 1 204 ? -2.838 12.836 7.172 1 98.44 204 ARG A C 1
ATOM 1572 O O . ARG A 1 204 ? -2.873 13.57 6.184 1 98.44 204 ARG A O 1
ATOM 1579 N N . PHE A 1 205 ? -1.77 12.641 7.949 1 98 205 PHE A N 1
ATOM 1580 C CA . PHE A 1 205 ? -0.462 13.172 7.586 1 98 205 PHE A CA 1
ATOM 1581 C C . PHE A 1 205 ? 0.251 12.242 6.613 1 98 205 PHE A C 1
ATOM 1583 O O . PHE A 1 205 ? 0.121 11.016 6.707 1 98 205 PHE A O 1
ATOM 1590 N N . VAL A 1 206 ? 0.923 12.758 5.703 1 97.31 206 VAL A N 1
ATOM 1591 C CA . VAL A 1 206 ? 1.928 12.062 4.906 1 97.31 206 VAL A CA 1
ATOM 1592 C C . VAL A 1 206 ? 3.301 12.688 5.148 1 97.31 206 VAL A C 1
ATOM 1594 O O . VAL A 1 206 ? 3.471 13.898 5.012 1 97.31 206 VAL A O 1
ATOM 1597 N N . LEU A 1 207 ? 4.203 11.898 5.578 1 96.31 207 LEU A N 1
ATOM 1598 C CA . LEU A 1 207 ? 5.562 12.359 5.832 1 96.31 207 LEU A CA 1
ATOM 1599 C C . LEU A 1 207 ? 6.504 11.938 4.707 1 96.31 207 LEU A C 1
ATOM 1601 O O . LEU A 1 207 ? 6.41 10.812 4.203 1 96.31 207 LEU A O 1
ATOM 1605 N N . GLY A 1 208 ? 7.305 12.773 4.312 1 93.25 208 GLY A N 1
ATOM 1606 C CA . GLY A 1 208 ? 8.266 12.5 3.254 1 93.25 208 GLY A CA 1
ATOM 1607 C C . GLY A 1 208 ? 9.141 13.695 2.922 1 93.25 208 GLY A C 1
ATOM 1608 O O . GLY A 1 208 ? 9.688 14.336 3.818 1 93.25 208 GLY A O 1
ATOM 1609 N N . GLN A 1 209 ? 9.352 13.898 1.607 1 87.44 209 GLN A N 1
ATOM 1610 C CA . GLN A 1 209 ? 10.195 15 1.144 1 87.44 209 GLN A CA 1
ATOM 1611 C C . GLN A 1 209 ? 9.555 15.719 -0.046 1 87.44 209 GLN A C 1
ATOM 1613 O O . GLN A 1 209 ? 9.008 15.07 -0.944 1 87.44 209 GLN A O 1
ATOM 1618 N N . ALA A 1 210 ? 9.492 16.969 0.052 1 82.19 210 ALA A N 1
ATOM 1619 C CA . ALA A 1 210 ? 9.242 17.781 -1.133 1 82.19 210 ALA A CA 1
ATOM 1620 C C . ALA A 1 210 ? 10.555 18.281 -1.741 1 82.19 210 ALA A C 1
ATOM 1622 O O . ALA A 1 210 ? 11.195 19.188 -1.209 1 82.19 210 ALA A O 1
ATOM 1623 N N . LEU A 1 211 ? 10.977 17.641 -2.783 1 71.75 211 LEU A N 1
ATOM 1624 C CA . LEU A 1 211 ? 12.281 17.906 -3.371 1 71.75 211 LEU A CA 1
ATOM 1625 C C . LEU A 1 211 ? 12.281 19.25 -4.098 1 71.75 211 LEU A C 1
ATOM 1627 O O . LEU A 1 211 ? 11.445 19.484 -4.969 1 71.75 211 LEU A O 1
ATOM 1631 N N . GLU A 1 212 ? 12.711 20.281 -3.354 1 63 212 GLU A N 1
ATOM 1632 C CA . GLU A 1 212 ? 12.875 21.531 -4.09 1 63 212 GLU A CA 1
ATOM 1633 C C . GLU A 1 212 ? 13.898 21.391 -5.207 1 63 212 GLU A C 1
ATOM 1635 O O . GLU A 1 212 ? 14.953 20.766 -5.02 1 63 212 GLU A O 1
ATOM 1640 N N . LEU A 1 213 ? 13.391 21.297 -6.469 1 54.5 213 LEU A N 1
ATOM 1641 C CA . LEU A 1 213 ? 14.352 21.172 -7.562 1 54.5 213 LEU A CA 1
ATOM 1642 C C . LEU A 1 213 ? 15.5 22.156 -7.398 1 54.5 213 LEU A C 1
ATOM 1644 O O . LEU A 1 213 ? 15.289 23.312 -7.012 1 54.5 213 LEU A O 1
ATOM 1648 N N . PRO A 1 214 ? 16.609 21.469 -7.285 1 49.53 214 PRO A N 1
ATOM 1649 C CA . PRO A 1 214 ? 17.766 22.375 -7.156 1 49.53 214 PRO A CA 1
ATOM 1650 C C . PRO A 1 214 ? 17.703 23.547 -8.125 1 49.53 214 PRO A C 1
ATOM 1652 O O . PRO A 1 214 ? 17.078 23.453 -9.18 1 49.53 214 PRO A O 1
ATOM 1655 N N . GLN A 1 215 ? 17.906 24.734 -7.574 1 45.28 215 GLN A N 1
ATOM 1656 C CA . GLN A 1 215 ? 18.156 25.828 -8.508 1 45.28 215 GLN A CA 1
ATOM 1657 C C . GLN A 1 215 ? 18.969 25.344 -9.711 1 45.28 215 GLN A C 1
ATOM 1659 O O . GLN A 1 215 ? 19.734 24.391 -9.609 1 45.28 215 GLN A O 1
ATOM 1664 N N . PRO A 1 216 ? 18.609 25.844 -10.875 1 45.31 216 PRO A N 1
ATOM 1665 C CA . PRO A 1 216 ? 19.469 25.578 -12.031 1 45.31 216 PRO A CA 1
ATOM 1666 C C . PRO A 1 216 ? 20.953 25.625 -11.68 1 45.31 216 PRO A C 1
ATOM 1668 O O . PRO A 1 216 ? 21.406 26.578 -11.047 1 45.31 216 PRO A O 1
ATOM 1671 N N . GLY A 1 217 ? 21.719 24.375 -11.922 1 44.47 217 GLY A N 1
ATOM 1672 C CA . GLY A 1 217 ? 23.156 24.266 -11.664 1 44.47 217 GLY A CA 1
ATOM 1673 C C . GLY A 1 217 ? 23.484 23.453 -10.43 1 44.47 217 GLY A C 1
ATOM 1674 O O . GLY A 1 217 ? 24.641 23.109 -10.195 1 44.47 217 GLY A O 1
ATOM 1675 N N . ALA A 1 218 ? 22.594 23.406 -9.531 1 45.66 218 ALA A N 1
ATOM 1676 C CA . ALA A 1 218 ? 22.938 22.656 -8.328 1 45.66 218 ALA A CA 1
ATOM 1677 C C . ALA A 1 218 ? 22.547 21.188 -8.477 1 45.66 218 ALA A C 1
ATOM 1679 O O . ALA A 1 218 ? 21.422 20.875 -8.898 1 45.66 218 ALA A O 1
ATOM 1680 N N . GLN A 1 219 ? 23.422 20.312 -8.719 1 44.78 219 GLN A N 1
ATOM 1681 C CA . GLN A 1 219 ? 23.25 18.891 -9 1 44.78 219 GLN A CA 1
ATOM 1682 C C . GLN A 1 219 ? 22.578 18.188 -7.832 1 44.78 219 GLN A C 1
ATOM 1684 O O . GLN A 1 219 ? 21.766 17.281 -8.039 1 44.78 219 GLN A O 1
ATOM 1689 N N . ASP A 1 220 ? 23.172 18.188 -6.684 1 48.03 220 ASP A N 1
ATOM 1690 C CA . ASP A 1 220 ? 22.781 17.438 -5.484 1 48.03 220 ASP A CA 1
ATOM 1691 C C . ASP A 1 220 ? 22.109 18.359 -4.469 1 48.03 220 ASP A C 1
ATOM 1693 O O . ASP A 1 220 ? 22.484 19.531 -4.332 1 48.03 220 ASP A O 1
ATOM 1697 N N . CYS A 1 221 ? 20.844 18.172 -4.199 1 50.22 221 CYS A N 1
ATOM 1698 C CA . CYS A 1 221 ? 20.281 18.984 -3.133 1 50.22 221 CYS A CA 1
ATOM 1699 C C . CYS A 1 221 ? 20.25 18.219 -1.813 1 50.22 221 CYS A C 1
ATOM 1701 O O . CYS A 1 221 ? 19.781 17.094 -1.755 1 50.22 221 CYS A O 1
ATOM 1703 N N . GLU A 1 222 ? 21.344 18.469 -1.056 1 49.09 222 GLU A N 1
ATOM 1704 C CA . GLU A 1 222 ? 21.203 18.047 0.332 1 49.09 222 GLU A CA 1
ATOM 1705 C C . GLU A 1 222 ? 19.891 18.562 0.927 1 49.09 222 GLU A C 1
ATOM 1707 O O . GLU A 1 222 ? 19.531 19.719 0.741 1 49.09 222 GLU A O 1
ATOM 1712 N N . VAL A 1 223 ? 18.891 17.75 0.946 1 54.44 223 VAL A N 1
ATOM 1713 C CA . VAL A 1 223 ? 17.625 18.156 1.523 1 54.44 223 VAL A CA 1
ATOM 1714 C C . VAL A 1 223 ? 17.719 18.172 3.047 1 54.44 223 VAL A C 1
ATOM 1716 O O . VAL A 1 223 ? 18.172 17.203 3.652 1 54.44 223 VAL A O 1
ATOM 1719 N N . CYS A 1 224 ? 17.75 19.422 3.543 1 57.91 224 CYS A N 1
ATOM 1720 C CA . CYS A 1 224 ? 17.688 19.562 4.992 1 57.91 224 CYS A CA 1
ATOM 1721 C C . CYS A 1 224 ? 16.281 19.281 5.516 1 57.91 224 CYS A C 1
ATOM 1723 O O . CYS A 1 224 ? 15.352 20.031 5.238 1 57.91 224 CYS A O 1
ATOM 1725 N N . GLY A 1 225 ? 16.031 18.062 6.105 1 76.25 225 GLY A N 1
ATOM 1726 C CA . GLY A 1 225 ? 14.859 17.75 6.906 1 76.25 225 GLY A CA 1
ATOM 1727 C C . GLY A 1 225 ? 13.773 17.047 6.121 1 76.25 225 GLY A C 1
ATOM 1728 O O . GLY A 1 225 ? 14.008 16.578 5.004 1 76.25 225 GLY A O 1
ATOM 1729 N N . TYR A 1 226 ? 12.703 16.844 6.715 1 86.75 226 TYR A N 1
ATOM 1730 C CA . TYR A 1 226 ? 11.539 16.219 6.102 1 86.75 226 TYR A CA 1
ATOM 1731 C C . TYR A 1 226 ? 10.438 17.234 5.859 1 86.75 226 TYR A C 1
ATOM 1733 O O . TYR A 1 226 ? 10.516 18.375 6.328 1 86.75 226 TYR A O 1
ATOM 1741 N N . HIS A 1 227 ? 9.586 16.938 4.926 1 91.25 227 HIS A N 1
ATOM 1742 C CA . HIS A 1 227 ? 8.344 17.672 4.715 1 91.25 227 HIS A CA 1
ATOM 1743 C C . HIS A 1 227 ? 7.129 16.781 4.961 1 91.25 227 HIS A C 1
ATOM 1745 O O . HIS A 1 227 ? 7.227 15.555 4.859 1 91.25 227 HIS A O 1
ATOM 1751 N N . CYS A 1 228 ? 6.117 17.344 5.438 1 95 228 CYS A N 1
ATOM 1752 C CA . CYS A 1 228 ? 4.848 16.625 5.523 1 95 228 CYS A CA 1
ATOM 1753 C C . CYS A 1 228 ? 3.74 17.391 4.812 1 95 228 CYS A C 1
ATOM 1755 O O . CYS A 1 228 ? 3.807 18.609 4.684 1 95 228 CYS A O 1
ATOM 1757 N N . TRP A 1 229 ? 2.777 16.75 4.32 1 96.5 229 TRP A N 1
ATOM 1758 C CA . TRP A 1 229 ? 1.519 17.266 3.809 1 96.5 229 TRP A CA 1
ATOM 1759 C C . TRP A 1 229 ? 0.338 16.438 4.293 1 96.5 229 TRP A C 1
ATOM 1761 O O . TRP A 1 229 ? 0.503 15.539 5.125 1 96.5 229 TRP A O 1
ATOM 1771 N N . ALA A 1 230 ? -0.844 16.859 3.91 1 98.06 230 ALA A N 1
ATOM 1772 C CA . ALA A 1 230 ? -2.039 16.141 4.328 1 98.06 230 ALA A CA 1
ATOM 1773 C C . ALA A 1 230 ? -2.697 15.438 3.139 1 98.06 230 ALA A C 1
ATOM 1775 O O . ALA A 1 230 ? -2.488 15.828 1.988 1 98.06 230 ALA A O 1
ATOM 1776 N N . GLU A 1 231 ? -3.357 14.406 3.438 1 97.81 231 GLU A N 1
ATOM 1777 C CA . GLU A 1 231 ? -4.344 13.805 2.547 1 97.81 231 GLU A CA 1
ATOM 1778 C C . GLU A 1 231 ? -5.727 13.766 3.197 1 97.81 231 GLU A C 1
ATOM 1780 O O . GLU A 1 231 ? -5.84 13.656 4.418 1 97.81 231 GLU A O 1
ATOM 1785 N N . PHE A 1 232 ? -6.711 13.914 2.414 1 98 232 PHE A N 1
ATOM 1786 C CA . PHE A 1 232 ? -8.094 13.789 2.867 1 98 232 PHE A CA 1
ATOM 1787 C C . PHE A 1 232 ? -8.898 12.906 1.924 1 98 232 PHE A C 1
ATOM 1789 O O . PHE A 1 232 ? -8.594 12.828 0.73 1 98 232 PHE A O 1
ATOM 1796 N N . PHE A 1 233 ? -9.828 12.242 2.445 1 98.25 233 PHE A N 1
ATOM 1797 C CA . PHE A 1 233 ? -10.602 11.289 1.653 1 98.25 233 PHE A CA 1
ATOM 1798 C C . PHE A 1 233 ? -11.984 11.844 1.344 1 98.25 233 PHE A C 1
ATOM 1800 O O . PHE A 1 233 ? -12.672 12.336 2.236 1 98.25 233 PHE A O 1
ATOM 1807 N N . VAL A 1 234 ? -12.367 11.781 0.123 1 97.88 234 VAL A N 1
ATOM 1808 C CA . VAL A 1 234 ? -13.719 12.086 -0.328 1 97.88 234 VAL A CA 1
ATOM 1809 C C . VAL A 1 234 ? -14.297 10.891 -1.074 1 97.88 234 VAL A C 1
ATOM 1811 O O . VAL A 1 234 ? -13.789 10.492 -2.123 1 97.88 234 VAL A O 1
ATOM 1814 N N . ALA A 1 235 ? -15.383 10.305 -0.482 1 97.75 235 ALA A N 1
ATOM 1815 C CA . ALA A 1 235 ? -16.047 9.203 -1.19 1 97.75 235 ALA A CA 1
ATOM 1816 C C . ALA A 1 235 ? -16.391 9.609 -2.619 1 97.75 235 ALA A C 1
ATOM 1818 O O . ALA A 1 235 ? -16.922 10.703 -2.852 1 97.75 235 ALA A O 1
ATOM 1819 N N . GLY A 1 236 ? -16.031 8.766 -3.568 1 96.75 236 GLY A N 1
ATOM 1820 C CA . GLY A 1 236 ? -16.219 9.055 -4.98 1 96.75 236 GLY A CA 1
ATOM 1821 C C . GLY A 1 236 ? -14.969 9.578 -5.656 1 96.75 236 GLY A C 1
ATOM 1822 O O . GLY A 1 236 ? -14.859 9.555 -6.883 1 96.75 236 GLY A O 1
ATOM 1823 N N . LEU A 1 237 ? -14.016 10.062 -4.84 1 96 237 LEU A N 1
ATOM 1824 C CA . LEU A 1 237 ? -12.805 10.656 -5.402 1 96 237 LEU A CA 1
ATOM 1825 C C . LEU A 1 237 ? -11.562 10 -4.816 1 96 237 LEU A C 1
ATOM 1827 O O . LEU A 1 237 ? -10.469 10.117 -5.379 1 96 237 LEU A O 1
ATOM 1831 N N . GLY A 1 238 ? -11.656 9.336 -3.65 1 96.44 238 GLY A N 1
ATOM 1832 C CA . GLY A 1 238 ? -10.523 8.688 -3.012 1 96.44 238 GLY A CA 1
ATOM 1833 C C . GLY A 1 238 ? -9.68 9.648 -2.186 1 96.44 238 GLY A C 1
ATOM 1834 O O . GLY A 1 238 ? -10.156 10.719 -1.794 1 96.44 238 GLY A O 1
ATOM 1835 N N . TRP A 1 239 ? -8.516 9.227 -1.746 1 96.75 239 TRP A N 1
ATOM 1836 C CA . TRP A 1 239 ? -7.574 10.078 -1.031 1 96.75 239 TRP A CA 1
ATOM 1837 C C . TRP A 1 239 ? -7 11.148 -1.955 1 96.75 239 TRP A C 1
ATOM 1839 O O . TRP A 1 239 ? -6.527 10.844 -3.053 1 96.75 239 TRP A O 1
ATOM 1849 N N . LEU A 1 240 ? -7.059 12.375 -1.521 1 96.06 240 LEU A N 1
ATOM 1850 C CA . LEU A 1 240 ? -6.527 13.523 -2.246 1 96.06 240 LEU A CA 1
ATOM 1851 C C . LEU A 1 240 ? -5.508 14.281 -1.396 1 96.06 240 LEU A C 1
ATOM 1853 O O . LEU A 1 240 ? -5.648 14.352 -0.173 1 96.06 240 LEU A O 1
ATOM 1857 N N . PRO A 1 241 ? -4.523 14.859 -2.023 1 96.19 241 PRO A N 1
ATOM 1858 C CA . PRO A 1 241 ? -3.5 15.578 -1.263 1 96.19 241 PRO A CA 1
ATOM 1859 C C . PRO A 1 241 ? -3.877 17.031 -1.001 1 96.19 241 PRO A C 1
ATOM 1861 O O . PRO A 1 241 ? -4.68 17.609 -1.74 1 96.19 241 PRO A O 1
ATOM 1864 N N . ALA A 1 242 ? -3.361 17.609 0.02 1 96.38 242 ALA A N 1
ATOM 1865 C CA . ALA A 1 242 ? -3.402 19.031 0.33 1 96.38 242 ALA A CA 1
ATOM 1866 C C . ALA A 1 242 ? -2.111 19.484 1.007 1 96.38 242 ALA A C 1
ATOM 1868 O O . ALA A 1 242 ? -1.812 19.062 2.127 1 96.38 242 ALA A O 1
ATOM 1869 N N . ASP A 1 243 ? -1.359 20.281 0.322 1 95.94 243 ASP A N 1
ATOM 1870 C CA . ASP A 1 243 ? -0.156 20.844 0.921 1 95.94 243 ASP A CA 1
ATOM 1871 C C . ASP A 1 243 ? -0.357 22.328 1.268 1 95.94 243 ASP A C 1
ATOM 1873 O O . ASP A 1 243 ? 0.123 23.203 0.552 1 95.94 243 ASP A O 1
ATOM 1877 N N . ALA A 1 244 ? -0.94 22.562 2.391 1 96.31 244 ALA A N 1
ATOM 1878 C CA . ALA A 1 244 ? -1.252 23.922 2.848 1 96.31 244 ALA A CA 1
ATOM 1879 C C . ALA A 1 244 ? 0.014 24.656 3.268 1 96.31 244 ALA A C 1
ATOM 1881 O O . ALA A 1 244 ? 0.074 25.891 3.191 1 96.31 244 ALA A O 1
ATOM 1882 N N . SER A 1 245 ? 0.983 23.891 3.76 1 94.81 245 SER A N 1
ATOM 1883 C CA . SER A 1 245 ? 2.221 24.516 4.215 1 94.81 245 SER A CA 1
ATOM 1884 C C . SER A 1 245 ? 2.973 25.156 3.051 1 94.81 245 SER A C 1
ATOM 1886 O O . SER A 1 245 ? 3.326 26.328 3.109 1 94.81 245 SER A O 1
ATOM 1888 N N . CYS A 1 246 ? 3.215 24.406 1.979 1 90.31 246 CYS A N 1
ATOM 1889 C CA . CYS A 1 246 ? 3.885 24.969 0.811 1 90.31 246 CYS A CA 1
ATOM 1890 C C . CYS A 1 246 ? 3.053 26.094 0.189 1 90.31 246 CYS A C 1
ATOM 1892 O O . CYS A 1 246 ? 3.6 27.078 -0.31 1 90.31 246 CYS A O 1
ATOM 1894 N N . ALA A 1 247 ? 1.735 25.859 0.203 1 91.38 247 ALA A N 1
ATOM 1895 C CA . ALA A 1 247 ? 0.866 26.922 -0.3 1 91.38 247 ALA A CA 1
ATOM 1896 C C . ALA A 1 247 ? 1.055 28.203 0.495 1 91.38 247 ALA A C 1
ATOM 1898 O O . ALA A 1 247 ? 1.131 29.297 -0.083 1 91.38 247 ALA A O 1
ATOM 1899 N N . THR A 1 248 ? 1.095 28.109 1.768 1 91.31 248 THR A N 1
ATOM 1900 C CA . THR A 1 248 ? 1.289 29.266 2.654 1 91.31 248 THR A CA 1
ATOM 1901 C C . THR A 1 248 ? 2.682 29.859 2.473 1 91.31 248 THR A C 1
ATOM 1903 O O . THR A 1 248 ? 2.834 31.078 2.369 1 91.31 248 THR A O 1
ATOM 1906 N N . LYS A 1 249 ? 3.645 29.031 2.41 1 87.81 249 LYS A N 1
ATOM 1907 C CA . LYS A 1 249 ? 5.043 29.438 2.326 1 87.81 249 LYS A CA 1
ATOM 1908 C C . LYS A 1 249 ? 5.324 30.172 1.02 1 87.81 249 LYS A C 1
ATOM 1910 O O . LYS A 1 249 ? 6.039 31.188 1.008 1 87.81 249 LYS A O 1
ATOM 1915 N N . TYR A 1 250 ? 4.719 29.672 -0.081 1 84.5 250 TYR A N 1
ATOM 1916 C CA . TYR A 1 250 ? 5.078 30.203 -1.394 1 84.5 250 TYR A CA 1
ATOM 1917 C C . TYR A 1 250 ? 3.949 31.047 -1.977 1 84.5 250 TYR A C 1
ATOM 1919 O O . TYR A 1 250 ? 4.086 31.609 -3.062 1 84.5 250 TYR A O 1
ATOM 1927 N N . GLY A 1 251 ? 2.893 31.203 -1.271 1 80.75 251 GLY A N 1
ATOM 1928 C CA . GLY A 1 251 ? 1.785 32.031 -1.693 1 80.75 251 GLY A CA 1
ATOM 1929 C C . GLY A 1 251 ? 1.045 31.484 -2.898 1 80.75 251 GLY A C 1
ATOM 1930 O O . GLY A 1 251 ? 0.687 32.25 -3.809 1 80.75 251 GLY A O 1
ATOM 1931 N N . THR A 1 252 ? 1.005 30.156 -3.016 1 73.62 252 THR A N 1
ATOM 1932 C CA . THR A 1 252 ? 0.26 29.531 -4.102 1 73.62 252 THR A CA 1
ATOM 1933 C C . THR A 1 252 ? -0.977 28.812 -3.566 1 73.62 252 THR A C 1
ATOM 1935 O O . THR A 1 252 ? -1.034 28.453 -2.389 1 73.62 252 THR A O 1
ATOM 1938 N N . HIS A 1 253 ? -2.02 28.812 -4.398 1 68.75 253 HIS A N 1
ATOM 1939 C CA . HIS A 1 253 ? -3.217 28.078 -3.998 1 68.75 253 HIS A CA 1
ATOM 1940 C C . HIS A 1 253 ? -3.344 26.766 -4.758 1 68.75 253 HIS A C 1
ATOM 1942 O O . HIS A 1 253 ? -4.312 26.031 -4.574 1 68.75 253 HIS A O 1
ATOM 1948 N N . GLY A 1 254 ? -2.408 26.391 -5.41 1 81.62 254 GLY A N 1
ATOM 1949 C CA . GLY A 1 254 ? -2.566 25.297 -6.363 1 81.62 254 GLY A CA 1
ATOM 1950 C C . GLY A 1 254 ? -2.162 23.953 -5.801 1 81.62 254 GLY A C 1
ATOM 1951 O O . GLY A 1 254 ? -1.976 22.984 -6.547 1 81.62 254 GLY A O 1
ATOM 1952 N N . LEU A 1 255 ? -2.098 23.828 -4.461 1 90.94 255 LEU A N 1
ATOM 1953 C CA . LEU A 1 255 ? -1.636 22.562 -3.91 1 90.94 255 LEU A CA 1
ATOM 1954 C C . LEU A 1 255 ? -2.748 21.875 -3.125 1 90.94 255 LEU A C 1
ATOM 1956 O O . LEU A 1 255 ? -2.486 21.219 -2.105 1 90.94 255 LEU A O 1
ATOM 1960 N N . PHE A 1 256 ? -4.023 22.219 -3.492 1 94.5 256 PHE A N 1
ATOM 1961 C CA . PHE A 1 256 ? -5.215 21.484 -3.062 1 94.5 256 PHE A CA 1
ATOM 1962 C C . PHE A 1 256 ? -5.625 20.453 -4.105 1 94.5 256 PHE A C 1
ATOM 1964 O O . PHE A 1 256 ? -5.949 20.812 -5.242 1 94.5 256 PHE A O 1
ATOM 1971 N N . ALA A 1 257 ? -5.648 19.125 -3.703 1 93.81 257 ALA A N 1
ATOM 1972 C CA . ALA A 1 257 ? -5.945 18 -4.59 1 93.81 257 ALA A CA 1
ATOM 1973 C C . ALA A 1 257 ? -4.992 17.984 -5.777 1 93.81 257 ALA A C 1
ATOM 1975 O O . ALA A 1 257 ? -5.355 17.516 -6.863 1 93.81 257 ALA A O 1
ATOM 1976 N N . ASN A 1 258 ? -3.863 18.562 -5.613 1 90.5 258 ASN A N 1
ATOM 1977 C CA . ASN A 1 258 ? -2.805 18.688 -6.609 1 90.5 258 ASN A CA 1
ATOM 1978 C C . ASN A 1 258 ? -1.422 18.641 -5.961 1 90.5 258 ASN A C 1
ATOM 1980 O O . ASN A 1 258 ? -1.184 19.328 -4.961 1 90.5 258 ASN A O 1
ATOM 1984 N N . LEU A 1 259 ? -0.604 17.859 -6.484 1 90.75 259 LEU A N 1
ATOM 1985 C CA . LEU A 1 259 ? 0.744 17.734 -5.941 1 90.75 259 LEU A CA 1
ATOM 1986 C C . LEU A 1 259 ? 1.742 17.406 -7.047 1 90.75 259 LEU A C 1
ATOM 1988 O O . LEU A 1 259 ? 1.495 16.516 -7.867 1 90.75 259 LEU A O 1
ATOM 1992 N N . GLN A 1 260 ? 2.82 18.047 -7.055 1 84.88 260 GLN A N 1
ATOM 1993 C CA . GLN A 1 260 ? 3.863 17.812 -8.047 1 84.88 260 GLN A CA 1
ATOM 1994 C C . GLN A 1 260 ? 4.613 16.516 -7.75 1 84.88 260 GLN A C 1
ATOM 1996 O O . GLN A 1 260 ? 4.539 15.992 -6.637 1 84.88 260 GLN A O 1
ATOM 2001 N N . ALA A 1 261 ? 5.332 16.047 -8.742 1 89 261 ALA A N 1
ATOM 2002 C CA . ALA A 1 261 ? 5.988 14.742 -8.68 1 89 261 ALA A CA 1
ATOM 2003 C C . ALA A 1 261 ? 7.199 14.781 -7.746 1 89 261 ALA A C 1
ATOM 2005 O O . ALA A 1 261 ? 7.805 13.75 -7.461 1 89 261 ALA A O 1
ATOM 2006 N N . ASN A 1 262 ? 7.496 15.875 -7.137 1 85.88 262 ASN A N 1
ATOM 2007 C CA . ASN A 1 262 ? 8.672 15.977 -6.281 1 85.88 262 ASN A CA 1
ATOM 2008 C C . ASN A 1 262 ? 8.336 15.672 -4.824 1 85.88 262 ASN A C 1
ATOM 2010 O O . ASN A 1 262 ? 9.203 15.773 -3.951 1 85.88 262 ASN A O 1
ATOM 2014 N N . HIS A 1 263 ? 7.082 15.383 -4.535 1 91.25 263 HIS A N 1
ATOM 2015 C CA . HIS A 1 263 ? 6.66 14.961 -3.203 1 91.25 263 HIS A CA 1
ATOM 2016 C C . HIS A 1 263 ? 6.781 13.453 -3.035 1 91.25 263 HIS A C 1
ATOM 2018 O O . HIS A 1 263 ? 5.918 12.703 -3.494 1 91.25 263 HIS A O 1
ATOM 2024 N N . ILE A 1 264 ? 7.809 12.984 -2.379 1 93 264 ILE A N 1
ATOM 2025 C CA . ILE A 1 264 ? 8.016 11.562 -2.154 1 93 264 ILE A CA 1
ATOM 2026 C C . ILE A 1 264 ? 7.578 11.195 -0.738 1 93 264 ILE A C 1
ATOM 2028 O O . ILE A 1 264 ? 8.055 11.781 0.237 1 93 264 ILE A O 1
ATOM 2032 N N . ALA A 1 265 ? 6.688 10.273 -0.615 1 95.06 265 ALA A N 1
ATOM 2033 C CA . ALA A 1 265 ? 6.16 9.859 0.681 1 95.06 265 ALA A CA 1
ATOM 2034 C C . ALA A 1 265 ? 7.008 8.734 1.28 1 95.06 265 ALA A C 1
ATOM 2036 O O . ALA A 1 265 ? 7.375 7.785 0.585 1 95.06 265 ALA A O 1
ATOM 2037 N N . TRP A 1 266 ? 7.238 8.852 2.604 1 93.19 266 TRP A N 1
ATOM 2038 C CA . TRP A 1 266 ? 7.965 7.832 3.354 1 93.19 266 TRP A CA 1
ATOM 2039 C C . TRP A 1 266 ? 7.02 7.043 4.254 1 93.19 266 TRP A C 1
ATOM 2041 O O . TRP A 1 266 ? 7.168 5.828 4.406 1 93.19 266 TRP A O 1
ATOM 2051 N N . SER A 1 267 ? 6.168 7.773 4.883 1 96.31 267 SER A N 1
ATOM 2052 C CA . SER A 1 267 ? 5.246 7.156 5.828 1 96.31 267 SER A CA 1
ATOM 2053 C C . SER A 1 267 ? 3.922 7.91 5.879 1 96.31 267 SER A C 1
ATOM 2055 O O . SER A 1 267 ? 3.83 9.047 5.41 1 96.31 267 SER A O 1
ATOM 2057 N N . ILE A 1 268 ? 2.941 7.246 6.367 1 97.06 268 ILE A N 1
ATOM 2058 C CA . ILE A 1 268 ? 1.598 7.797 6.516 1 97.06 268 ILE A CA 1
ATOM 2059 C C . ILE A 1 268 ? 1.203 7.801 7.992 1 97.06 268 ILE A C 1
ATOM 2061 O O . ILE A 1 268 ? 1.464 6.832 8.711 1 97.06 268 ILE A O 1
ATOM 2065 N N . GLY A 1 269 ? 0.587 8.914 8.375 1 96.56 269 GLY A N 1
ATOM 2066 C CA . GLY A 1 269 ? -0.001 8.969 9.703 1 96.56 269 GLY A CA 1
ATOM 2067 C C . GLY A 1 269 ? 0.919 9.586 10.742 1 96.56 269 GLY A C 1
ATOM 2068 O O . GLY A 1 269 ? 2.059 9.938 10.43 1 96.56 269 GLY A O 1
ATOM 2069 N N . ARG A 1 270 ? 0.447 9.781 11.938 1 94.88 270 ARG A N 1
ATOM 2070 C CA . ARG A 1 270 ? 1.157 10.25 13.117 1 94.88 270 ARG A CA 1
ATOM 2071 C C . ARG A 1 270 ? 0.75 9.461 14.352 1 94.88 270 ARG A C 1
ATOM 2073 O O . ARG A 1 270 ? -0.163 8.633 14.297 1 94.88 270 ARG A O 1
ATOM 2080 N N . ASP A 1 271 ? 1.514 9.789 15.438 1 95.12 271 ASP A N 1
ATOM 2081 C CA . ASP A 1 271 ? 1.217 9.07 16.672 1 95.12 271 ASP A CA 1
ATOM 2082 C C . ASP A 1 271 ? 1.192 7.562 16.438 1 95.12 271 ASP A C 1
ATOM 2084 O O . ASP A 1 271 ? 0.206 6.898 16.766 1 95.12 271 ASP A O 1
ATOM 2088 N N . ILE A 1 272 ? 2.266 7.105 15.922 1 94.44 272 ILE A N 1
ATOM 2089 C CA . ILE A 1 272 ? 2.307 5.758 15.367 1 94.44 272 ILE A CA 1
ATOM 2090 C C . ILE A 1 272 ? 2.99 4.816 16.359 1 94.44 272 ILE A C 1
ATOM 2092 O O . ILE A 1 272 ? 3.982 5.184 17 1 94.44 272 ILE A O 1
ATOM 2096 N N . LEU A 1 273 ? 2.43 3.678 16.484 1 95.88 273 LEU A N 1
ATOM 2097 C CA . LEU A 1 273 ? 3.137 2.553 17.094 1 95.88 273 LEU A CA 1
ATOM 2098 C C . LEU A 1 273 ? 3.938 1.788 16.031 1 95.88 273 LEU A C 1
ATOM 2100 O O . LEU A 1 273 ? 3.369 1.26 15.078 1 95.88 273 LEU A O 1
ATOM 2104 N N . LEU A 1 274 ? 5.238 1.752 16.172 1 97.12 274 LEU A N 1
ATOM 2105 C CA . LEU A 1 274 ? 6.105 1.084 15.203 1 97.12 274 LEU A CA 1
ATOM 2106 C C . LEU A 1 274 ? 6.055 -0.429 15.383 1 97.12 274 LEU A C 1
ATOM 2108 O O . LEU A 1 274 ? 5.289 -0.936 16.203 1 97.12 274 LEU A O 1
ATOM 2112 N N . ALA A 1 275 ? 6.777 -1.15 14.516 1 97.25 275 ALA A N 1
ATOM 2113 C CA . ALA A 1 275 ? 6.812 -2.609 14.57 1 97.25 275 ALA A CA 1
ATOM 2114 C C . ALA A 1 275 ? 8.25 -3.127 14.547 1 97.25 275 ALA A C 1
ATOM 2116 O O . ALA A 1 275 ? 8.953 -2.977 13.547 1 97.25 275 ALA A O 1
ATOM 2117 N N . PRO A 1 276 ? 8.648 -3.791 15.688 1 96.81 276 PRO A N 1
ATOM 2118 C CA . PRO A 1 276 ? 7.941 -3.926 16.969 1 96.81 276 PRO A CA 1
ATOM 2119 C C . PRO A 1 276 ? 7.703 -2.584 17.656 1 96.81 276 PRO A C 1
ATOM 2121 O O . PRO A 1 276 ? 8.297 -1.573 17.266 1 96.81 276 PRO A O 1
ATOM 2124 N N . PRO A 1 277 ? 6.824 -2.652 18.641 1 96.44 277 PRO A N 1
ATOM 2125 C CA . PRO A 1 277 ? 6.504 -1.384 19.297 1 96.44 277 PRO A CA 1
ATOM 2126 C C . PRO A 1 277 ? 7.68 -0.813 20.094 1 96.44 277 PRO A C 1
ATOM 2128 O O . PRO A 1 277 ? 8.438 -1.565 20.719 1 96.44 277 PRO A O 1
ATOM 2131 N N . GLN A 1 278 ? 7.832 0.453 19.938 1 94.69 278 GLN A N 1
ATOM 2132 C CA . GLN A 1 278 ? 8.828 1.152 20.75 1 94.69 278 GLN A CA 1
ATOM 2133 C C . GLN A 1 278 ? 8.43 1.171 22.219 1 94.69 278 GLN A C 1
ATOM 2135 O O . GLN A 1 278 ? 7.246 1.053 22.547 1 94.69 278 GLN A O 1
ATOM 2140 N N . ARG A 1 279 ? 9.32 1.273 23.109 1 93.06 279 ARG A N 1
ATOM 2141 C CA . ARG A 1 279 ? 9.094 1.251 24.547 1 93.06 279 ARG A CA 1
ATOM 2142 C C . ARG A 1 279 ? 8.727 2.637 25.062 1 93.06 279 ARG A C 1
ATOM 2144 O O . ARG A 1 279 ? 7.969 2.764 26.031 1 93.06 279 ARG A O 1
ATOM 2151 N N . ALA A 1 280 ? 9.25 3.637 24.438 1 91.25 280 ALA A N 1
ATOM 2152 C CA . ALA A 1 280 ? 9.062 5.008 24.906 1 91.25 280 ALA A CA 1
ATOM 2153 C C . ALA A 1 280 ? 7.68 5.531 24.516 1 91.25 280 ALA A C 1
ATOM 2155 O O . ALA A 1 280 ? 7.359 6.695 24.766 1 91.25 280 ALA A O 1
ATOM 2156 N N . GLY A 1 281 ? 6.797 4.645 23.922 1 89.81 281 GLY A N 1
ATOM 2157 C CA . GLY A 1 281 ? 5.465 5.062 23.516 1 89.81 281 GLY A CA 1
ATOM 2158 C C . GLY A 1 281 ? 5.391 5.438 22.047 1 89.81 281 GLY A C 1
ATOM 2159 O O . GLY A 1 281 ? 6.367 5.281 21.312 1 89.81 281 GLY A O 1
ATOM 2160 N N . ARG A 1 282 ? 4.266 5.949 21.656 1 92.94 282 ARG A N 1
ATOM 2161 C CA . ARG A 1 282 ? 3.998 6.238 20.266 1 92.94 282 ARG A CA 1
ATOM 2162 C C . ARG A 1 282 ? 4.883 7.375 19.75 1 92.94 282 ARG A C 1
ATOM 2164 O O . ARG A 1 282 ? 5.18 8.312 20.5 1 92.94 282 ARG A O 1
ATOM 2171 N N . SER A 1 283 ? 5.273 7.316 18.578 1 90.56 283 SER A N 1
ATOM 2172 C CA . SER A 1 283 ? 6.043 8.375 17.922 1 90.56 283 SER A CA 1
ATOM 2173 C C . SER A 1 283 ? 5.129 9.375 17.219 1 90.56 283 SER A C 1
ATOM 2175 O O . SER A 1 283 ? 4.25 8.984 16.453 1 90.56 283 SER A O 1
ATOM 2177 N N . LEU A 1 284 ? 5.309 10.648 17.453 1 92.12 284 LEU A N 1
ATOM 2178 C CA . LEU A 1 284 ? 4.473 11.672 16.844 1 92.12 284 LEU A CA 1
ATOM 2179 C C . LEU A 1 284 ? 4.625 11.664 15.32 1 92.12 284 LEU A C 1
ATOM 2181 O O . LEU A 1 284 ? 3.633 11.742 14.594 1 92.12 284 LEU A O 1
ATOM 2185 N N . PHE A 1 285 ? 5.891 11.57 14.906 1 92 285 PHE A N 1
ATOM 2186 C CA . PHE A 1 285 ? 6.191 11.555 13.477 1 92 285 PHE A CA 1
ATOM 2187 C C . PHE A 1 285 ? 7.164 10.43 13.141 1 92 285 PHE A C 1
ATOM 2189 O O . PHE A 1 285 ? 8.109 10.172 13.891 1 92 285 PHE A O 1
ATOM 2196 N N . PHE A 1 286 ? 6.914 9.719 12.094 1 94.19 286 PHE A N 1
ATOM 2197 C CA . PHE A 1 286 ? 7.867 8.75 11.562 1 94.19 286 PHE A CA 1
ATOM 2198 C C . PHE A 1 286 ? 8.453 9.242 10.242 1 94.19 286 PHE A C 1
ATOM 2200 O O . PHE A 1 286 ? 8.266 8.609 9.203 1 94.19 286 PHE A O 1
ATOM 2207 N N . ALA A 1 287 ? 9.133 10.367 10.297 1 89.5 287 ALA A N 1
ATOM 2208 C CA . ALA A 1 287 ? 9.672 11.078 9.141 1 89.5 287 ALA A CA 1
ATOM 2209 C C . ALA A 1 287 ? 11.117 10.664 8.875 1 89.5 287 ALA A C 1
ATOM 2211 O O . ALA A 1 287 ? 11.711 11.086 7.879 1 89.5 287 ALA A O 1
ATOM 2212 N N . GLY A 1 288 ? 11.672 9.969 9.711 1 89.69 288 GLY A N 1
ATOM 2213 C CA . GLY A 1 288 ? 13.039 9.461 9.656 1 89.69 288 GLY A CA 1
ATOM 2214 C C . GLY A 1 288 ? 13.297 8.336 10.641 1 89.69 288 GLY A C 1
ATOM 2215 O O . GLY A 1 288 ? 12.359 7.781 11.211 1 89.69 288 GLY A O 1
ATOM 2216 N N . PRO A 1 289 ? 14.594 8.078 10.805 1 92.25 289 PRO A N 1
ATOM 2217 C CA . PRO A 1 289 ? 14.945 6.992 11.727 1 92.25 289 PRO A CA 1
ATOM 2218 C C . PRO A 1 289 ? 14.586 7.316 13.18 1 92.25 289 PRO A C 1
ATOM 2220 O O . PRO A 1 289 ? 14.703 8.469 13.609 1 92.25 289 PRO A O 1
ATOM 2223 N N . TYR A 1 290 ? 14.062 6.383 13.844 1 93.44 290 TYR A N 1
ATOM 2224 C CA . TYR A 1 290 ? 13.797 6.41 15.281 1 93.44 290 TYR A CA 1
ATOM 2225 C C . TYR A 1 290 ? 14.664 5.391 16.016 1 93.44 290 TYR A C 1
ATOM 2227 O O . TYR A 1 290 ? 14.82 4.258 15.555 1 93.44 290 TYR A O 1
ATOM 2235 N N . ALA A 1 291 ? 15.234 5.789 17.125 1 93 291 ALA A N 1
ATOM 2236 C CA . ALA A 1 291 ? 16.094 4.859 17.859 1 93 291 ALA A CA 1
ATOM 2237 C C . ALA A 1 291 ? 15.828 4.918 19.359 1 93 291 ALA A C 1
ATOM 2239 O O . ALA A 1 291 ? 15.43 5.961 19.875 1 93 291 ALA A O 1
ATOM 2240 N N . GLU A 1 292 ? 16.016 3.803 19.984 1 92.5 292 GLU A N 1
ATOM 2241 C CA . GLU A 1 292 ? 15.992 3.68 21.438 1 92.5 292 GLU A CA 1
ATOM 2242 C C . GLU A 1 292 ? 17.25 2.99 21.953 1 92.5 292 GLU A C 1
ATOM 2244 O O . GLU A 1 292 ? 17.719 2.01 21.359 1 92.5 292 GLU A O 1
ATOM 2249 N N . ILE A 1 293 ? 17.828 3.525 22.969 1 91.69 293 ILE A N 1
ATOM 2250 C CA . ILE A 1 293 ? 18.906 2.875 23.719 1 91.69 293 ILE A CA 1
ATOM 2251 C C . ILE A 1 293 ? 18.391 2.477 25.109 1 91.69 293 ILE A C 1
ATOM 2253 O O . ILE A 1 293 ? 17.984 3.334 25.891 1 91.69 293 ILE A O 1
ATOM 2257 N N . ASP A 1 294 ? 18.391 1.237 25.312 1 91.19 294 ASP A N 1
ATOM 2258 C CA . ASP A 1 294 ? 17.922 0.679 26.578 1 91.19 294 ASP A CA 1
ATOM 2259 C C . ASP A 1 294 ? 16.5 1.15 26.875 1 91.19 294 ASP A C 1
ATOM 2261 O O . ASP A 1 294 ? 16.188 1.532 28.016 1 91.19 294 ASP A O 1
ATOM 2265 N N . GLY A 1 295 ? 15.727 1.292 25.797 1 90.56 295 GLY A N 1
ATOM 2266 C CA . GLY A 1 295 ? 14.305 1.572 25.953 1 90.56 295 GLY A CA 1
ATOM 2267 C C . GLY A 1 295 ? 13.992 3.057 25.969 1 90.56 295 GLY A C 1
ATOM 2268 O O . GLY A 1 295 ? 12.828 3.447 26.062 1 90.56 295 GLY A O 1
ATOM 2269 N N . GLU A 1 296 ? 15.023 3.885 25.922 1 91.56 296 GLU A N 1
ATOM 2270 C CA . GLU A 1 296 ? 14.828 5.332 25.906 1 91.56 296 GLU A CA 1
ATOM 2271 C C . GLU A 1 296 ? 15.133 5.918 24.531 1 91.56 296 GLU A C 1
ATOM 2273 O O . GLU A 1 296 ? 16.094 5.504 23.875 1 91.56 296 GLU A O 1
ATOM 2278 N N . THR A 1 297 ? 14.336 6.824 24.219 1 91.94 297 THR A N 1
ATOM 2279 C CA . THR A 1 297 ? 14.531 7.457 22.922 1 91.94 297 THR A CA 1
ATOM 2280 C C . THR A 1 297 ? 15.938 8.039 22.812 1 91.94 297 THR A C 1
ATOM 2282 O O . THR A 1 297 ? 16.453 8.617 23.766 1 91.94 297 THR A O 1
ATOM 2285 N N . HIS A 1 298 ? 16.562 7.898 21.703 1 89.94 298 HIS A N 1
ATOM 2286 C CA . HIS A 1 298 ? 17.875 8.422 21.391 1 89.94 298 HIS A CA 1
ATOM 2287 C C . HIS A 1 298 ? 17.922 9.023 19.984 1 89.94 298 HIS A C 1
ATOM 2289 O O . HIS A 1 298 ? 17.328 8.469 19.047 1 89.94 298 HIS A O 1
ATOM 2295 N N . PRO A 1 299 ? 18.594 10.109 19.797 1 87.56 299 PRO A N 1
ATOM 2296 C CA . PRO A 1 299 ? 18.641 10.719 18.469 1 87.56 299 PRO A CA 1
ATOM 2297 C C . PRO A 1 299 ? 19.438 9.883 17.469 1 87.56 299 PRO A C 1
ATOM 2299 O O . PRO A 1 299 ? 20.453 9.273 17.828 1 87.56 299 PRO A O 1
ATOM 2302 N N . ALA A 1 300 ? 18.906 9.797 16.344 1 88.19 300 ALA A N 1
ATOM 2303 C CA . ALA A 1 300 ? 19.625 9.25 15.195 1 88.19 300 ALA A CA 1
ATOM 2304 C C . ALA A 1 300 ? 19.969 10.344 14.195 1 88.19 300 ALA A C 1
ATOM 2306 O O . ALA A 1 300 ? 19.188 11.289 14.008 1 88.19 300 ALA A O 1
ATOM 2307 N N . GLN A 1 301 ? 21.141 10.234 13.617 1 85.38 301 GLN A N 1
ATOM 2308 C CA . GLN A 1 301 ? 21.547 11.188 12.594 1 85.38 301 GLN A CA 1
ATOM 2309 C C . GLN A 1 301 ? 21.188 10.68 11.195 1 85.38 301 GLN A C 1
ATOM 2311 O O . GLN A 1 301 ? 21.312 9.492 10.914 1 85.38 301 GLN A O 1
ATOM 2316 N N . ARG A 1 302 ? 20.719 11.602 10.453 1 87.19 302 ARG A N 1
ATOM 2317 C CA . ARG A 1 302 ? 20.312 11.25 9.102 1 87.19 302 ARG A CA 1
ATOM 2318 C C . ARG A 1 302 ? 20.859 12.25 8.086 1 87.19 302 ARG A C 1
ATOM 2320 O O . ARG A 1 302 ? 20.812 13.461 8.305 1 87.19 302 ARG A O 1
ATOM 2327 N N . GLN A 1 303 ? 21.453 11.766 7.066 1 86.31 303 GLN A N 1
ATOM 2328 C CA . GLN A 1 303 ? 21.797 12.539 5.875 1 86.31 303 GLN A CA 1
ATOM 2329 C C . GLN A 1 303 ? 21.109 11.977 4.637 1 86.31 303 GLN A C 1
ATOM 2331 O O . GLN A 1 303 ? 21.344 10.828 4.25 1 86.31 303 GLN A O 1
ATOM 2336 N N . ILE A 1 304 ? 20.312 12.781 4.047 1 87.19 304 IL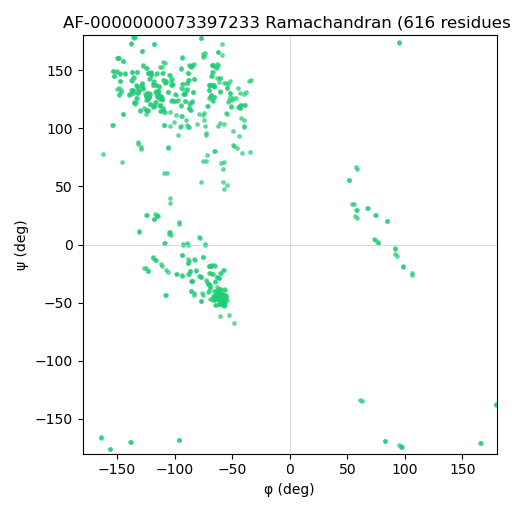E A N 1
ATOM 2337 C CA . ILE A 1 304 ? 19.547 12.328 2.889 1 87.19 304 ILE A CA 1
ATOM 2338 C C . ILE A 1 304 ? 19.953 13.125 1.651 1 87.19 304 ILE A C 1
ATOM 2340 O O . ILE A 1 304 ? 20.156 14.336 1.724 1 87.19 304 ILE A O 1
ATOM 2344 N N . ARG A 1 305 ? 20.219 12.438 0.596 1 84.81 305 ARG A N 1
ATOM 2345 C CA . ARG A 1 305 ? 20.516 13.039 -0.701 1 84.81 305 ARG A CA 1
ATOM 2346 C C . ARG A 1 305 ? 19.469 12.625 -1.74 1 84.81 305 ARG A C 1
ATOM 2348 O O . ARG A 1 305 ? 19.047 11.469 -1.774 1 84.81 305 ARG A O 1
ATOM 2355 N N . PHE A 1 306 ? 19.094 13.586 -2.582 1 84.06 306 PHE A N 1
ATOM 2356 C CA . PHE A 1 306 ? 18.125 13.344 -3.643 1 84.06 306 PHE A CA 1
ATOM 2357 C C . PHE A 1 306 ? 18.656 13.82 -4.988 1 84.06 306 PHE A C 1
ATOM 2359 O O . PHE A 1 306 ? 19.297 14.875 -5.066 1 84.06 306 PHE A O 1
ATOM 2366 N N . THR A 1 307 ? 18.406 13.023 -5.961 1 82.94 307 THR A N 1
ATOM 2367 C CA . THR A 1 307 ? 18.766 13.406 -7.32 1 82.94 307 THR A CA 1
ATOM 2368 C C . THR A 1 307 ? 17.625 13.102 -8.289 1 82.94 307 THR A C 1
ATOM 2370 O O . THR A 1 307 ? 17.109 11.992 -8.312 1 82.94 307 THR A O 1
ATOM 2373 N N . ALA A 1 308 ? 17.141 14.148 -8.977 1 83.81 308 ALA A N 1
ATOM 2374 C CA . ALA A 1 308 ? 16.203 13.898 -10.07 1 83.81 308 ALA A CA 1
ATOM 2375 C C . ALA A 1 308 ? 16.906 13.242 -11.25 1 83.81 308 ALA A C 1
ATOM 2377 O O . ALA A 1 308 ? 17.938 13.719 -11.711 1 83.81 308 ALA A O 1
ATOM 2378 N N . MET A 1 309 ? 16.328 12.148 -11.625 1 80.62 309 MET A N 1
ATOM 2379 C CA . MET A 1 309 ? 16.938 11.422 -12.734 1 80.62 309 MET A CA 1
ATOM 2380 C C . MET A 1 309 ? 16.344 11.859 -14.062 1 80.62 309 MET A C 1
ATOM 2382 O O . MET A 1 309 ? 15.164 12.234 -14.125 1 80.62 309 MET A O 1
ATOM 2386 N N . THR A 1 310 ? 16.984 12.203 -15.07 1 66.31 310 THR A N 1
ATOM 2387 C CA . THR A 1 310 ? 16.562 12.609 -16.406 1 66.31 310 THR A CA 1
ATOM 2388 C C . THR A 1 310 ? 16.297 11.398 -17.281 1 66.31 310 THR A C 1
ATOM 2390 O O . THR A 1 310 ? 16.938 10.352 -17.125 1 66.31 310 THR A O 1
ATOM 2393 N N . MET B 1 1 ? -9.461 -15.188 -39.25 1 20.56 1 MET B N 1
ATOM 2394 C CA . MET B 1 1 ? -9.484 -13.797 -38.812 1 20.56 1 MET B CA 1
ATOM 2395 C C . MET B 1 1 ? -8.242 -13.453 -38 1 20.5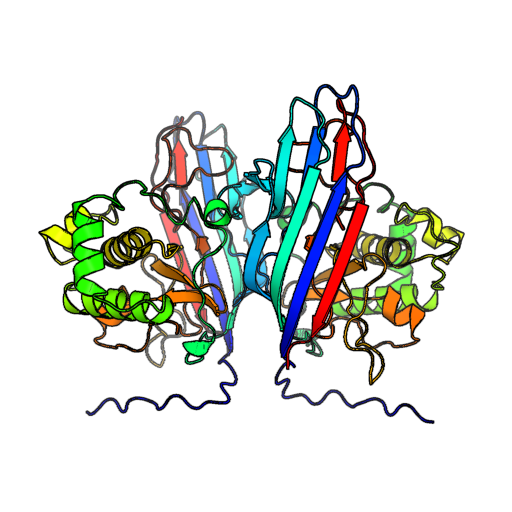6 1 MET B C 1
ATOM 2397 O O . MET B 1 1 ? -7.965 -14.094 -36.969 1 20.56 1 MET B O 1
ATOM 2401 N N . THR B 1 2 ? -7.219 -12.891 -38.594 1 19.8 2 THR B N 1
ATOM 2402 C CA . THR B 1 2 ? -5.848 -12.602 -38.156 1 19.8 2 THR B CA 1
ATOM 2403 C C . THR B 1 2 ? -5.824 -11.594 -37.031 1 19.8 2 THR B C 1
ATOM 2405 O O . THR B 1 2 ? -6.289 -10.461 -37.188 1 19.8 2 THR B O 1
ATOM 2408 N N . ILE B 1 3 ? -6.074 -12.016 -35.812 1 25.03 3 ILE B N 1
ATOM 2409 C CA . ILE B 1 3 ? -6.09 -11.094 -34.688 1 25.03 3 ILE B CA 1
ATOM 2410 C C . ILE B 1 3 ? -4.836 -10.227 -34.719 1 25.03 3 ILE B C 1
ATOM 2412 O O . ILE B 1 3 ? -3.715 -10.734 -34.688 1 25.03 3 ILE B O 1
ATOM 2416 N N . THR B 1 4 ? -4.855 -9.141 -35.469 1 24.89 4 THR B N 1
ATOM 2417 C CA . THR B 1 4 ? -3.82 -8.117 -35.594 1 24.89 4 THR B CA 1
ATOM 2418 C C . THR B 1 4 ? -3.271 -7.734 -34.219 1 24.89 4 THR B C 1
ATOM 2420 O O . THR B 1 4 ? -4.035 -7.551 -33.25 1 24.89 4 THR B O 1
ATOM 2423 N N . ASP B 1 5 ? -2.016 -7.945 -34 1 25.8 5 ASP B N 1
ATOM 2424 C CA . ASP B 1 5 ? -1.15 -7.719 -32.844 1 25.8 5 ASP B CA 1
ATOM 2425 C C . ASP B 1 5 ? -1.172 -6.254 -32.406 1 25.8 5 ASP B C 1
ATOM 2427 O O . ASP B 1 5 ? -0.804 -5.371 -33.188 1 25.8 5 ASP B O 1
ATOM 2431 N N . PRO B 1 6 ? -2.191 -5.832 -31.875 1 29.95 6 PRO B N 1
ATOM 2432 C CA . PRO B 1 6 ? -2.152 -4.375 -31.734 1 29.95 6 PRO B CA 1
ATOM 2433 C C . PRO B 1 6 ? -0.776 -3.857 -31.328 1 29.95 6 PRO B C 1
ATOM 2435 O O . PRO B 1 6 ? -0.115 -4.465 -30.469 1 29.95 6 PRO B O 1
ATOM 2438 N N . ALA B 1 7 ? -0.022 -3.355 -32.125 1 28.89 7 ALA B N 1
ATOM 2439 C CA . ALA B 1 7 ? 1.276 -2.689 -32.062 1 28.89 7 ALA B CA 1
ATOM 2440 C C . ALA B 1 7 ? 1.38 -1.811 -30.828 1 28.89 7 ALA B C 1
ATOM 2442 O O . ALA B 1 7 ? 0.402 -1.178 -30.422 1 28.89 7 ALA B O 1
ATOM 2443 N N . VAL B 1 8 ? 2.52 -1.875 -29.953 1 33.62 8 VAL B N 1
ATOM 2444 C CA . VAL B 1 8 ? 3.057 -1.3 -28.734 1 33.62 8 VAL B CA 1
ATOM 2445 C C . VAL B 1 8 ? 3.102 0.222 -28.844 1 33.62 8 VAL B C 1
ATOM 2447 O O . VAL B 1 8 ? 3.898 0.767 -29.609 1 33.62 8 VAL B O 1
ATOM 2450 N N . SER B 1 9 ? 2.115 0.967 -29.188 1 29.8 9 SER B N 1
ATOM 2451 C CA . SER B 1 9 ? 2.344 2.404 -29.281 1 29.8 9 SER B CA 1
ATOM 2452 C C . SER B 1 9 ? 3.01 2.939 -28.016 1 29.8 9 SER B C 1
ATOM 2454 O O . SER B 1 9 ? 2.65 2.545 -26.906 1 29.8 9 SER B O 1
ATOM 2456 N N . ALA B 1 10 ? 4.121 3.592 -28.062 1 34.81 10 ALA B N 1
ATOM 2457 C CA . ALA B 1 10 ? 5.078 4.113 -27.094 1 34.81 10 ALA B CA 1
ATOM 2458 C C . ALA B 1 10 ? 4.371 4.887 -25.984 1 34.81 10 ALA B C 1
ATOM 2460 O O . ALA B 1 10 ? 4.812 4.879 -24.828 1 34.81 10 ALA B O 1
ATOM 2461 N N . HIS B 1 11 ? 3.781 6.074 -26.406 1 39.06 11 HIS B N 1
ATOM 2462 C CA . HIS B 1 11 ? 3.359 7.145 -25.5 1 39.06 11 HIS B CA 1
ATOM 2463 C C . HIS B 1 11 ? 2.047 6.797 -24.812 1 39.06 11 HIS B C 1
ATOM 2465 O O . HIS B 1 11 ? 0.972 6.961 -25.391 1 39.06 11 HIS B O 1
ATOM 2471 N N . ALA B 1 12 ? 1.879 5.684 -24.156 1 42.47 12 ALA B N 1
ATOM 2472 C CA . ALA B 1 12 ? 0.747 4.91 -23.656 1 42.47 12 ALA B CA 1
ATOM 2473 C C . ALA B 1 12 ? -0.105 5.746 -22.703 1 42.47 12 ALA B C 1
ATOM 2475 O O . ALA B 1 12 ? 0.33 6.074 -21.594 1 42.47 12 ALA B O 1
ATOM 2476 N N . ASP B 1 13 ? -0.7 6.707 -23.078 1 48.09 13 ASP B N 1
ATOM 2477 C CA . ASP B 1 13 ? -1.773 7.098 -22.172 1 48.09 13 ASP B CA 1
ATOM 2478 C C . ASP B 1 13 ? -2.422 5.875 -21.531 1 48.09 13 ASP B C 1
ATOM 2480 O O . ASP B 1 13 ? -3.08 5.086 -22.219 1 48.09 13 ASP B O 1
ATOM 2484 N N . ALA B 1 14 ? -1.779 5.363 -20.531 1 61.19 14 ALA B N 1
ATOM 2485 C CA . ALA B 1 14 ? -2.287 4.172 -19.844 1 61.19 14 ALA B CA 1
ATOM 2486 C C . ALA B 1 14 ? -3.805 4.238 -19.688 1 61.19 14 ALA B C 1
ATOM 2488 O O . ALA B 1 14 ? -4.352 5.266 -19.281 1 61.19 14 ALA B O 1
ATOM 2489 N N . THR B 1 15 ? -4.488 3.439 -20.469 1 80.62 15 THR B N 1
ATOM 2490 C CA . THR B 1 15 ? -5.93 3.254 -20.344 1 80.62 15 THR B CA 1
ATOM 2491 C C . THR B 1 15 ? -6.336 3.109 -18.875 1 80.62 15 THR B C 1
ATOM 2493 O O . THR B 1 15 ? -5.691 2.381 -18.125 1 80.62 15 THR B O 1
ATOM 2496 N N . ILE B 1 16 ? -7.137 4.07 -18.469 1 87.06 16 ILE B N 1
ATOM 2497 C CA . ILE B 1 16 ? -7.688 4.02 -17.109 1 87.06 16 ILE B CA 1
ATOM 2498 C C . ILE B 1 16 ? -9.094 3.428 -17.156 1 87.06 16 ILE B C 1
ATOM 2500 O O . ILE B 1 16 ? -9.906 3.795 -18 1 87.06 16 ILE B O 1
ATOM 2504 N N . GLY B 1 17 ? -9.266 2.385 -16.391 1 89.25 17 GLY B N 1
ATOM 2505 C CA . GLY B 1 17 ? -10.594 1.826 -16.188 1 89.25 17 GLY B CA 1
ATOM 2506 C C . GLY B 1 17 ? -11.195 2.182 -14.852 1 89.25 17 GLY B C 1
ATOM 2507 O O . GLY B 1 17 ? -10.484 2.318 -13.852 1 89.25 17 GLY B O 1
ATOM 2508 N N . LEU B 1 18 ? -12.523 2.424 -14.852 1 92.31 18 LEU B N 1
ATOM 2509 C CA . LEU B 1 18 ? -13.297 2.645 -13.641 1 92.31 18 LEU B CA 1
ATOM 2510 C C . LEU B 1 18 ? -14.32 1.534 -13.438 1 92.31 18 LEU B C 1
ATOM 2512 O O . LEU B 1 18 ? -15.109 1.239 -14.336 1 92.31 18 LEU B O 1
ATOM 2516 N N . PHE B 1 19 ? -14.312 0.948 -12.25 1 91.75 19 PHE B N 1
ATOM 2517 C CA . PHE B 1 19 ? -15.148 -0.225 -12.016 1 91.75 19 PHE B CA 1
ATOM 2518 C C . PHE B 1 19 ? -15.898 -0.105 -10.703 1 91.75 19 PHE B C 1
ATOM 2520 O O . PHE B 1 19 ? -15.344 0.362 -9.703 1 91.75 19 PHE B O 1
ATOM 2527 N N . GLU B 1 20 ? -17.141 -0.483 -10.75 1 92.94 20 GLU B N 1
ATOM 2528 C CA . GLU B 1 20 ? -17.875 -0.729 -9.516 1 92.94 20 GLU B CA 1
ATOM 2529 C C . GLU B 1 20 ? -17.938 -2.219 -9.195 1 92.94 20 GLU B C 1
ATOM 2531 O O . GLU B 1 20 ? -18.266 -3.035 -10.062 1 92.94 20 GLU B O 1
ATOM 2536 N N . ILE B 1 21 ? -17.594 -2.557 -7.992 1 91.56 21 ILE B N 1
ATOM 2537 C CA . ILE B 1 21 ? -17.562 -3.943 -7.539 1 91.56 21 ILE B CA 1
ATOM 2538 C C . ILE B 1 21 ? -18.438 -4.098 -6.293 1 91.56 21 ILE B C 1
ATOM 2540 O O . ILE B 1 21 ? -18.281 -3.342 -5.328 1 91.56 21 ILE B O 1
ATOM 2544 N N . THR B 1 22 ? -19.312 -5.016 -6.328 1 92.12 22 THR B N 1
ATOM 2545 C CA . THR B 1 22 ? -20.109 -5.336 -5.156 1 92.12 22 THR B CA 1
ATOM 2546 C C . THR B 1 22 ? -19.922 -6.793 -4.742 1 92.12 22 THR B C 1
ATOM 2548 O O . THR B 1 22 ? -20.141 -7.703 -5.539 1 92.12 22 THR B O 1
ATOM 2551 N N . ASP B 1 23 ? -19.484 -6.918 -3.561 1 90.06 23 ASP B N 1
ATOM 2552 C CA . ASP B 1 23 ? -19.234 -8.234 -2.977 1 90.06 23 ASP B CA 1
ATOM 2553 C C . ASP B 1 23 ? -20.25 -8.555 -1.894 1 90.06 23 ASP B C 1
ATOM 2555 O O . ASP B 1 23 ? -20.312 -7.879 -0.866 1 90.06 23 ASP B O 1
ATOM 2559 N N . HIS B 1 24 ? -21.078 -9.562 -2.139 1 91.38 24 HIS B N 1
ATOM 2560 C CA . HIS B 1 24 ? -22.031 -10.047 -1.141 1 91.38 24 HIS B CA 1
ATOM 2561 C C . HIS B 1 24 ? -21.547 -11.344 -0.506 1 91.38 24 HIS B C 1
ATOM 2563 O O . HIS B 1 24 ? -21.266 -12.32 -1.209 1 91.38 24 HIS B O 1
ATOM 2569 N N . ILE B 1 25 ? -21.438 -11.336 0.798 1 89.81 25 ILE B N 1
ATOM 2570 C CA . ILE B 1 25 ? -20.859 -12.453 1.541 1 89.81 25 ILE B CA 1
ATOM 2571 C C . ILE B 1 25 ? -21.859 -12.945 2.582 1 89.81 25 ILE B C 1
ATOM 2573 O O . ILE B 1 25 ? -22.422 -12.156 3.338 1 89.81 25 ILE B O 1
ATOM 2577 N N . THR B 1 26 ? -22.062 -14.219 2.588 1 87.25 26 THR B N 1
ATOM 2578 C CA . THR B 1 26 ? -22.938 -14.812 3.59 1 87.25 26 THR B CA 1
ATOM 2579 C C . THR B 1 26 ? -22.312 -16.078 4.172 1 87.25 26 THR B C 1
ATOM 2581 O O . THR B 1 26 ? -21.516 -16.75 3.506 1 87.25 26 THR B O 1
ATOM 2584 N N . ILE B 1 27 ? -22.531 -16.25 5.41 1 85.31 27 ILE B N 1
ATOM 2585 C CA . ILE B 1 27 ? -22.266 -17.531 6.066 1 85.31 27 ILE B CA 1
ATOM 2586 C C . ILE B 1 27 ? -23.578 -18.172 6.52 1 85.31 27 ILE B C 1
ATOM 2588 O O . ILE B 1 27 ? -24.422 -17.5 7.113 1 85.31 27 ILE B O 1
ATOM 2592 N N . ASP B 1 28 ? -23.719 -19.422 6.055 1 78.31 28 ASP B N 1
ATOM 2593 C CA . ASP B 1 28 ? -24.938 -20.141 6.441 1 78.31 28 ASP B CA 1
ATOM 2594 C C . ASP B 1 28 ? -25.047 -20.25 7.957 1 78.31 28 ASP B C 1
ATOM 2596 O O . ASP B 1 28 ? -24.062 -20.109 8.672 1 78.31 28 ASP B O 1
ATOM 2600 N N . SER B 1 29 ? -26.328 -20.562 8.297 1 68.5 29 SER B N 1
ATOM 2601 C CA . SER B 1 29 ? -26.703 -20.672 9.703 1 68.5 29 SER B CA 1
ATOM 2602 C C . SER B 1 29 ? -25.781 -21.625 10.445 1 68.5 29 SER B C 1
ATOM 2604 O O . SER B 1 29 ? -25.484 -22.719 9.969 1 68.5 29 SER B O 1
ATOM 2606 N N . THR B 1 30 ? -25.266 -21.016 11.438 1 70.38 30 THR B N 1
ATOM 2607 C CA . THR B 1 30 ? -24.266 -21.672 12.273 1 70.38 30 THR B CA 1
ATOM 2608 C C . THR B 1 30 ? -24.875 -22.109 13.602 1 70.38 30 THR B C 1
ATOM 2610 O O . THR B 1 30 ? -24.266 -21.922 14.656 1 70.38 30 THR B O 1
ATOM 2613 N N . GLN B 1 31 ? -26.125 -22.609 13.477 1 72.06 31 GLN B N 1
ATOM 2614 C CA . GLN B 1 31 ? -26.781 -23.031 14.711 1 72.06 31 GLN B CA 1
ATOM 2615 C C . GLN B 1 31 ? -25.844 -23.875 15.578 1 72.06 31 GLN B C 1
ATOM 2617 O O . GLN B 1 31 ? -25.219 -24.812 15.086 1 72.06 31 GLN B O 1
ATOM 2622 N N . GLY B 1 32 ? -25.703 -23.484 16.75 1 79.19 32 GLY B N 1
ATOM 2623 C CA . GLY B 1 32 ? -24.906 -24.219 17.719 1 79.19 32 GLY B CA 1
ATOM 2624 C C . GLY B 1 32 ? -23.469 -23.734 17.797 1 79.19 32 GLY B C 1
ATOM 2625 O O . GLY B 1 32 ? -22.703 -24.141 18.672 1 79.19 32 GLY B O 1
ATOM 2626 N N . ALA B 1 33 ? -23.094 -22.906 16.906 1 84.75 33 ALA B N 1
ATOM 2627 C CA . ALA B 1 33 ? -21.719 -22.406 16.922 1 84.75 33 ALA B CA 1
ATOM 2628 C C . ALA B 1 33 ? -21.516 -21.469 18.109 1 84.75 33 ALA B C 1
ATOM 2630 O O . ALA B 1 33 ? -22.391 -20.672 18.453 1 84.75 33 ALA B O 1
ATOM 2631 N N . HIS B 1 34 ? -20.406 -21.594 18.781 1 87.81 34 HIS B N 1
ATOM 2632 C CA . HIS B 1 34 ? -20.047 -20.703 19.875 1 87.81 34 HIS B CA 1
ATOM 2633 C C . HIS B 1 34 ? -19.406 -19.422 19.344 1 87.81 34 HIS B C 1
ATOM 2635 O O . HIS B 1 34 ? -19.656 -18.328 19.859 1 87.81 34 HIS B O 1
ATOM 2641 N N . THR B 1 35 ? -18.562 -19.656 18.359 1 89.56 35 THR B N 1
ATOM 2642 C CA . THR B 1 35 ? -17.891 -18.484 17.797 1 89.56 35 THR B CA 1
ATOM 2643 C C . THR B 1 35 ? -17.828 -18.578 16.281 1 89.56 35 THR B C 1
ATOM 2645 O O . THR B 1 35 ? -17.547 -19.641 15.727 1 89.56 35 THR B O 1
ATOM 2648 N N . VAL B 1 36 ? -18.172 -17.531 15.594 1 90.44 36 VAL B N 1
ATOM 2649 C CA . VAL B 1 36 ? -18.016 -17.391 14.148 1 90.44 36 VAL B CA 1
ATOM 2650 C C . VAL B 1 36 ? -17.062 -16.234 13.836 1 90.44 36 VAL B C 1
ATOM 2652 O O . VAL B 1 36 ? -17.297 -15.102 14.266 1 90.44 36 VAL B O 1
ATOM 2655 N N . GLU B 1 37 ? -15.977 -16.578 13.148 1 92.44 37 GLU B N 1
ATOM 2656 C CA . GLU B 1 37 ? -15.023 -15.57 12.711 1 92.44 37 GLU B CA 1
ATOM 2657 C C . GLU B 1 37 ? -14.961 -15.5 11.188 1 92.44 37 GLU B C 1
ATOM 2659 O O . GLU B 1 37 ? -15.016 -16.531 10.508 1 92.44 37 GLU B O 1
ATOM 2664 N N . MET B 1 38 ? -14.93 -14.312 10.688 1 93 38 MET B N 1
ATOM 2665 C CA . MET B 1 38 ? -14.852 -14.117 9.242 1 93 38 MET B CA 1
ATOM 2666 C C . MET B 1 38 ? -13.844 -13.031 8.891 1 93 38 MET B C 1
ATOM 2668 O O . MET B 1 38 ? -13.789 -12 9.547 1 93 38 MET B O 1
ATOM 2672 N N . TRP B 1 39 ? -13.008 -13.328 7.961 1 95.25 39 TRP B N 1
ATOM 2673 C CA . TRP B 1 39 ? -12.086 -12.391 7.34 1 95.25 39 TRP B CA 1
ATOM 2674 C C . TRP B 1 39 ? -12.461 -12.141 5.883 1 95.25 39 TRP B C 1
ATOM 2676 O O . TRP B 1 39 ? -12.602 -13.086 5.102 1 95.25 39 TRP B O 1
ATOM 2686 N N . CYS B 1 40 ? -12.594 -10.906 5.477 1 94.25 40 CYS B N 1
ATOM 2687 C CA . CYS B 1 40 ? -12.875 -10.547 4.09 1 94.25 40 CYS B CA 1
ATOM 2688 C C . CYS B 1 40 ? -11.828 -9.586 3.555 1 94.25 40 CYS B C 1
ATOM 2690 O O . CYS B 1 40 ? -11.602 -8.523 4.137 1 94.25 40 CYS B O 1
ATOM 2692 N N . PRO B 1 41 ? -11.203 -9.961 2.455 1 94.56 41 PRO B N 1
ATOM 2693 C CA . PRO B 1 41 ? -10.227 -9.016 1.904 1 94.56 41 PRO B CA 1
ATOM 2694 C C . PRO B 1 41 ? -10.844 -7.676 1.525 1 94.56 41 PRO B C 1
ATOM 2696 O O . PRO B 1 41 ? -11.984 -7.629 1.052 1 94.56 41 PRO B O 1
ATOM 2699 N N . VAL B 1 42 ? -10.109 -6.629 1.745 1 94.81 42 VAL B N 1
ATOM 2700 C CA . VAL B 1 42 ? -10.492 -5.273 1.367 1 94.81 42 VAL B CA 1
ATOM 2701 C C . VAL B 1 42 ? -9.555 -4.75 0.285 1 94.81 42 VAL B C 1
ATOM 2703 O O . VAL B 1 42 ? -8.328 -4.777 0.45 1 94.81 42 VAL B O 1
ATOM 2706 N N . ILE B 1 43 ? -10.156 -4.266 -0.828 1 94.88 43 ILE B N 1
ATOM 2707 C CA . ILE B 1 43 ? -9.367 -3.695 -1.915 1 94.88 43 ILE B CA 1
ATOM 2708 C C . ILE B 1 43 ? -8.688 -2.414 -1.44 1 94.88 43 ILE B C 1
ATOM 2710 O O . ILE B 1 43 ? -9.328 -1.544 -0.846 1 94.88 43 ILE B O 1
ATOM 2714 N N . GLY B 1 44 ? -7.453 -2.367 -1.611 1 94 44 GLY B N 1
ATOM 2715 C CA . GLY B 1 44 ? -6.707 -1.177 -1.241 1 94 44 GLY B CA 1
ATOM 2716 C C . GLY B 1 44 ? -6.027 -0.51 -2.422 1 94 44 GLY B C 1
ATOM 2717 O O . GLY B 1 44 ? -6.039 -1.04 -3.533 1 94 44 GLY B O 1
ATOM 2718 N N . ASP B 1 45 ? -5.461 0.679 -2.127 1 94.5 45 ASP B N 1
ATOM 2719 C CA . ASP B 1 45 ? -4.672 1.365 -3.146 1 94.5 45 ASP B CA 1
ATOM 2720 C C . ASP B 1 45 ? -3.395 0.592 -3.463 1 94.5 45 ASP B C 1
ATOM 2722 O O . ASP B 1 45 ? -2.93 -0.209 -2.65 1 94.5 45 ASP B O 1
ATOM 2726 N N . GLY B 1 46 ? -2.885 0.767 -4.609 1 92.56 46 GLY B N 1
ATOM 2727 C CA . GLY B 1 46 ? -1.61 0.259 -5.09 1 92.56 46 GLY B CA 1
ATOM 2728 C C . GLY B 1 46 ? -1.037 1.072 -6.234 1 92.56 46 GLY B C 1
ATOM 2729 O O . GLY B 1 46 ? -1.619 2.082 -6.641 1 92.56 46 GLY B O 1
ATOM 2730 N N . ALA B 1 47 ? 0.029 0.625 -6.73 1 90.38 47 ALA B N 1
ATOM 2731 C CA . ALA B 1 47 ? 0.769 1.387 -7.73 1 90.38 47 ALA B CA 1
ATOM 2732 C C . ALA B 1 47 ? -0.087 1.642 -8.969 1 90.38 47 ALA B C 1
ATOM 2734 O O . ALA B 1 47 ? 0.112 2.631 -9.68 1 90.38 47 ALA B O 1
ATOM 2735 N N . PHE B 1 48 ? -1.102 0.756 -9.188 1 92 48 PHE B N 1
ATOM 2736 C CA . PHE B 1 48 ? -1.841 0.9 -10.438 1 92 48 PHE B CA 1
ATOM 2737 C C . PHE B 1 48 ? -3.344 0.889 -10.18 1 92 48 PHE B C 1
ATOM 2739 O O . PHE B 1 48 ? -4.137 0.727 -11.109 1 92 48 PHE B O 1
ATOM 2746 N N . GLN B 1 49 ? -3.713 0.976 -8.969 1 94.75 49 GLN B N 1
ATOM 2747 C CA . GLN B 1 49 ? -5.137 1.022 -8.664 1 94.75 49 GLN B CA 1
ATOM 2748 C C . GLN B 1 49 ? -5.418 1.969 -7.496 1 94.75 49 GLN B C 1
ATOM 2750 O O . GLN B 1 49 ? -4.598 2.102 -6.586 1 94.75 49 GLN B O 1
ATOM 2755 N N . ARG B 1 50 ? -6.555 2.615 -7.527 1 95.44 50 ARG B N 1
ATOM 2756 C CA . ARG B 1 50 ? -7.035 3.504 -6.477 1 95.44 50 ARG B CA 1
ATOM 2757 C C . ARG B 1 50 ? -8.477 3.176 -6.098 1 95.44 50 ARG B C 1
ATOM 2759 O O . ARG B 1 50 ? -9.328 2.988 -6.973 1 95.44 50 ARG B O 1
ATOM 2766 N N . VAL B 1 51 ? -8.695 3.082 -4.859 1 96.75 51 VAL B N 1
ATOM 2767 C CA . VAL B 1 51 ? -10.062 2.959 -4.359 1 96.75 51 VAL B CA 1
ATOM 2768 C C . VAL B 1 51 ? -10.68 4.348 -4.191 1 96.75 51 VAL B C 1
ATOM 2770 O O . VAL B 1 51 ? -10.25 5.117 -3.328 1 96.75 51 VAL B O 1
ATOM 2773 N N . LEU B 1 52 ? -11.68 4.641 -4.922 1 96.62 52 LEU B N 1
ATOM 2774 C CA . LEU B 1 52 ? -12.297 5.965 -4.922 1 96.62 52 LEU B CA 1
ATOM 2775 C C . LEU B 1 52 ? -13.461 6.016 -3.939 1 96.62 52 LEU B C 1
ATOM 2777 O O . LEU B 1 52 ? -13.828 7.09 -3.461 1 96.62 52 LEU B O 1
ATOM 2781 N N . ASP B 1 53 ? -14.039 4.852 -3.738 1 97 53 ASP B N 1
ATOM 2782 C CA . ASP B 1 53 ? -15.18 4.734 -2.836 1 97 53 ASP B CA 1
ATOM 2783 C C . ASP B 1 53 ? -15.266 3.336 -2.234 1 97 53 ASP B C 1
ATOM 2785 O O . ASP B 1 53 ? -14.93 2.35 -2.895 1 97 53 ASP B O 1
ATOM 2789 N N . VAL B 1 54 ? -15.68 3.256 -1.044 1 96.44 54 VAL B N 1
ATOM 2790 C CA . VAL B 1 54 ? -15.898 1.979 -0.37 1 96.44 54 VAL B CA 1
ATOM 2791 C C . VAL B 1 54 ? -17.047 2.105 0.618 1 96.44 54 VAL B C 1
ATOM 2793 O O . VAL B 1 54 ? -17.094 3.031 1.432 1 96.44 54 VAL B O 1
ATOM 2796 N N . GLU B 1 55 ? -17.984 1.236 0.557 1 96.5 55 GLU B N 1
ATOM 2797 C CA . GLU B 1 55 ? -19.125 1.184 1.457 1 96.5 55 GLU B CA 1
ATOM 2798 C C . GLU B 1 55 ? -19.359 -0.233 1.975 1 96.5 55 GLU B C 1
ATOM 2800 O O . GLU B 1 55 ? -19.453 -1.179 1.189 1 96.5 55 GLU B O 1
ATOM 2805 N N . VAL B 1 56 ? -19.406 -0.354 3.223 1 96.06 56 VAL B N 1
ATOM 2806 C CA . VAL B 1 56 ? -19.672 -1.642 3.861 1 96.06 56 VAL B CA 1
ATOM 2807 C C . VAL B 1 56 ? -21.047 -1.629 4.523 1 96.06 56 VAL B C 1
ATOM 2809 O O . VAL B 1 56 ? -21.359 -0.723 5.301 1 96.06 56 VAL B O 1
ATOM 2812 N N . THR B 1 57 ? -21.844 -2.535 4.184 1 94.25 57 THR B N 1
ATOM 2813 C CA . THR B 1 57 ? -23.109 -2.773 4.852 1 94.25 57 THR B CA 1
ATOM 2814 C C . THR B 1 57 ? -23.094 -4.105 5.594 1 94.25 57 THR B C 1
ATOM 2816 O O . THR B 1 57 ? -22.922 -5.164 4.98 1 94.25 57 THR B O 1
ATOM 2819 N N . SER B 1 58 ? -23.188 -4.004 6.871 1 90 58 SER B N 1
ATOM 2820 C CA . SER B 1 58 ? -23.188 -5.195 7.711 1 90 58 SER B CA 1
ATOM 2821 C C . SER B 1 58 ? -24.047 -4.996 8.953 1 90 58 SER B C 1
ATOM 2823 O O . SER B 1 58 ? -24.109 -3.895 9.508 1 90 58 SER B O 1
ATOM 2825 N N . GLU B 1 59 ? -24.75 -6.047 9.289 1 82.62 59 GLU B N 1
ATOM 2826 C CA . GLU B 1 59 ? -25.484 -6 10.555 1 82.62 59 GLU B CA 1
ATOM 2827 C C . GLU B 1 59 ? -24.562 -6.324 11.727 1 82.62 59 GLU B C 1
ATOM 2829 O O . GLU B 1 59 ? -24.844 -5.961 12.867 1 82.62 59 GLU B O 1
ATOM 2834 N N . ASP B 1 60 ? -23.469 -7.004 11.453 1 85.25 60 ASP B N 1
ATOM 2835 C CA . ASP B 1 60 ? -22.516 -7.406 12.484 1 85.25 60 ASP B CA 1
ATOM 2836 C C . ASP B 1 60 ? -21.375 -6.395 12.609 1 85.25 60 ASP B C 1
ATOM 2838 O O . ASP B 1 60 ? -21.016 -5.734 11.625 1 85.25 60 ASP B O 1
ATOM 2842 N N . PRO B 1 61 ? -20.875 -6.359 13.844 1 90.06 61 PRO B N 1
ATOM 2843 C CA . PRO B 1 61 ? -19.688 -5.512 13.992 1 90.06 61 PRO B CA 1
ATOM 2844 C C . PRO B 1 61 ? -18.484 -6.059 13.242 1 90.06 61 PRO B C 1
ATOM 2846 O O . PRO B 1 61 ? -18.344 -7.277 13.078 1 90.06 61 PRO B O 1
ATOM 2849 N N . TYR B 1 62 ? -17.672 -5.195 12.789 1 93 62 TYR B N 1
ATOM 2850 C CA . TYR B 1 62 ? -16.422 -5.578 12.133 1 93 62 TYR B CA 1
ATOM 2851 C C . TYR B 1 62 ? -15.32 -4.578 12.438 1 93 62 TYR B C 1
ATOM 2853 O O . TYR B 1 62 ? -15.594 -3.441 12.836 1 93 62 TYR B O 1
ATOM 2861 N N . ASP B 1 63 ? -14.109 -5.062 12.281 1 94.38 63 ASP B N 1
ATOM 2862 C CA . ASP B 1 63 ? -12.914 -4.223 12.352 1 94.38 63 ASP B CA 1
ATOM 2863 C C . ASP B 1 63 ? -12.125 -4.281 11.047 1 94.38 63 ASP B C 1
ATOM 2865 O O . ASP B 1 63 ? -12.195 -5.273 10.312 1 94.38 63 ASP B O 1
ATOM 2869 N N . LEU B 1 64 ? -11.5 -3.17 10.742 1 95.62 64 LEU B N 1
ATOM 2870 C CA . LEU B 1 64 ? -10.5 -3.184 9.688 1 95.62 64 LEU B CA 1
ATOM 2871 C C . LEU B 1 64 ? -9.133 -3.576 10.234 1 95.62 64 LEU B C 1
ATOM 2873 O O . LEU B 1 64 ? -8.625 -2.934 11.156 1 95.62 64 LEU B O 1
ATOM 2877 N N . THR B 1 65 ? -8.57 -4.633 9.711 1 97.12 65 THR B N 1
ATOM 2878 C CA . THR B 1 65 ? -7.273 -5.105 10.172 1 97.12 65 THR B CA 1
ATOM 2879 C C . THR B 1 65 ? -6.312 -5.289 9 1 97.12 65 THR B C 1
ATOM 2881 O O . THR B 1 65 ? -6.711 -5.172 7.844 1 97.12 65 THR B O 1
ATOM 2884 N N . ARG B 1 66 ? -4.996 -5.453 9.305 1 97.19 66 ARG B N 1
ATOM 2885 C CA . ARG B 1 66 ? -3.928 -5.625 8.32 1 97.19 66 ARG B CA 1
ATOM 2886 C C . ARG B 1 66 ? -2.92 -6.672 8.789 1 97.19 66 ARG B C 1
ATOM 2888 O O . ARG B 1 66 ? -2.463 -6.633 9.93 1 97.19 66 ARG B O 1
ATOM 2895 N N . GLU B 1 67 ? -2.648 -7.594 7.934 1 96.75 67 GLU B N 1
ATOM 2896 C CA . GLU B 1 67 ? -1.59 -8.531 8.305 1 96.75 67 GLU B CA 1
ATOM 2897 C C . GLU B 1 67 ? -0.215 -7.98 7.938 1 96.75 67 GLU B C 1
ATOM 2899 O O . GLU B 1 67 ? -0.084 -7.207 6.988 1 96.75 67 GLU B O 1
ATOM 2904 N N . PRO B 1 68 ? 0.819 -8.375 8.594 1 94.38 68 PRO B N 1
ATOM 2905 C CA . PRO B 1 68 ? 2.104 -7.676 8.5 1 94.38 68 PRO B CA 1
ATOM 2906 C C . PRO B 1 68 ? 2.979 -8.195 7.363 1 94.38 68 PRO B C 1
ATOM 2908 O O . PRO B 1 68 ? 3.975 -7.555 7.008 1 94.38 68 PRO B O 1
ATOM 2911 N N . GLU B 1 69 ? 2.703 -9.32 6.82 1 94 69 GLU B N 1
ATOM 2912 C CA . GLU B 1 69 ? 3.629 -9.938 5.875 1 94 69 GLU B CA 1
ATOM 2913 C C . GLU B 1 69 ? 3.553 -9.266 4.508 1 94 69 GLU B C 1
ATOM 2915 O O . GLU B 1 69 ? 4.578 -8.883 3.941 1 94 69 GLU B O 1
ATOM 2920 N N . PHE B 1 70 ? 2.342 -9.094 4.004 1 95.06 70 PHE B N 1
ATOM 2921 C CA . PHE B 1 70 ? 2.156 -8.508 2.686 1 95.06 70 PHE B CA 1
ATOM 2922 C C . PHE B 1 70 ? 1.395 -7.188 2.783 1 95.06 70 PHE B C 1
ATOM 2924 O O . PHE B 1 70 ? 1.365 -6.41 1.829 1 95.06 70 PHE B O 1
ATOM 2931 N N . GLY B 1 71 ? 0.809 -6.938 3.945 1 95.81 71 GLY B N 1
ATOM 2932 C CA . GLY B 1 71 ? 0.094 -5.691 4.172 1 95.81 71 GLY B CA 1
ATOM 2933 C C . GLY B 1 71 ? -1.34 -5.73 3.682 1 95.81 71 GLY B C 1
ATOM 2934 O O . GLY B 1 71 ? -1.943 -4.684 3.436 1 95.81 71 GLY B O 1
ATOM 2935 N N . ASN B 1 72 ? -1.893 -6.934 3.506 1 97.31 72 ASN B N 1
ATOM 2936 C CA . ASN B 1 72 ? -3.273 -7.047 3.049 1 97.31 72 ASN B CA 1
ATOM 2937 C C . ASN B 1 72 ? -4.254 -6.504 4.086 1 97.31 72 ASN B C 1
ATOM 2939 O O . ASN B 1 72 ? -4.109 -6.77 5.281 1 97.31 72 ASN B O 1
ATOM 2943 N N . LEU B 1 73 ? -5.195 -5.758 3.602 1 96.5 73 LEU B N 1
ATOM 2944 C CA . LEU B 1 73 ? -6.289 -5.258 4.426 1 96.5 73 LEU B CA 1
ATOM 2945 C C . LEU B 1 73 ? -7.449 -6.254 4.449 1 96.5 73 LEU B C 1
ATOM 2947 O O . LEU B 1 73 ? -7.73 -6.906 3.445 1 96.5 73 LEU B O 1
ATOM 2951 N N . MET B 1 74 ? -8.156 -6.281 5.617 1 97 74 MET B N 1
ATOM 2952 C CA . MET B 1 74 ? -9.305 -7.172 5.699 1 97 74 MET B CA 1
ATOM 2953 C C . MET B 1 74 ? -10.328 -6.656 6.707 1 97 74 MET B C 1
ATOM 2955 O O . MET B 1 74 ? -9.977 -5.926 7.633 1 97 74 MET B O 1
ATOM 2959 N N . LEU B 1 75 ? -11.562 -6.945 6.465 1 95.81 75 LEU B N 1
ATOM 2960 C CA . LEU B 1 75 ? -12.586 -6.836 7.496 1 95.81 75 LEU B CA 1
ATOM 2961 C C . LEU B 1 75 ? -12.625 -8.094 8.359 1 95.81 75 LEU B C 1
ATOM 2963 O O . LEU B 1 75 ? -12.594 -9.211 7.832 1 95.81 75 LEU B O 1
ATOM 2967 N N . TYR B 1 76 ? -12.625 -7.891 9.562 1 95.75 76 TYR B N 1
ATOM 2968 C CA . TYR B 1 76 ? -12.672 -9.008 10.5 1 95.75 76 TYR B CA 1
ATOM 2969 C C . TYR B 1 76 ? -13.883 -8.891 11.414 1 95.75 76 TYR B C 1
ATOM 2971 O O . TYR B 1 76 ? -14.148 -7.828 11.984 1 95.75 76 TYR B O 1
ATOM 2979 N N . SER B 1 77 ? -14.633 -9.938 11.531 1 93 77 SER B N 1
ATOM 2980 C CA . SER B 1 77 ? -15.75 -10.008 12.469 1 93 77 SER B CA 1
ATOM 2981 C C . SER B 1 77 ? -15.672 -11.266 13.328 1 93 77 SER B C 1
ATOM 2983 O O . SER B 1 77 ? -15.297 -12.336 12.836 1 93 77 SER B O 1
ATOM 2985 N N . ARG B 1 78 ? -15.914 -11.07 14.555 1 91.75 78 ARG B N 1
ATOM 2986 C CA . ARG B 1 78 ? -16.047 -12.172 15.5 1 91.75 78 ARG B CA 1
ATOM 2987 C C . ARG B 1 78 ? -17.375 -12.109 16.234 1 91.75 78 ARG B C 1
ATOM 2989 O O . ARG B 1 78 ? -17.656 -11.148 16.953 1 91.75 78 ARG B O 1
ATOM 2996 N N . LEU B 1 79 ? -18.156 -13.133 15.969 1 86.81 79 LEU B N 1
ATOM 2997 C CA . LEU B 1 79 ? -19.469 -13.219 16.609 1 86.81 79 LEU B CA 1
ATOM 2998 C C . LEU B 1 79 ? -19.531 -14.414 17.547 1 86.81 79 LEU B C 1
ATOM 3000 O O . LEU B 1 79 ? -19 -15.484 17.234 1 86.81 79 LEU B O 1
ATOM 3004 N N . ARG B 1 80 ? -20 -14.234 18.75 1 78.62 80 ARG B N 1
ATOM 3005 C CA . ARG B 1 80 ? -20.156 -15.312 19.719 1 78.62 80 ARG B CA 1
ATOM 3006 C C . ARG B 1 80 ? -21.359 -16.188 19.375 1 78.62 80 ARG B C 1
ATOM 3008 O O . ARG B 1 80 ? -21.359 -17.391 19.672 1 78.62 80 ARG B O 1
ATOM 3015 N N . LEU B 1 81 ? -22.453 -15.688 19.016 1 66.81 81 LEU B N 1
ATOM 3016 C CA . LEU B 1 81 ? -23.625 -16.5 18.719 1 66.81 81 LEU B CA 1
ATOM 3017 C C . LEU B 1 81 ? -24.016 -16.391 17.25 1 66.81 81 LEU B C 1
ATOM 3019 O O . LEU B 1 81 ? -23.875 -15.32 16.656 1 66.81 81 LEU B O 1
ATOM 3023 N N . ALA B 1 82 ? -24.172 -17.609 16.719 1 59.16 82 ALA B N 1
ATOM 3024 C CA . ALA B 1 82 ? -24.203 -17.875 15.289 1 59.16 82 ALA B CA 1
ATOM 3025 C C . ALA B 1 82 ? -25.516 -17.391 14.672 1 59.16 82 ALA B C 1
ATOM 3027 O O . ALA B 1 82 ? -26.594 -17.891 15.008 1 59.16 82 ALA B O 1
ATOM 3028 N N . THR B 1 83 ? -25.828 -16.219 14.5 1 66.06 83 THR B N 1
ATOM 3029 C CA . THR B 1 83 ? -26.781 -15.883 13.453 1 66.06 83 THR B CA 1
ATOM 3030 C C . THR B 1 83 ? -26.078 -15.773 12.102 1 66.06 83 THR B C 1
ATOM 3032 O O . THR B 1 83 ? -24.844 -15.766 12.031 1 66.06 83 THR B O 1
ATOM 3035 N N . ALA B 1 84 ? -26.906 -15.992 11.078 1 66.38 84 ALA B N 1
ATOM 3036 C CA . ALA B 1 84 ? -26.422 -15.797 9.711 1 66.38 84 ALA B CA 1
ATOM 3037 C C . ALA B 1 84 ? -25.766 -14.43 9.547 1 66.38 84 ALA B C 1
ATOM 3039 O O . ALA B 1 84 ? -26.312 -13.422 10.008 1 66.38 84 ALA B O 1
ATOM 3040 N N . ALA B 1 85 ? -24.438 -14.484 9.18 1 76.88 85 ALA B N 1
ATOM 3041 C CA . ALA B 1 85 ? -23.75 -13.227 8.898 1 76.88 85 ALA B CA 1
ATOM 3042 C C . ALA B 1 85 ? -23.891 -12.852 7.426 1 76.88 85 ALA B C 1
ATOM 3044 O O . ALA B 1 85 ? -23.828 -13.719 6.551 1 76.88 85 ALA B O 1
ATOM 3045 N N . SER B 1 86 ? -24.219 -11.578 7.199 1 83.25 86 SER B N 1
ATOM 3046 C CA . SER B 1 86 ? -24.297 -11.062 5.84 1 83.25 86 SER B CA 1
ATOM 3047 C C . SER B 1 86 ? -23.625 -9.703 5.723 1 83.25 86 SER B C 1
ATOM 3049 O O . SER B 1 86 ? -23.891 -8.797 6.508 1 83.25 86 SER B O 1
ATOM 3051 N N . TRP B 1 87 ? -22.641 -9.703 4.805 1 88.88 87 TRP B N 1
ATOM 3052 C CA . TRP B 1 87 ? -21.953 -8.461 4.512 1 88.88 87 TRP B CA 1
ATOM 3053 C C . TRP B 1 87 ? -22.078 -8.086 3.039 1 88.88 87 TRP B C 1
ATOM 3055 O O . TRP B 1 87 ? -22.203 -8.969 2.182 1 88.88 87 TRP B O 1
ATOM 3065 N N . SER B 1 88 ? -22.203 -6.852 2.816 1 94 88 SER B N 1
ATOM 3066 C CA . SER B 1 88 ? -22.062 -6.316 1.466 1 94 88 SER B CA 1
ATOM 3067 C C . SER B 1 88 ? -21.016 -5.211 1.418 1 94 88 SER B C 1
ATOM 3069 O O . SER B 1 88 ? -21.016 -4.305 2.254 1 94 88 SER B O 1
ATOM 3071 N N . ILE B 1 89 ? -20.141 -5.348 0.521 1 94.81 89 ILE B N 1
ATOM 3072 C CA . ILE B 1 89 ? -19.109 -4.336 0.323 1 94.81 89 ILE B CA 1
ATOM 3073 C C . ILE B 1 89 ? -19.156 -3.818 -1.112 1 94.81 89 ILE B C 1
ATOM 3075 O O . ILE B 1 89 ? -19.094 -4.602 -2.062 1 94.81 89 ILE B O 1
ATOM 3079 N N . ARG B 1 90 ? -19.234 -2.545 -1.267 1 95.75 90 ARG B N 1
ATOM 3080 C CA . ARG B 1 90 ? -19.219 -1.903 -2.578 1 95.75 90 ARG B CA 1
ATOM 3081 C C . ARG B 1 90 ? -17.969 -1.048 -2.752 1 95.75 90 ARG B C 1
ATOM 3083 O O . ARG B 1 90 ? -17.641 -0.229 -1.89 1 95.75 90 ARG B O 1
ATOM 3090 N N . TYR B 1 91 ? -17.328 -1.23 -3.871 1 95.31 91 TYR B N 1
ATOM 3091 C CA . TYR B 1 91 ? -16.156 -0.428 -4.211 1 95.31 91 TYR B CA 1
ATOM 3092 C C . TYR B 1 91 ? -16.375 0.305 -5.531 1 95.31 91 TYR B C 1
ATOM 3094 O O . TYR B 1 91 ? -17.062 -0.189 -6.422 1 95.31 91 TYR B O 1
ATOM 3102 N N . VAL B 1 92 ? -15.789 1.461 -5.625 1 95.94 92 VAL B N 1
ATOM 3103 C CA . VAL B 1 92 ? -15.422 2.049 -6.91 1 95.94 92 VAL B CA 1
ATOM 3104 C C . VAL B 1 92 ? -13.898 2.111 -7.035 1 95.94 92 VAL B C 1
ATOM 3106 O O . VAL B 1 92 ? -13.227 2.727 -6.203 1 95.94 92 VAL B O 1
ATOM 3109 N N . VAL B 1 93 ? -13.375 1.448 -8.055 1 95.44 93 VAL B N 1
ATOM 3110 C CA . VAL B 1 93 ? -11.93 1.296 -8.195 1 95.44 93 VAL B CA 1
ATOM 3111 C C . VAL B 1 93 ? -11.477 1.855 -9.547 1 95.44 93 VAL B C 1
ATOM 3113 O O . VAL B 1 93 ? -12.086 1.567 -10.578 1 95.44 93 VAL B O 1
ATOM 3116 N N . GLU B 1 94 ? -10.5 2.725 -9.5 1 94.94 94 GLU B N 1
ATOM 3117 C CA . GLU B 1 94 ? -9.773 3.158 -10.688 1 94.94 94 GLU B CA 1
ATOM 3118 C C . GLU B 1 94 ? -8.547 2.281 -10.93 1 94.94 94 GLU B C 1
ATOM 3120 O O . GLU B 1 94 ? -7.734 2.08 -10.023 1 94.94 94 GLU B O 1
ATOM 3125 N N . ARG B 1 95 ? -8.477 1.685 -12.102 1 93 95 ARG B N 1
ATOM 3126 C CA . ARG B 1 95 ? -7.367 0.801 -12.445 1 93 95 ARG B CA 1
ATOM 3127 C C . ARG B 1 95 ? -6.664 1.274 -13.711 1 93 95 ARG B C 1
ATOM 3129 O O . ARG B 1 95 ? -7.305 1.47 -14.75 1 93 95 ARG B O 1
ATOM 3136 N N . ARG B 1 96 ? -5.371 1.464 -13.594 1 91.12 96 ARG B N 1
ATOM 3137 C CA . ARG B 1 96 ? -4.562 1.834 -14.75 1 91.12 96 ARG B CA 1
ATOM 3138 C C . ARG B 1 96 ? -3.967 0.6 -15.422 1 91.12 96 ARG B C 1
ATOM 3140 O O . ARG B 1 96 ? -3.49 -0.312 -14.742 1 91.12 96 ARG B O 1
ATOM 3147 N N . ALA B 1 97 ? -4.059 0.566 -16.672 1 89.25 97 ALA B N 1
ATOM 3148 C CA . ALA B 1 97 ? -3.332 -0.472 -17.406 1 89.25 97 ALA B CA 1
ATOM 3149 C C . ALA B 1 97 ? -1.827 -0.344 -17.188 1 89.25 97 ALA B C 1
ATOM 3151 O O . ALA B 1 97 ? -1.317 0.757 -16.953 1 89.25 97 ALA B O 1
ATOM 3152 N N . ILE B 1 98 ? -1.3 -1.5 -17.062 1 86.12 98 ILE B N 1
ATOM 3153 C CA . ILE B 1 98 ? 0.155 -1.578 -16.984 1 86.12 98 ILE B CA 1
ATOM 3154 C C . ILE B 1 98 ? 0.729 -1.941 -18.359 1 86.12 98 ILE B C 1
ATOM 3156 O O . ILE B 1 98 ? 0.364 -2.967 -18.938 1 86.12 98 ILE B O 1
ATOM 3160 N N . GLY B 1 99 ? 1.378 -1.12 -19 1 74.94 99 GLY B N 1
ATOM 3161 C CA . GLY B 1 99 ? 1.875 -1.517 -20.297 1 74.94 99 GLY B CA 1
ATOM 3162 C C . GLY B 1 99 ? 2.996 -0.628 -20.812 1 74.94 99 GLY B C 1
ATOM 3163 O O . GLY B 1 99 ? 2.881 0.599 -20.781 1 74.94 99 GLY B O 1
ATOM 3164 N N . HIS B 1 100 ? 4.258 -0.725 -20.391 1 65.19 100 HIS B N 1
ATOM 3165 C CA . HIS B 1 100 ? 5.434 -0.198 -21.078 1 65.19 100 HIS B CA 1
ATOM 3166 C C . HIS B 1 100 ? 6.484 -1.285 -21.281 1 65.19 100 HIS B C 1
ATOM 3168 O O . HIS B 1 100 ? 6.625 -2.184 -20.453 1 65.19 100 HIS B O 1
ATOM 3174 N N . ALA B 1 101 ? 6.762 -1.554 -22.531 1 77.56 101 ALA B N 1
ATOM 3175 C CA . ALA B 1 101 ? 7.93 -2.398 -22.75 1 77.56 101 ALA B CA 1
ATOM 3176 C C . ALA B 1 101 ? 9.102 -1.959 -21.875 1 77.56 101 ALA B C 1
ATOM 3178 O O . ALA B 1 101 ? 9.781 -0.98 -22.203 1 77.56 101 ALA B O 1
ATOM 3179 N N . PRO B 1 102 ? 9.109 -2.719 -20.641 1 89.31 102 PRO B N 1
ATOM 3180 C CA . PRO B 1 102 ? 10.242 -2.295 -19.812 1 89.31 102 PRO B CA 1
ATOM 3181 C C . PRO B 1 102 ? 11.57 -2.373 -20.562 1 89.31 102 PRO B C 1
ATOM 3183 O O . PRO B 1 102 ? 11.781 -3.279 -21.375 1 89.31 102 PRO B O 1
ATOM 3186 N N . ASP B 1 103 ? 12.375 -1.422 -20.391 1 91.94 103 ASP B N 1
ATOM 3187 C CA . ASP B 1 103 ? 13.711 -1.38 -20.969 1 91.94 103 ASP B CA 1
ATOM 3188 C C . ASP B 1 103 ? 14.664 -2.32 -20.219 1 91.94 103 ASP B C 1
ATOM 3190 O O . ASP B 1 103 ? 15.039 -2.055 -19.078 1 91.94 103 ASP B O 1
ATOM 3194 N N . PRO B 1 104 ? 15.055 -3.363 -20.891 1 95.12 104 PRO B N 1
ATOM 3195 C CA . PRO B 1 104 ? 15.938 -4.32 -20.219 1 95.12 104 PRO B CA 1
ATOM 3196 C C . PRO B 1 104 ? 17.219 -3.68 -19.703 1 95.12 104 PRO B C 1
ATOM 3198 O O . PRO B 1 104 ? 17.844 -4.191 -18.766 1 95.12 104 PRO B O 1
ATOM 3201 N N . ALA B 1 105 ? 17.625 -2.549 -20.25 1 95.44 105 ALA B N 1
ATOM 3202 C CA . ALA B 1 105 ? 18.875 -1.889 -19.859 1 95.44 105 ALA B CA 1
ATOM 3203 C C . ALA B 1 105 ? 18.766 -1.341 -18.438 1 95.44 105 ALA B C 1
ATOM 3205 O O . ALA B 1 105 ? 19.797 -1.072 -17.797 1 95.44 105 ALA B O 1
ATOM 3206 N N . ARG B 1 106 ? 17.562 -1.197 -17.953 1 94.62 106 ARG B N 1
ATOM 3207 C CA . ARG B 1 106 ? 17.375 -0.655 -16.609 1 94.62 106 ARG B CA 1
ATOM 3208 C C . ARG B 1 106 ? 17.406 -1.761 -15.562 1 94.62 106 ARG B C 1
ATOM 3210 O O . ARG B 1 106 ? 17.5 -1.483 -14.367 1 94.62 106 ARG B O 1
ATOM 3217 N N . ALA B 1 107 ? 17.328 -2.996 -16.031 1 97 107 ALA B N 1
ATOM 3218 C CA . ALA B 1 107 ? 17.297 -4.129 -15.109 1 97 107 ALA B CA 1
ATOM 3219 C C . ALA B 1 107 ? 18.656 -4.324 -14.43 1 97 107 ALA B C 1
ATOM 3221 O O . ALA B 1 107 ? 19.703 -4.238 -15.086 1 97 107 ALA B O 1
ATOM 3222 N N . ARG B 1 108 ? 18.625 -4.5 -13.172 1 94.06 108 ARG B N 1
ATOM 3223 C CA . ARG B 1 108 ? 19.812 -4.777 -12.352 1 94.06 108 ARG B CA 1
ATOM 3224 C C . ARG B 1 108 ? 19.594 -6.02 -11.492 1 94.06 108 ARG B C 1
ATOM 3226 O O . ARG B 1 108 ? 18.453 -6.402 -11.219 1 94.06 108 ARG B O 1
ATOM 3233 N N . PRO B 1 109 ? 20.703 -6.637 -11.156 1 91.31 109 PRO B N 1
ATOM 3234 C CA . PRO B 1 109 ? 20.531 -7.73 -10.195 1 91.31 109 PRO B CA 1
ATOM 3235 C C . PRO B 1 109 ? 20.016 -7.25 -8.836 1 91.31 109 PRO B C 1
ATOM 3237 O O . PRO B 1 109 ? 20.297 -6.113 -8.445 1 91.31 109 PRO B O 1
ATOM 3240 N N . LEU B 1 110 ? 19.344 -8.109 -8.188 1 94.12 110 LEU B N 1
ATOM 3241 C CA . LEU B 1 110 ? 18.844 -7.809 -6.852 1 94.12 110 LEU B CA 1
ATOM 3242 C C . LEU B 1 110 ? 19.984 -7.648 -5.859 1 94.12 110 LEU B C 1
ATOM 3244 O O . LEU B 1 110 ? 20.812 -8.555 -5.707 1 94.12 110 LEU B O 1
ATOM 3248 N N . ALA B 1 111 ? 20.078 -6.508 -5.16 1 90.81 111 ALA B N 1
ATOM 3249 C CA . ALA B 1 111 ? 21.188 -6.234 -4.242 1 90.81 111 ALA B CA 1
ATOM 3250 C C . ALA B 1 111 ? 20.797 -6.535 -2.801 1 90.81 111 ALA B C 1
ATOM 3252 O O . ALA B 1 111 ? 21.656 -6.812 -1.96 1 90.81 111 ALA B O 1
ATOM 3253 N N . THR B 1 112 ? 19.547 -6.473 -2.498 1 93.06 112 THR B N 1
ATOM 3254 C CA . THR B 1 112 ? 19.078 -6.676 -1.131 1 93.06 112 THR B CA 1
ATOM 3255 C C . THR B 1 112 ? 17.953 -7.711 -1.092 1 93.06 112 THR B C 1
ATOM 3257 O O . THR B 1 112 ? 16.781 -7.363 -0.918 1 93.06 112 THR B O 1
ATOM 3260 N N . ALA B 1 113 ? 18.328 -8.938 -1.09 1 93.5 113 ALA B N 1
ATOM 3261 C CA . ALA B 1 113 ? 17.375 -10.047 -1.133 1 93.5 113 ALA B CA 1
ATOM 3262 C C . ALA B 1 113 ? 16.547 -10.109 0.147 1 93.5 113 ALA B C 1
ATOM 3264 O O . ALA B 1 113 ? 15.398 -10.547 0.127 1 93.5 113 ALA B O 1
ATOM 3265 N N . GLN B 1 114 ? 17.078 -9.602 1.231 1 91.88 114 GLN B N 1
ATOM 3266 C CA . GLN B 1 114 ? 16.438 -9.68 2.543 1 91.88 114 GLN B CA 1
ATOM 3267 C C . GLN B 1 114 ? 15.109 -8.938 2.553 1 91.88 114 GLN B C 1
ATOM 3269 O O . GLN B 1 114 ? 14.18 -9.328 3.264 1 91.88 114 GLN B O 1
ATOM 3274 N N . LEU B 1 115 ? 15.008 -7.973 1.737 1 93.69 115 LEU B N 1
ATOM 3275 C CA . LEU B 1 115 ? 13.781 -7.184 1.679 1 93.69 115 LEU B CA 1
ATOM 3276 C C . LEU B 1 115 ? 12.672 -7.953 0.974 1 93.69 115 LEU B C 1
ATOM 3278 O O . LEU B 1 115 ? 11.5 -7.562 1.036 1 93.69 115 LEU B O 1
ATOM 3282 N N . PHE B 1 116 ? 13.062 -9.102 0.326 1 95.44 116 PHE B N 1
ATOM 3283 C CA . PHE B 1 116 ? 12.117 -9.836 -0.508 1 95.44 116 PHE B CA 1
ATOM 3284 C C . PHE B 1 116 ? 12.016 -11.289 -0.056 1 95.44 116 PHE B C 1
ATOM 3286 O O . PHE B 1 116 ? 11.633 -12.156 -0.837 1 95.44 116 PHE B O 1
ATOM 3293 N N . SER B 1 117 ? 12.305 -11.523 1.171 1 93.81 117 SER B N 1
ATOM 3294 C CA . SER B 1 117 ? 12.422 -12.891 1.654 1 93.81 117 SER B CA 1
ATOM 3295 C C . SER B 1 117 ? 11.156 -13.695 1.367 1 93.81 117 SER B C 1
ATOM 3297 O O . SER B 1 117 ? 11.227 -14.789 0.8 1 93.81 117 SER B O 1
ATOM 3299 N N . ARG B 1 118 ? 9.984 -13.109 1.608 1 95.31 118 ARG B N 1
ATOM 3300 C CA . ARG B 1 118 ? 8.727 -13.82 1.423 1 95.31 118 ARG B CA 1
ATOM 3301 C C . ARG B 1 118 ? 8.461 -14.094 -0.054 1 95.31 118 ARG B C 1
ATOM 3303 O O . ARG B 1 118 ? 7.672 -14.977 -0.397 1 95.31 118 ARG B O 1
ATOM 3310 N N . ALA B 1 119 ? 9.148 -13.391 -0.937 1 97.69 119 ALA B N 1
ATOM 3311 C CA . ALA B 1 119 ? 8.938 -13.547 -2.373 1 97.69 119 ALA B CA 1
ATOM 3312 C C . ALA B 1 119 ? 10.078 -14.344 -3.008 1 97.69 119 ALA B C 1
ATOM 3314 O O . ALA B 1 119 ? 10.188 -14.414 -4.234 1 97.69 119 ALA B O 1
ATOM 3315 N N . LEU B 1 120 ? 10.961 -14.914 -2.125 1 97.94 120 LEU B N 1
ATOM 3316 C CA . LEU B 1 120 ? 12.109 -15.641 -2.66 1 97.94 120 LEU B CA 1
ATOM 3317 C C . LEU B 1 120 ? 12.133 -17.078 -2.143 1 97.94 120 LEU B C 1
ATOM 3319 O O . LEU B 1 120 ? 12.695 -17.969 -2.789 1 97.94 120 LEU B O 1
ATOM 3323 N N . ILE B 1 121 ? 11.469 -17.297 -0.992 1 96.62 121 ILE B N 1
ATOM 3324 C CA . ILE B 1 121 ? 11.562 -18.594 -0.346 1 96.62 121 ILE B CA 1
ATOM 3325 C C . ILE B 1 121 ? 10.398 -19.484 -0.792 1 96.62 121 ILE B C 1
ATOM 3327 O O . ILE B 1 121 ? 9.398 -18.984 -1.317 1 96.62 121 ILE B O 1
ATOM 3331 N N . PRO B 1 122 ? 10.531 -20.828 -0.616 1 97.62 122 PRO B N 1
ATOM 3332 C CA . PRO B 1 122 ? 9.391 -21.703 -0.891 1 97.62 122 PRO B CA 1
ATOM 3333 C C . PRO B 1 122 ? 8.195 -21.422 0.025 1 97.62 122 PRO B C 1
ATOM 3335 O O . PRO B 1 122 ? 8.359 -20.828 1.093 1 97.62 122 PRO B O 1
ATOM 3338 N N . GLU B 1 123 ? 7.117 -21.719 -0.419 1 95.5 123 GLU B N 1
ATOM 3339 C CA . GLU B 1 123 ? 5.895 -21.719 0.38 1 95.5 123 GLU B CA 1
ATOM 3340 C C . GLU B 1 123 ? 5.082 -23 0.128 1 95.5 123 GLU B C 1
ATOM 3342 O O . GLU B 1 123 ? 5.504 -23.859 -0.632 1 95.5 123 GLU B O 1
ATOM 3347 N N . ALA B 1 124 ? 3.977 -23.141 0.801 1 95.38 124 ALA B N 1
ATOM 3348 C CA . ALA B 1 124 ? 3.16 -24.344 0.656 1 95.38 124 ALA B CA 1
ATOM 3349 C C . ALA B 1 124 ? 2.801 -24.578 -0.806 1 95.38 124 ALA B C 1
ATOM 3351 O O . ALA B 1 124 ? 2.127 -23.766 -1.433 1 95.38 124 ALA B O 1
ATOM 3352 N N . HIS B 1 125 ? 3.32 -25.656 -1.423 1 97.31 125 HIS B N 1
ATOM 3353 C CA . HIS B 1 125 ? 3.039 -26.172 -2.758 1 97.31 125 HIS B CA 1
ATOM 3354 C C . HIS B 1 125 ? 3.73 -25.328 -3.828 1 97.31 125 HIS B C 1
ATOM 3356 O O . HIS B 1 125 ? 3.48 -25.516 -5.023 1 97.31 125 HIS B O 1
ATOM 3362 N N . VAL B 1 126 ? 4.488 -24.328 -3.463 1 98.19 126 VAL B N 1
ATOM 3363 C CA . VAL B 1 126 ? 5.371 -23.594 -4.375 1 98.19 126 VAL B CA 1
ATOM 3364 C C . VAL B 1 126 ? 6.828 -23.922 -4.047 1 98.19 126 VAL B C 1
ATOM 3366 O O . VAL B 1 126 ? 7.402 -23.344 -3.121 1 98.19 126 VAL B O 1
ATOM 3369 N N . ASP B 1 127 ? 7.367 -24.734 -4.836 1 98.31 127 ASP B N 1
ATOM 3370 C CA . ASP B 1 127 ? 8.648 -25.344 -4.508 1 98.31 127 ASP B CA 1
ATOM 3371 C C . ASP B 1 127 ? 9.812 -24.469 -4.984 1 98.31 127 ASP B C 1
ATOM 3373 O O . ASP B 1 127 ? 9.734 -23.859 -6.051 1 98.31 127 ASP B O 1
ATOM 3377 N N . VAL B 1 128 ? 10.805 -24.391 -4.238 1 98.5 128 VAL B N 1
ATOM 3378 C CA . VAL B 1 128 ? 12.133 -23.906 -4.602 1 98.5 128 VAL B CA 1
ATOM 3379 C C . VAL B 1 128 ? 13.195 -24.875 -4.113 1 98.5 128 VAL B C 1
ATOM 3381 O O . VAL B 1 128 ? 13.672 -24.781 -2.98 1 98.5 128 VAL B O 1
ATOM 3384 N N . ASP B 1 129 ? 13.461 -25.812 -4.891 1 98.31 129 ASP B N 1
ATOM 3385 C CA . ASP B 1 129 ? 14.344 -26.922 -4.547 1 98.31 129 ASP B CA 1
ATOM 3386 C C . ASP B 1 129 ? 15.266 -27.266 -5.715 1 98.31 129 ASP B C 1
ATOM 3388 O O . ASP B 1 129 ? 15.359 -26.516 -6.688 1 98.31 129 ASP B O 1
ATOM 3392 N N . GLU B 1 130 ? 15.945 -28.375 -5.566 1 98.38 130 GLU B N 1
ATOM 3393 C CA . GLU B 1 130 ? 16.938 -28.734 -6.574 1 98.38 130 GLU B CA 1
ATOM 3394 C C . GLU B 1 130 ? 16.281 -28.953 -7.938 1 98.38 130 GLU B C 1
ATOM 3396 O O . GLU B 1 130 ? 16.828 -28.547 -8.961 1 98.38 130 GLU B O 1
ATOM 3401 N N . ARG B 1 131 ? 15.148 -29.578 -7.953 1 98.38 131 ARG B N 1
ATOM 3402 C CA . ARG B 1 131 ? 14.438 -29.844 -9.195 1 98.38 131 ARG B CA 1
ATOM 3403 C C . ARG B 1 131 ? 14.07 -28.547 -9.906 1 98.38 131 ARG B C 1
ATOM 3405 O O . ARG B 1 131 ? 14.336 -28.391 -11.102 1 98.38 131 ARG B O 1
ATOM 3412 N N . THR B 1 132 ? 13.438 -27.625 -9.203 1 98.81 132 THR B N 1
ATOM 3413 C CA . THR B 1 132 ? 13.016 -26.359 -9.82 1 98.81 132 THR B CA 1
ATOM 3414 C C . THR B 1 132 ? 14.219 -25.5 -10.164 1 98.81 132 THR B C 1
ATOM 3416 O O . THR B 1 132 ? 14.203 -24.766 -11.156 1 98.81 132 THR B O 1
ATOM 3419 N N . ARG B 1 133 ? 15.281 -25.5 -9.391 1 98.69 133 ARG B N 1
ATOM 3420 C CA . ARG B 1 133 ? 16.484 -24.734 -9.688 1 98.69 133 ARG B CA 1
ATOM 3421 C C . ARG B 1 133 ? 17.141 -25.234 -10.977 1 98.69 133 ARG B C 1
ATOM 3423 O O . ARG B 1 133 ? 17.562 -24.438 -11.812 1 98.69 133 ARG B O 1
ATOM 3430 N N . THR B 1 134 ? 17.25 -26.578 -11.094 1 98.75 134 THR B N 1
ATOM 3431 C CA . THR B 1 134 ? 17.844 -27.156 -12.297 1 98.75 134 THR B CA 1
ATOM 3432 C C . THR B 1 134 ? 17.031 -26.766 -13.531 1 98.75 134 THR B C 1
ATOM 3434 O O . THR B 1 134 ? 17.578 -26.297 -14.523 1 98.75 134 THR B O 1
ATOM 3437 N N . LEU B 1 135 ? 15.719 -26.938 -13.414 1 98.81 135 LEU B N 1
ATOM 3438 C CA . LEU B 1 135 ? 14.844 -26.578 -14.531 1 98.81 135 LEU B CA 1
ATOM 3439 C C . LEU B 1 135 ? 14.961 -25.094 -14.867 1 98.81 135 LEU B C 1
ATOM 3441 O O . LEU B 1 135 ? 15.078 -24.734 -16.031 1 98.81 135 LEU B O 1
ATOM 3445 N N . ALA B 1 136 ? 14.875 -24.234 -13.859 1 98.88 136 ALA B N 1
ATOM 3446 C CA . ALA B 1 136 ? 14.953 -22.797 -14.07 1 98.88 136 ALA B CA 1
ATOM 3447 C C . ALA B 1 136 ? 16.266 -22.406 -14.742 1 98.88 136 ALA B C 1
ATOM 3449 O O . ALA B 1 136 ? 16.297 -21.578 -15.648 1 98.88 136 ALA B O 1
ATOM 3450 N N . GLN B 1 137 ? 17.359 -22.984 -14.328 1 98.69 137 GLN B N 1
ATOM 3451 C CA . GLN B 1 137 ? 18.672 -22.703 -14.922 1 98.69 137 GLN B CA 1
ATOM 3452 C C . GLN B 1 137 ? 18.703 -23.141 -16.391 1 98.69 137 GLN B C 1
ATOM 3454 O O . GLN B 1 137 ? 19.266 -22.438 -17.234 1 98.69 137 GLN B O 1
ATOM 3459 N N . ASP B 1 138 ? 18.156 -24.328 -16.641 1 98.81 138 ASP B N 1
ATOM 3460 C CA . ASP B 1 138 ? 18.094 -24.797 -18.031 1 98.81 138 ASP B CA 1
ATOM 3461 C C . ASP B 1 138 ? 17.281 -23.828 -18.891 1 98.81 138 ASP B C 1
ATOM 3463 O O . ASP B 1 138 ? 17.656 -23.547 -20.031 1 98.81 138 ASP B O 1
ATOM 3467 N N . VAL B 1 139 ? 16.219 -23.328 -18.375 1 98.81 139 VAL B N 1
ATOM 3468 C CA . VAL B 1 139 ? 15.297 -22.453 -19.094 1 98.81 139 VAL B CA 1
ATOM 3469 C C . VAL B 1 139 ? 15.977 -21.109 -19.359 1 98.81 139 VAL B C 1
ATOM 3471 O O . VAL B 1 139 ? 15.891 -20.578 -20.469 1 98.81 139 VAL B O 1
ATOM 3474 N N . VAL B 1 140 ? 16.625 -20.531 -18.344 1 98.56 140 VAL B N 1
ATOM 3475 C CA . VAL B 1 140 ? 17.188 -19.188 -18.484 1 98.56 140 VAL B CA 1
ATOM 3476 C C . VAL B 1 140 ? 18.516 -19.266 -19.25 1 98.56 140 VAL B C 1
ATOM 3478 O O . VAL B 1 140 ? 18.906 -18.297 -19.891 1 98.56 140 VAL B O 1
ATOM 3481 N N . GLY B 1 141 ? 19.219 -20.438 -19.156 1 98.25 141 GLY B N 1
ATOM 3482 C CA . GLY B 1 141 ? 20.484 -20.594 -19.844 1 98.25 141 GLY B CA 1
ATOM 3483 C C . GLY B 1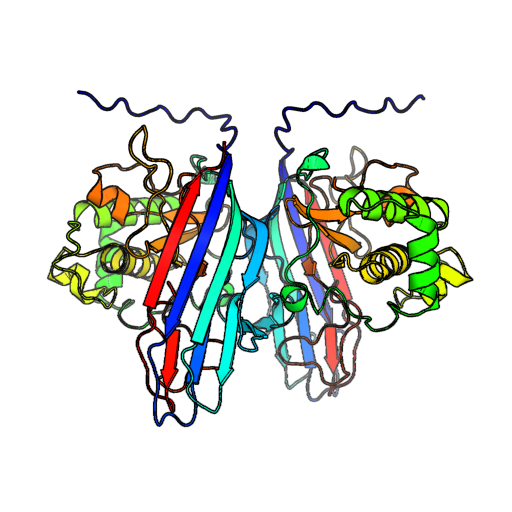 141 ? 21.547 -19.625 -19.344 1 98.25 141 GLY B C 1
ATOM 3484 O O . GLY B 1 141 ? 21.703 -19.422 -18.141 1 98.25 141 GLY B O 1
ATOM 3485 N N . PRO B 1 142 ? 22.281 -18.984 -20.234 1 98.06 142 PRO B N 1
ATOM 3486 C CA . PRO B 1 142 ? 23.359 -18.078 -19.844 1 98.06 142 PRO B CA 1
ATOM 3487 C C . PRO B 1 142 ? 22.875 -16.641 -19.641 1 98.06 142 PRO B C 1
ATOM 3489 O O . PRO B 1 142 ? 23.688 -15.758 -19.328 1 98.06 142 PRO B O 1
ATOM 3492 N N . GLU B 1 143 ? 21.562 -16.438 -19.828 1 98 143 GLU B N 1
ATOM 3493 C CA . GLU B 1 143 ? 21.031 -15.094 -19.688 1 98 143 GLU B CA 1
ATOM 3494 C C . GLU B 1 143 ? 21.266 -14.562 -18.266 1 98 143 GLU B C 1
ATOM 3496 O O . GLU B 1 143 ? 20.969 -15.242 -17.281 1 98 143 GLU B O 1
ATOM 3501 N N . THR B 1 144 ? 21.797 -13.297 -18.156 1 97 144 THR B N 1
ATOM 3502 C CA . THR B 1 144 ? 22.094 -12.758 -16.844 1 97 144 THR B CA 1
ATOM 3503 C C . THR B 1 144 ? 21.172 -11.594 -16.5 1 97 144 THR B C 1
ATOM 3505 O O . THR B 1 144 ? 21.094 -11.172 -15.352 1 97 144 THR B O 1
ATOM 3508 N N . ASN B 1 145 ? 20.516 -11.047 -17.516 1 98.06 145 ASN B N 1
ATOM 3509 C CA . ASN B 1 145 ? 19.531 -9.992 -17.266 1 98.06 145 ASN B CA 1
ATOM 3510 C C . ASN B 1 145 ? 18.266 -10.531 -16.609 1 98.06 145 ASN B C 1
ATOM 3512 O O . ASN B 1 145 ? 17.562 -11.359 -17.188 1 98.06 145 ASN B O 1
ATOM 3516 N N . PRO B 1 146 ? 17.969 -10.047 -15.438 1 98.19 146 PRO B N 1
ATOM 3517 C CA . PRO B 1 146 ? 16.859 -10.648 -14.703 1 98.19 146 PRO B CA 1
ATOM 3518 C C . PRO B 1 146 ? 15.516 -10.453 -15.398 1 98.19 146 PRO B C 1
ATOM 3520 O O . PRO B 1 146 ? 14.609 -11.289 -15.25 1 98.19 146 PRO B O 1
ATOM 3523 N N . LEU B 1 147 ? 15.297 -9.359 -16.125 1 97.94 147 LEU B N 1
ATOM 3524 C CA . LEU B 1 147 ? 14.07 -9.188 -16.891 1 97.94 147 LEU B CA 1
ATOM 3525 C C . LEU B 1 147 ? 13.938 -10.25 -17.969 1 97.94 147 LEU B C 1
ATOM 3527 O O . LEU B 1 147 ? 12.875 -10.852 -18.125 1 97.94 147 LEU B O 1
ATOM 3531 N N . GLU B 1 148 ? 15.008 -10.477 -18.656 1 98.12 148 GLU B N 1
ATOM 3532 C CA . GLU B 1 148 ? 15.016 -11.477 -19.719 1 98.12 148 GLU B CA 1
ATOM 3533 C C . GLU B 1 148 ? 14.898 -12.883 -19.156 1 98.12 148 GLU B C 1
ATOM 3535 O O . GLU B 1 148 ? 14.281 -13.758 -19.766 1 98.12 148 GLU B O 1
ATOM 3540 N N . GLN B 1 149 ? 15.531 -13.117 -18.016 1 98.62 149 GLN B N 1
ATOM 3541 C CA . GLN B 1 149 ? 15.359 -14.398 -17.359 1 98.62 149 GLN B CA 1
ATOM 3542 C C . GLN B 1 149 ? 13.883 -14.664 -17.047 1 98.62 149 GLN B C 1
ATOM 3544 O O . GLN B 1 149 ? 13.367 -15.742 -17.359 1 98.62 149 GLN B O 1
ATOM 3549 N N . ALA B 1 150 ? 13.227 -13.672 -16.469 1 98.06 150 ALA B N 1
ATOM 3550 C CA . ALA B 1 150 ? 11.812 -13.805 -16.156 1 98.06 150 ALA B CA 1
ATOM 3551 C C . ALA B 1 150 ? 10.984 -14.039 -17.406 1 98.06 150 ALA B C 1
ATOM 3553 O O . ALA B 1 150 ? 10.023 -14.812 -17.406 1 98.06 150 ALA B O 1
ATOM 3554 N N . ARG B 1 151 ? 11.336 -13.375 -18.5 1 97.31 151 ARG B N 1
ATOM 3555 C CA . ARG B 1 151 ? 10.641 -13.555 -19.781 1 97.31 151 ARG B CA 1
ATOM 3556 C C . ARG B 1 151 ? 10.781 -14.992 -20.281 1 97.31 151 ARG B C 1
ATOM 3558 O O . ARG B 1 151 ? 9.797 -15.602 -20.719 1 97.31 151 ARG B O 1
ATOM 3565 N N . ARG B 1 152 ? 11.961 -15.523 -20.219 1 98.38 152 ARG B N 1
ATOM 3566 C CA . ARG B 1 152 ? 12.188 -16.891 -20.656 1 98.38 152 ARG B CA 1
ATOM 3567 C C . ARG B 1 152 ? 11.383 -17.875 -19.812 1 98.38 152 ARG B C 1
ATOM 3569 O O . ARG B 1 152 ? 10.828 -18.844 -20.344 1 98.38 152 ARG B O 1
ATOM 3576 N N . ILE B 1 153 ? 11.336 -17.625 -18.531 1 98.69 153 ILE B N 1
ATOM 3577 C CA . ILE B 1 153 ? 10.547 -18.469 -17.641 1 98.69 153 ILE B CA 1
ATOM 3578 C C . ILE B 1 153 ? 9.07 -18.375 -18.016 1 98.69 153 ILE B C 1
ATOM 3580 O O . ILE B 1 153 ? 8.375 -19.391 -18.094 1 98.69 153 ILE B O 1
ATOM 3584 N N . TYR B 1 154 ? 8.633 -17.141 -18.219 1 97.94 154 TYR B N 1
ATOM 3585 C CA . TYR B 1 154 ? 7.258 -16.922 -18.641 1 97.94 154 TYR B CA 1
ATOM 3586 C C . TYR B 1 154 ? 6.949 -17.688 -19.922 1 97.94 154 TYR B C 1
ATOM 3588 O O . TYR B 1 154 ? 5.926 -18.375 -20.016 1 97.94 154 TYR B O 1
ATOM 3596 N N . ASP B 1 155 ? 7.812 -17.609 -20.891 1 97.06 155 ASP B N 1
ATOM 3597 C CA . ASP B 1 155 ? 7.637 -18.281 -22.172 1 97.06 155 ASP B CA 1
ATOM 3598 C C . ASP B 1 155 ? 7.625 -19.797 -21.984 1 97.06 155 ASP B C 1
ATOM 3600 O O . ASP B 1 155 ? 6.828 -20.5 -22.609 1 97.06 155 ASP B O 1
ATOM 3604 N N . TYR B 1 156 ? 8.484 -20.281 -21.203 1 98 156 TYR B N 1
ATOM 3605 C CA . TYR B 1 156 ? 8.508 -21.703 -20.922 1 98 156 TYR B CA 1
ATOM 3606 C C . TYR B 1 156 ? 7.188 -22.172 -20.328 1 98 156 TYR B C 1
ATOM 3608 O O . TYR B 1 156 ? 6.598 -23.141 -20.781 1 98 156 TYR B O 1
ATOM 3616 N N . VAL B 1 157 ? 6.734 -21.453 -19.25 1 98.38 157 VAL B N 1
ATOM 3617 C CA . VAL B 1 157 ? 5.535 -21.844 -18.516 1 98.38 157 VAL B CA 1
ATOM 3618 C C . VAL B 1 157 ? 4.324 -21.812 -19.438 1 98.38 157 VAL B C 1
ATOM 3620 O O . VAL B 1 157 ? 3.52 -22.75 -19.453 1 98.38 157 VAL B O 1
ATOM 3623 N N . THR B 1 158 ? 4.215 -20.766 -20.266 1 97 158 THR B N 1
ATOM 3624 C CA . THR B 1 158 ? 3.066 -20.625 -21.156 1 97 158 THR B CA 1
ATOM 3625 C C . THR B 1 158 ? 3.113 -21.688 -22.266 1 97 158 THR B C 1
ATOM 3627 O O . THR B 1 158 ? 2.076 -22.047 -22.812 1 97 158 THR B O 1
ATOM 3630 N N . GLY B 1 159 ? 4.262 -22.172 -22.578 1 95.94 159 GLY B N 1
ATOM 3631 C CA . GLY B 1 159 ? 4.406 -23.219 -23.562 1 95.94 159 GLY B CA 1
ATOM 3632 C C . GLY B 1 159 ? 4.223 -24.609 -23 1 95.94 159 GLY B C 1
ATOM 3633 O O . GLY B 1 159 ? 3.744 -25.516 -23.703 1 95.94 159 GLY B O 1
ATOM 3634 N N . ALA B 1 160 ? 4.582 -24.781 -21.797 1 96.56 160 ALA B N 1
ATOM 3635 C CA . ALA B 1 160 ? 4.621 -26.109 -21.172 1 96.56 160 ALA B CA 1
ATOM 3636 C C . ALA B 1 160 ? 3.27 -26.469 -20.562 1 96.56 160 ALA B C 1
ATOM 3638 O O . ALA B 1 160 ? 2.961 -27.641 -20.375 1 96.56 160 ALA B O 1
ATOM 3639 N N . MET B 1 161 ? 2.504 -25.484 -20.219 1 97.06 161 MET B N 1
ATOM 3640 C CA . MET B 1 161 ? 1.275 -25.703 -19.453 1 97.06 161 MET B CA 1
ATOM 3641 C C . MET B 1 161 ? 0.051 -25.562 -20.359 1 97.06 161 MET B C 1
ATOM 3643 O O . MET B 1 161 ? 0.033 -24.734 -21.266 1 97.06 161 MET B O 1
ATOM 3647 N N . ASP B 1 162 ? -0.984 -26.344 -20.094 1 96.38 162 ASP B N 1
ATOM 3648 C CA . ASP B 1 162 ? -2.326 -26.141 -20.641 1 96.38 162 ASP B CA 1
ATOM 3649 C C . ASP B 1 162 ? -3.285 -25.656 -19.547 1 96.38 162 ASP B C 1
ATOM 3651 O O . ASP B 1 162 ? -3.232 -26.141 -18.406 1 96.38 162 ASP B O 1
ATOM 3655 N N . TYR B 1 163 ? -4.105 -24.734 -19.969 1 95.5 163 TYR B N 1
ATOM 3656 C CA . TYR B 1 163 ? -5.133 -24.297 -19.031 1 95.5 163 TYR B CA 1
ATOM 3657 C C . TYR B 1 163 ? -6.348 -25.219 -19.078 1 95.5 163 TYR B C 1
ATOM 3659 O O . TYR B 1 163 ? -6.945 -25.406 -20.141 1 95.5 163 TYR B O 1
ATOM 3667 N N . ASP B 1 164 ? -6.711 -25.766 -18.016 1 95.56 164 ASP B N 1
ATOM 3668 C CA . ASP B 1 164 ? -7.93 -26.547 -17.828 1 95.56 164 ASP B CA 1
ATOM 3669 C C . ASP B 1 164 ? -8.375 -26.516 -16.375 1 95.56 164 ASP B C 1
ATOM 3671 O O . ASP B 1 164 ? -7.812 -27.219 -15.531 1 95.56 164 ASP B O 1
ATOM 3675 N N . ALA B 1 165 ? -9.344 -25.75 -16.109 1 90.69 165 ALA B N 1
ATOM 3676 C CA . ALA B 1 165 ? -9.805 -25.547 -14.734 1 90.69 165 ALA B CA 1
ATOM 3677 C C . ALA B 1 165 ? -10.367 -26.844 -14.141 1 90.69 165 ALA B C 1
ATOM 3679 O O . ALA B 1 165 ? -10.531 -26.953 -12.922 1 90.69 165 ALA B O 1
ATOM 3680 N N . THR B 1 166 ? -10.727 -27.812 -14.922 1 93.88 166 THR B N 1
ATOM 3681 C CA . THR B 1 166 ? -11.281 -29.062 -14.445 1 93.88 166 THR B CA 1
ATOM 3682 C C . THR B 1 166 ? -10.172 -30.016 -14.008 1 93.88 166 THR B C 1
ATOM 3684 O O . THR B 1 166 ? -10.43 -31.016 -13.344 1 93.88 166 THR B O 1
ATOM 3687 N N . LYS B 1 167 ? -8.992 -29.75 -14.328 1 95.81 167 LYS B N 1
ATOM 3688 C CA . LYS B 1 167 ? -7.844 -30.594 -13.984 1 95.81 167 LYS B CA 1
ATOM 3689 C C . LYS B 1 167 ? -6.895 -29.859 -13.039 1 95.81 167 LYS B C 1
ATOM 3691 O O . LYS B 1 167 ? -5.688 -30.094 -13.055 1 95.81 167 LYS B O 1
ATOM 3696 N N . GLN B 1 168 ? -7.41 -28.938 -12.312 1 93.44 168 GLN B N 1
ATOM 3697 C CA . GLN B 1 168 ? -6.605 -28.172 -11.367 1 93.44 168 GLN B CA 1
ATOM 3698 C C . GLN B 1 168 ? -6.262 -29 -10.133 1 93.44 168 GLN B C 1
ATOM 3700 O O . GLN B 1 168 ? -6.945 -29.984 -9.828 1 93.44 168 GLN B O 1
ATOM 3705 N N . SER B 1 169 ? -5.258 -28.594 -9.367 1 92.62 169 SER B N 1
ATOM 3706 C CA . SER B 1 169 ? -4.844 -29.281 -8.148 1 92.62 169 SER B CA 1
ATOM 3707 C C . SER B 1 169 ? -5.637 -28.797 -6.938 1 92.62 169 SER B C 1
ATOM 3709 O O . SER B 1 169 ? -5.625 -29.438 -5.883 1 92.62 169 SER B O 1
ATOM 3711 N N . PHE B 1 170 ? -6.211 -27.531 -7.027 1 90.88 170 PHE B N 1
ATOM 3712 C CA . PHE B 1 170 ? -6.887 -26.812 -5.957 1 90.88 170 PHE B CA 1
ATOM 3713 C C . PHE B 1 170 ? -5.883 -26.281 -4.938 1 90.88 170 PHE B C 1
ATOM 3715 O O . PHE B 1 170 ? -6.262 -25.594 -3.986 1 90.88 170 PHE B O 1
ATOM 3722 N N . LEU B 1 171 ? -4.555 -26.469 -5.188 1 94.25 171 LEU B N 1
ATOM 3723 C CA . LEU B 1 171 ? -3.514 -26.094 -4.242 1 94.25 171 LEU B CA 1
ATOM 3724 C C . LEU B 1 171 ? -2.586 -25.047 -4.848 1 94.25 171 LEU B C 1
ATOM 3726 O O . LEU B 1 171 ? -1.805 -24.406 -4.129 1 94.25 171 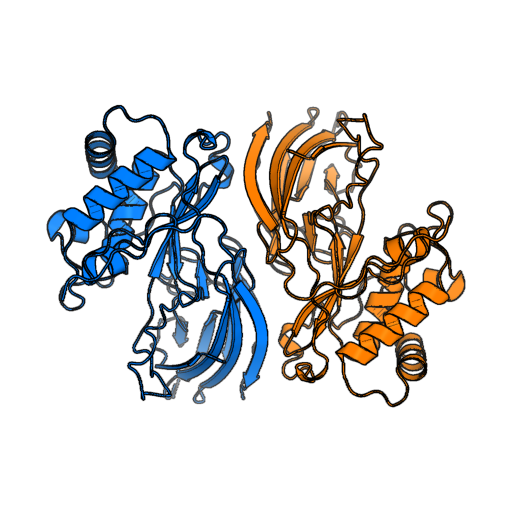LEU B O 1
ATOM 3730 N N . GLY B 1 172 ? -2.729 -24.828 -6.195 1 96.31 172 GLY B N 1
ATOM 3731 C CA . GLY B 1 172 ? -1.681 -24.031 -6.809 1 96.31 172 GLY B CA 1
ATOM 3732 C C . GLY B 1 172 ? -0.297 -24.625 -6.641 1 96.31 172 GLY B C 1
ATOM 3733 O O . GLY B 1 172 ? 0.598 -23.984 -6.086 1 96.31 172 GLY B O 1
ATOM 3734 N N . SER B 1 173 ? -0.075 -25.766 -7.23 1 97.75 173 SER B N 1
ATOM 3735 C CA . SER B 1 173 ? 1.049 -26.641 -6.895 1 97.75 173 SER B CA 1
ATOM 3736 C C . SER B 1 173 ? 2.066 -26.688 -8.031 1 97.75 173 SER B C 1
ATOM 3738 O O . SER B 1 173 ? 1.732 -27.047 -9.156 1 97.75 173 SER B O 1
ATOM 3740 N N . THR B 1 174 ? 3.26 -26.391 -7.609 1 98.38 174 THR B N 1
ATOM 3741 C CA . THR B 1 174 ? 4.375 -26.562 -8.539 1 98.38 174 THR B CA 1
ATOM 3742 C C . THR B 1 174 ? 4.512 -28.031 -8.953 1 98.38 174 THR B C 1
ATOM 3744 O O . THR B 1 174 ? 4.715 -28.328 -10.125 1 98.38 174 THR B O 1
ATOM 3747 N N . GLU B 1 175 ? 4.348 -28.922 -8.008 1 98.25 175 GLU B N 1
ATOM 3748 C CA . GLU B 1 175 ? 4.453 -30.359 -8.281 1 98.25 175 GLU B CA 1
ATOM 3749 C C . GLU B 1 175 ? 3.408 -30.797 -9.305 1 98.25 175 GLU B C 1
ATOM 3751 O O . GLU B 1 175 ? 3.727 -31.531 -10.242 1 98.25 175 GLU B O 1
ATOM 3756 N N . HIS B 1 176 ? 2.199 -30.375 -9.055 1 98.31 176 HIS B N 1
ATOM 3757 C CA . HIS B 1 176 ? 1.137 -30.703 -10.008 1 98.31 176 HIS B CA 1
ATOM 3758 C C . HIS B 1 176 ? 1.456 -30.156 -11.398 1 98.31 176 HIS B C 1
ATOM 3760 O O . HIS B 1 176 ? 1.306 -30.875 -12.391 1 98.31 176 HIS B O 1
ATOM 3766 N N . ALA B 1 177 ? 1.903 -28.906 -11.477 1 98.25 177 ALA B N 1
ATOM 3767 C CA . ALA B 1 177 ? 2.225 -28.281 -12.75 1 98.25 177 ALA B CA 1
ATOM 3768 C C . ALA B 1 177 ? 3.33 -29.047 -13.477 1 98.25 177 ALA B C 1
ATOM 3770 O O . ALA B 1 177 ? 3.234 -29.297 -14.68 1 98.25 177 ALA B O 1
ATOM 3771 N N . LEU B 1 178 ? 4.344 -29.438 -12.758 1 98.19 178 LEU B N 1
ATOM 3772 C CA . LEU B 1 178 ? 5.492 -30.109 -13.344 1 98.19 178 LEU B CA 1
ATOM 3773 C C . LEU B 1 178 ? 5.125 -31.531 -13.789 1 98.19 178 LEU B C 1
ATOM 3775 O O . LEU B 1 178 ? 5.664 -32.031 -14.781 1 98.19 178 LEU B O 1
ATOM 3779 N N . THR B 1 179 ? 4.258 -32.156 -13.07 1 97.88 179 THR B N 1
ATOM 3780 C CA . THR B 1 179 ? 3.932 -33.562 -13.32 1 97.88 179 THR B CA 1
ATOM 3781 C C . THR B 1 179 ? 2.842 -33.656 -14.383 1 97.88 179 THR B C 1
ATOM 3783 O O . THR B 1 179 ? 2.906 -34.531 -15.25 1 97.88 179 THR B O 1
ATOM 3786 N N . CYS B 1 180 ? 1.858 -32.75 -14.32 1 97.81 180 CYS B N 1
ATOM 3787 C CA . CYS B 1 180 ? 0.663 -32.938 -15.141 1 97.81 180 CYS B CA 1
ATOM 3788 C C . CYS B 1 180 ? 0.65 -31.938 -16.297 1 97.81 180 CYS B C 1
ATOM 3790 O O . CYS B 1 180 ? -0.092 -32.125 -17.266 1 97.81 180 CYS B O 1
ATOM 3792 N N . SER B 1 181 ? 1.359 -30.812 -16.219 1 97.94 181 SER B N 1
ATOM 3793 C CA . SER B 1 181 ? 1.468 -29.797 -17.25 1 97.94 181 SER B CA 1
ATOM 3794 C C . SER B 1 181 ? 0.097 -29.25 -17.625 1 97.94 181 SER B C 1
ATOM 3796 O O . SER B 1 181 ? -0.175 -28.984 -18.797 1 97.94 181 SER B O 1
ATOM 3798 N N . VAL B 1 182 ? -0.788 -29.25 -16.688 1 97.56 182 VAL B N 1
ATOM 3799 C CA . VAL B 1 182 ? -2.141 -28.734 -16.875 1 97.56 182 VAL B CA 1
ATOM 3800 C C . VAL B 1 182 ? -2.674 -28.188 -15.555 1 97.56 182 VAL B C 1
ATOM 3802 O O . VAL B 1 182 ? -2.256 -28.641 -14.477 1 97.56 182 VAL B O 1
ATOM 3805 N N . GLY B 1 183 ? -3.531 -27.172 -15.625 1 96.94 183 GLY B N 1
ATOM 3806 C CA . GLY B 1 183 ? -4.164 -26.656 -14.422 1 96.94 183 GLY B CA 1
ATOM 3807 C C . GLY B 1 183 ? -4.816 -25.312 -14.617 1 96.94 183 GLY B C 1
ATOM 3808 O O . GLY B 1 183 ? -5.07 -24.891 -15.758 1 96.94 183 GLY B O 1
ATOM 3809 N N . ASN B 1 184 ? -5.262 -24.672 -13.578 1 95.06 184 ASN B N 1
ATOM 3810 C CA . ASN B 1 184 ? -5.879 -23.359 -13.625 1 95.06 184 ASN B CA 1
ATOM 3811 C C . ASN B 1 184 ? -4.863 -22.25 -13.312 1 95.06 184 ASN B C 1
ATOM 3813 O O . ASN B 1 184 ? -3.656 -22.484 -13.359 1 95.06 184 ASN B O 1
ATOM 3817 N N . CYS B 1 185 ? -5.324 -21.016 -13.086 1 96.25 185 CYS B N 1
ATOM 3818 C CA . CYS B 1 185 ? -4.457 -19.859 -12.859 1 96.25 185 CYS B CA 1
ATOM 3819 C C . CYS B 1 185 ? -3.518 -20.094 -11.688 1 96.25 185 CYS B C 1
ATOM 3821 O O . CYS B 1 185 ? -2.336 -19.766 -11.75 1 96.25 185 CYS B O 1
ATOM 3823 N N . ASN B 1 186 ? -3.998 -20.75 -10.617 1 96.44 186 ASN B N 1
ATOM 3824 C CA . ASN B 1 186 ? -3.164 -21 -9.445 1 96.44 186 ASN B CA 1
ATOM 3825 C C . ASN B 1 186 ? -2 -21.938 -9.781 1 96.44 186 ASN B C 1
ATOM 3827 O O . ASN B 1 186 ? -0.862 -21.672 -9.383 1 96.44 186 ASN B O 1
ATOM 3831 N N . ASP B 1 187 ? -2.27 -23.031 -10.477 1 98.06 187 ASP B N 1
ATOM 3832 C CA . ASP B 1 187 ? -1.248 -24.016 -10.812 1 98.06 187 ASP B CA 1
ATOM 3833 C C . ASP B 1 187 ? -0.21 -23.422 -11.766 1 98.06 187 ASP B C 1
ATOM 3835 O O . ASP B 1 187 ? 0.993 -23.625 -11.578 1 98.06 187 ASP B O 1
ATOM 3839 N N . ILE B 1 188 ? -0.692 -22.734 -12.758 1 98.19 188 ILE B N 1
ATOM 3840 C CA . ILE B 1 188 ? 0.198 -22.156 -13.758 1 98.19 188 ILE B CA 1
ATOM 3841 C C . ILE B 1 188 ? 1.11 -21.125 -13.109 1 98.19 188 ILE B C 1
ATOM 3843 O O . ILE B 1 188 ? 2.318 -21.109 -13.359 1 98.19 188 ILE B O 1
ATOM 3847 N N . HIS B 1 189 ? 0.6 -20.312 -12.258 1 98.31 189 HIS B N 1
ATOM 3848 C CA . HIS B 1 189 ? 1.407 -19.266 -11.633 1 98.31 189 HIS B CA 1
ATOM 3849 C C . HIS B 1 189 ? 2.285 -19.844 -10.523 1 98.31 189 HIS B C 1
ATOM 3851 O O . HIS B 1 189 ? 3.354 -19.297 -10.234 1 98.31 189 HIS B O 1
ATOM 3857 N N . ALA B 1 190 ? 1.854 -20.938 -9.906 1 98.62 190 ALA B N 1
ATOM 3858 C CA . ALA B 1 190 ? 2.758 -21.625 -8.977 1 98.62 190 ALA B CA 1
ATOM 3859 C C . ALA B 1 190 ? 4.066 -22 -9.664 1 98.62 190 ALA B C 1
ATOM 3861 O O . ALA B 1 190 ? 5.148 -21.812 -9.094 1 98.62 190 ALA B O 1
ATOM 3862 N N . LEU B 1 191 ? 3.951 -22.516 -10.867 1 98.81 191 LEU B N 1
ATOM 3863 C CA . LEU B 1 191 ? 5.148 -22.891 -11.609 1 98.81 191 LEU B CA 1
ATOM 3864 C C . LEU B 1 191 ? 5.988 -21.672 -11.961 1 98.81 191 LEU B C 1
ATOM 3866 O O . LEU B 1 191 ? 7.207 -21.672 -11.789 1 98.81 191 LEU B O 1
ATOM 3870 N N . PHE B 1 192 ? 5.371 -20.594 -12.469 1 98.81 192 PHE B N 1
ATOM 3871 C CA . PHE B 1 192 ? 6.086 -19.375 -12.82 1 98.81 192 PHE B CA 1
ATOM 3872 C C . PHE B 1 192 ? 6.82 -18.812 -11.609 1 98.81 192 PHE B C 1
ATOM 3874 O O . PHE B 1 192 ? 8.016 -18.516 -11.68 1 98.81 192 PHE B O 1
ATOM 3881 N N . VAL B 1 193 ? 6.086 -18.625 -10.477 1 98.88 193 VAL B N 1
ATOM 3882 C CA . VAL B 1 193 ? 6.648 -18.062 -9.25 1 98.88 193 VAL B CA 1
ATOM 3883 C C . VAL B 1 193 ? 7.789 -18.953 -8.758 1 98.88 193 VAL B C 1
ATOM 3885 O O . VAL B 1 193 ? 8.859 -18.453 -8.398 1 98.88 193 VAL B O 1
ATOM 3888 N N . SER B 1 194 ? 7.586 -20.266 -8.781 1 98.94 194 SER B N 1
ATOM 3889 C CA . SER B 1 194 ? 8.594 -21.234 -8.359 1 98.94 194 SER B CA 1
ATOM 3890 C C . SER B 1 194 ? 9.883 -21.078 -9.156 1 98.94 194 SER B C 1
ATOM 3892 O O . SER B 1 194 ? 10.969 -20.984 -8.578 1 98.94 194 SER B O 1
ATOM 3894 N N . LEU B 1 195 ? 9.766 -21 -10.43 1 98.94 195 LEU B N 1
ATOM 3895 C CA . LEU B 1 195 ? 10.945 -20.938 -11.297 1 98.94 195 LEU B CA 1
ATOM 3896 C C . LEU B 1 195 ? 11.633 -19.578 -11.156 1 98.94 195 LEU B C 1
ATOM 3898 O O . LEU B 1 195 ? 12.867 -19.5 -11.164 1 98.94 195 LEU B O 1
ATOM 3902 N N . CYS B 1 196 ? 10.883 -18.484 -11.07 1 98.88 196 CYS B N 1
ATOM 3903 C CA . CYS B 1 196 ? 11.484 -17.188 -10.82 1 98.88 196 CYS B CA 1
ATOM 3904 C C . CYS B 1 196 ? 12.305 -17.203 -9.539 1 98.88 196 CYS B C 1
ATOM 3906 O O . CYS B 1 196 ? 13.477 -16.828 -9.539 1 98.88 196 CYS B O 1
ATOM 3908 N N . ARG B 1 197 ? 11.656 -17.672 -8.453 1 98.75 197 ARG B N 1
ATOM 3909 C CA . ARG B 1 197 ? 12.328 -17.703 -7.16 1 98.75 197 ARG B CA 1
ATOM 3910 C C . ARG B 1 197 ? 13.562 -18.594 -7.203 1 98.75 197 ARG B C 1
ATOM 3912 O O . ARG B 1 197 ? 14.555 -18.328 -6.516 1 98.75 197 ARG B O 1
ATOM 3919 N N . SER B 1 198 ? 13.578 -19.594 -8.031 1 98.75 198 SER B N 1
ATOM 3920 C CA . SER B 1 198 ? 14.672 -20.562 -8.156 1 98.75 198 SER B CA 1
ATOM 3921 C C . SER B 1 198 ? 15.906 -19.906 -8.781 1 98.75 198 SER B C 1
ATOM 3923 O O . SER B 1 198 ? 17 -20.469 -8.711 1 98.75 198 SER B O 1
ATOM 3925 N N . VAL B 1 199 ? 15.781 -18.812 -9.43 1 98.06 199 VAL B N 1
ATOM 3926 C CA . VAL B 1 199 ? 16.922 -18.094 -9.977 1 98.06 199 VAL B CA 1
ATOM 3927 C C . VAL B 1 199 ? 17.016 -16.719 -9.32 1 98.06 199 VAL B C 1
ATOM 3929 O O . VAL B 1 199 ? 17.469 -15.75 -9.945 1 98.06 199 VAL B O 1
ATOM 3932 N N . ASP B 1 200 ? 16.438 -16.547 -8.156 1 97.31 200 ASP B N 1
ATOM 3933 C CA . ASP B 1 200 ? 16.594 -15.414 -7.25 1 97.31 200 ASP B CA 1
ATOM 3934 C C . ASP B 1 200 ? 15.859 -14.188 -7.777 1 97.31 200 ASP B C 1
ATOM 3936 O O . ASP B 1 200 ? 16.297 -13.055 -7.559 1 97.31 200 ASP B O 1
ATOM 3940 N N . ILE B 1 201 ? 14.867 -14.352 -8.547 1 98.5 201 ILE B N 1
ATOM 3941 C CA . ILE B 1 201 ? 13.945 -13.281 -8.922 1 98.5 201 ILE B CA 1
ATOM 3942 C C . ILE B 1 201 ? 12.734 -13.297 -7.984 1 98.5 201 ILE B C 1
ATOM 3944 O O . ILE B 1 201 ? 11.953 -14.25 -7.992 1 98.5 201 ILE B O 1
ATOM 3948 N N . PRO B 1 202 ? 12.625 -12.266 -7.129 1 98.62 202 PRO B N 1
ATOM 3949 C CA . PRO B 1 202 ? 11.438 -12.258 -6.27 1 98.62 202 PRO B CA 1
ATOM 3950 C C . PRO B 1 202 ? 10.141 -12.352 -7.062 1 98.62 202 PRO B C 1
ATOM 3952 O O . PRO B 1 202 ? 9.969 -11.648 -8.062 1 98.62 202 PRO B O 1
ATOM 3955 N N . ALA B 1 203 ? 9.234 -13.164 -6.648 1 98.75 203 ALA B N 1
ATOM 3956 C CA . ALA B 1 203 ? 7.945 -13.344 -7.309 1 98.75 203 ALA B CA 1
ATOM 3957 C C . ALA B 1 203 ? 6.848 -13.664 -6.297 1 98.75 203 ALA B C 1
ATOM 3959 O O . ALA B 1 203 ? 7.109 -14.305 -5.273 1 98.75 203 ALA B O 1
ATOM 3960 N N . ARG B 1 204 ? 5.617 -13.203 -6.594 1 98.44 204 ARG B N 1
ATOM 3961 C CA . ARG B 1 204 ? 4.5 -13.375 -5.672 1 98.44 204 ARG B CA 1
ATOM 3962 C C . ARG B 1 204 ? 3.178 -13.477 -6.426 1 98.44 204 ARG B C 1
ATOM 3964 O O . ARG B 1 204 ? 3.098 -13.117 -7.602 1 98.44 204 ARG B O 1
ATOM 3971 N N . PHE B 1 205 ? 2.193 -14.031 -5.715 1 98.06 205 PHE B N 1
ATOM 3972 C CA . PHE B 1 205 ? 0.837 -14.109 -6.246 1 98.06 205 PHE B CA 1
ATOM 3973 C C . PHE B 1 205 ? 0.087 -12.805 -6.016 1 98.06 205 PHE B C 1
ATOM 3975 O O . PHE B 1 205 ? 0.275 -12.148 -4.992 1 98.06 205 PHE B O 1
ATOM 3982 N N . VAL B 1 206 ? -0.681 -12.406 -6.914 1 97.38 206 VAL B N 1
ATOM 3983 C CA . VAL B 1 206 ? -1.718 -11.398 -6.738 1 97.38 206 VAL B CA 1
ATOM 3984 C C . VAL B 1 206 ? -3.092 -12.016 -6.977 1 97.38 206 VAL B C 1
ATOM 3986 O O . VAL B 1 206 ? -3.324 -12.641 -8.016 1 97.38 206 VAL B O 1
ATOM 3989 N N . LEU B 1 207 ? -3.918 -11.922 -6.012 1 96.44 207 LEU B N 1
ATOM 3990 C CA . LEU B 1 207 ? -5.27 -12.461 -6.121 1 96.44 207 LEU B CA 1
ATOM 3991 C C . LEU B 1 207 ? -6.281 -11.352 -6.367 1 96.44 207 LEU B C 1
ATOM 3993 O O . LEU B 1 207 ? -6.184 -10.273 -5.773 1 96.44 207 LEU B O 1
ATOM 3997 N N . GLY B 1 208 ? -7.156 -11.57 -7.207 1 93.38 208 GLY B N 1
ATOM 3998 C CA . GLY B 1 208 ? -8.188 -10.594 -7.535 1 93.38 208 GLY B CA 1
ATOM 3999 C C . GLY B 1 208 ? -9.141 -11.078 -8.617 1 93.38 208 GLY B C 1
ATOM 4000 O O . GLY B 1 208 ? -9.641 -12.203 -8.547 1 93.38 208 GLY B O 1
ATOM 4001 N N . GLN B 1 209 ? -9.445 -10.164 -9.547 1 87.38 209 GLN B N 1
ATOM 4002 C CA . GLN B 1 209 ? -10.367 -10.477 -10.641 1 87.38 209 GLN B CA 1
ATOM 4003 C C . GLN B 1 209 ? -9.859 -9.922 -11.969 1 87.38 209 GLN B C 1
ATOM 4005 O O . GLN B 1 209 ? -9.359 -8.797 -12.023 1 87.38 209 GLN B O 1
ATOM 4010 N N . ALA B 1 210 ? -9.836 -10.75 -12.922 1 82.12 210 ALA B N 1
ATOM 4011 C CA . ALA B 1 210 ? -9.727 -10.273 -14.297 1 82.12 210 ALA B CA 1
ATOM 4012 C C . ALA B 1 210 ? -11.102 -10.141 -14.945 1 82.12 210 ALA B C 1
ATOM 4014 O O . ALA B 1 210 ? -11.719 -11.141 -15.312 1 82.12 210 ALA B O 1
ATOM 4015 N N . LEU B 1 211 ? -11.57 -8.953 -15.016 1 71.25 211 LEU B N 1
ATOM 4016 C CA . LEU B 1 211 ? -12.938 -8.711 -15.477 1 71.25 211 LEU B CA 1
ATOM 4017 C C . LEU B 1 211 ? -13.047 -8.938 -16.984 1 71.25 211 LEU B C 1
ATOM 4019 O O . LEU B 1 211 ? -12.281 -8.367 -17.766 1 71.25 211 LEU B O 1
ATOM 4023 N N . GLU B 1 212 ? -13.477 -10.141 -17.328 1 62.97 212 GLU B N 1
ATOM 4024 C CA . GLU B 1 212 ? -13.758 -10.305 -18.75 1 62.97 212 GLU B CA 1
ATOM 4025 C C . GLU B 1 212 ? -14.875 -9.359 -19.203 1 62.97 212 GLU B C 1
ATOM 4027 O O . GLU B 1 212 ? -15.883 -9.203 -18.5 1 62.97 212 GLU B O 1
ATOM 4032 N N . LEU B 1 213 ? -14.453 -8.258 -19.859 1 54.41 213 LEU B N 1
ATOM 4033 C CA . LEU B 1 213 ? -15.477 -7.324 -20.297 1 54.41 213 LEU B CA 1
ATOM 4034 C C . LEU B 1 213 ? -16.672 -8.07 -20.891 1 54.41 213 LEU B C 1
ATOM 4036 O O . LEU B 1 213 ? -16.5 -9.047 -21.625 1 54.41 213 LEU B O 1
ATOM 4040 N N . PRO B 1 214 ? -17.734 -7.766 -20.188 1 50.41 214 PRO B N 1
ATOM 4041 C CA . PRO B 1 214 ? -18.922 -8.43 -20.719 1 50.41 214 PRO B CA 1
ATOM 4042 C C . PRO B 1 214 ? -19.016 -8.336 -22.234 1 50.41 214 PRO B C 1
ATOM 4044 O O . PRO B 1 214 ? -18.422 -7.434 -22.844 1 50.41 214 PRO B O 1
ATOM 4047 N N . GLN B 1 215 ? -19.328 -9.469 -22.859 1 46.22 215 GLN B N 1
ATOM 4048 C CA . GLN B 1 215 ? -19.719 -9.359 -24.25 1 46.22 215 GLN B CA 1
ATOM 4049 C C . GLN B 1 215 ? -20.469 -8.062 -24.531 1 46.22 215 GLN B C 1
ATOM 4051 O O . GLN B 1 215 ? -21.125 -7.523 -23.625 1 46.22 215 GLN B O 1
ATOM 4056 N N . PRO B 1 216 ? -20.203 -7.484 -25.656 1 46.84 216 PRO B N 1
ATOM 4057 C CA . PRO B 1 216 ? -21.031 -6.348 -26.047 1 46.84 216 PRO B CA 1
ATOM 4058 C C . PRO B 1 216 ? -22.516 -6.559 -25.719 1 46.84 216 PRO B C 1
ATOM 4060 O O . PRO B 1 216 ? -23.078 -7.609 -26.031 1 46.84 216 PRO B O 1
ATOM 4063 N N . GLY B 1 217 ? -23.094 -5.582 -24.812 1 46.75 217 GLY B N 1
ATOM 4064 C CA . GLY B 1 217 ? -24.5 -5.633 -24.406 1 46.75 217 GLY B CA 1
ATOM 4065 C C . GLY B 1 217 ? -24.703 -6.102 -22.984 1 46.75 217 GLY B C 1
ATOM 4066 O O . GLY B 1 217 ? -25.797 -5.973 -22.438 1 46.75 217 GLY B O 1
ATOM 4067 N N . ALA B 1 218 ? -23.766 -6.836 -22.5 1 47.78 218 ALA B N 1
ATOM 4068 C CA . ALA B 1 218 ? -23.984 -7.293 -21.141 1 47.78 218 ALA B CA 1
ATOM 4069 C C . ALA B 1 218 ? -23.406 -6.312 -20.125 1 47.78 218 ALA B C 1
ATOM 4071 O O . ALA B 1 218 ? -22.266 -5.867 -20.281 1 47.78 218 ALA B O 1
ATOM 4072 N N . GLN B 1 219 ? -24.203 -5.59 -19.438 1 47.66 219 GLN B N 1
ATOM 4073 C CA . GLN B 1 219 ? -23.859 -4.535 -18.484 1 47.66 219 GLN B CA 1
ATOM 4074 C C . GLN B 1 219 ? -23.156 -5.105 -17.266 1 47.66 219 GLN B C 1
ATOM 4076 O O . GLN B 1 219 ? -22.266 -4.465 -16.688 1 47.66 219 GLN B O 1
ATOM 4081 N N . ASP B 1 220 ? -23.641 -6.105 -16.688 1 52.34 220 ASP B N 1
ATOM 4082 C CA . ASP B 1 220 ? -23.188 -6.684 -15.422 1 52.34 220 ASP B CA 1
ATOM 4083 C C . ASP B 1 220 ? -22.578 -8.062 -15.641 1 52.34 220 ASP B C 1
ATOM 4085 O O . ASP B 1 220 ? -22.984 -8.797 -16.547 1 52.34 220 ASP B O 1
ATOM 4089 N N . CYS B 1 221 ? -21.359 -8.203 -15.312 1 52.69 221 CYS B N 1
ATOM 4090 C CA . CYS B 1 221 ? -20.844 -9.57 -15.375 1 52.69 221 CYS B CA 1
ATOM 4091 C C . CYS B 1 221 ? -20.719 -10.172 -13.977 1 52.69 221 CYS B C 1
ATOM 4093 O O . CYS B 1 221 ? -20.203 -9.523 -13.062 1 52.69 221 CYS B O 1
ATOM 4095 N N . GLU B 1 222 ? -21.781 -11.023 -13.758 1 50.47 222 GLU B N 1
ATOM 4096 C CA . GLU B 1 222 ? -21.547 -11.859 -12.578 1 50.47 222 GLU B CA 1
ATOM 4097 C C . GLU B 1 222 ? -20.266 -12.656 -12.711 1 50.47 222 GLU B C 1
ATOM 4099 O O . GLU B 1 222 ? -19.984 -13.227 -13.773 1 50.47 222 GLU B O 1
ATOM 4104 N N . VAL B 1 223 ? -19.219 -12.242 -12.039 1 54.94 223 VAL B N 1
ATOM 4105 C CA . VAL B 1 223 ? -17.938 -12.938 -12.094 1 54.94 223 VAL B CA 1
ATOM 4106 C C . VAL B 1 223 ? -17.984 -14.172 -11.195 1 54.94 223 VAL B C 1
ATOM 4108 O O . VAL B 1 223 ? -18.422 -14.094 -10.047 1 54.94 223 VAL B O 1
ATOM 4111 N N . CYS B 1 224 ? -17.938 -15.336 -11.945 1 58.84 224 CYS B N 1
ATOM 4112 C CA . CYS B 1 224 ? -17.797 -16.578 -11.195 1 58.84 224 CYS B CA 1
ATOM 4113 C C . CYS B 1 224 ? -16.344 -16.812 -10.805 1 58.84 224 CYS B C 1
ATOM 4115 O O . CYS B 1 224 ? -15.484 -17.031 -11.672 1 58.84 224 CYS B O 1
ATOM 4117 N N . GLY B 1 225 ? -15.945 -16.578 -9.516 1 76.94 225 GLY B N 1
ATOM 4118 C CA . GLY B 1 225 ? -14.68 -16.984 -8.93 1 76.94 225 GLY B CA 1
ATOM 4119 C C . GLY B 1 225 ? -13.641 -15.883 -8.938 1 76.94 225 GLY B C 1
ATOM 4120 O O . GLY B 1 225 ? -13.961 -14.719 -9.172 1 76.94 225 GLY B O 1
ATOM 4121 N N . TYR B 1 226 ? -12.492 -16.172 -8.562 1 87.44 226 TYR B N 1
ATOM 4122 C CA . TYR B 1 226 ? -11.367 -15.25 -8.539 1 87.44 226 TYR B CA 1
ATOM 4123 C C . TYR B 1 226 ? -10.328 -15.609 -9.594 1 87.44 226 TYR B C 1
ATOM 4125 O O . TYR B 1 226 ? -10.422 -16.672 -10.219 1 87.44 226 TYR B O 1
ATOM 4133 N N . HIS B 1 227 ? -9.555 -14.648 -9.984 1 91.38 227 HIS B N 1
ATOM 4134 C CA . HIS B 1 227 ? -8.367 -14.859 -10.797 1 91.38 227 HIS B CA 1
ATOM 4135 C C . HIS B 1 227 ? -7.102 -14.477 -10.039 1 91.38 227 HIS B C 1
ATOM 4137 O O . HIS B 1 227 ? -7.156 -13.672 -9.102 1 91.38 227 HIS B O 1
ATOM 4143 N N . CYS B 1 228 ? -6.078 -15.148 -10.305 1 95.19 228 CYS B N 1
ATOM 4144 C CA . CYS B 1 228 ? -4.777 -14.734 -9.789 1 95.19 228 CYS B CA 1
ATOM 4145 C C . CYS B 1 228 ? -3.77 -14.562 -10.922 1 95.19 228 CYS B C 1
ATOM 4147 O O . CYS B 1 228 ? -3.904 -15.188 -11.977 1 95.19 228 CYS B O 1
ATOM 4149 N N . TRP B 1 229 ? -2.824 -13.742 -10.773 1 96.56 229 TRP B N 1
ATOM 4150 C CA . TRP B 1 229 ? -1.635 -13.594 -11.609 1 96.56 229 TRP B CA 1
ATOM 4151 C C . TRP B 1 229 ? -0.383 -13.445 -10.75 1 96.56 229 TRP B C 1
ATOM 4153 O O . TRP B 1 229 ? -0.437 -13.602 -9.531 1 96.56 229 TRP B O 1
ATOM 4163 N N . ALA B 1 230 ? 0.744 -13.32 -11.422 1 98.06 230 ALA B N 1
ATOM 4164 C CA . ALA B 1 230 ? 2.002 -13.18 -10.688 1 98.06 230 ALA B CA 1
ATOM 4165 C C . ALA B 1 230 ? 2.59 -11.781 -10.891 1 98.06 230 ALA B C 1
ATOM 4167 O O . ALA B 1 230 ? 2.271 -11.102 -11.859 1 98.06 230 ALA B O 1
ATOM 4168 N N . GLU B 1 231 ? 3.309 -11.383 -9.938 1 97.75 231 GLU B N 1
ATOM 4169 C CA . GLU B 1 231 ? 4.246 -10.273 -10.062 1 97.75 231 GLU B CA 1
ATOM 4170 C C . GLU B 1 231 ? 5.676 -10.719 -9.766 1 97.75 231 GLU B C 1
ATOM 4172 O O . GLU B 1 231 ? 5.895 -11.625 -8.961 1 97.75 231 GLU B O 1
ATOM 4177 N N . PHE B 1 232 ? 6.594 -10.133 -10.422 1 97.88 232 PHE B N 1
ATOM 4178 C CA . PHE B 1 232 ? 8.008 -10.375 -10.172 1 97.88 232 PHE B CA 1
ATOM 4179 C C . PHE B 1 232 ? 8.773 -9.055 -10.078 1 97.88 232 PHE B C 1
ATOM 4181 O O . PHE B 1 232 ? 8.367 -8.055 -10.68 1 97.88 232 PHE B O 1
ATOM 4188 N N . PHE B 1 233 ? 9.773 -9.055 -9.305 1 98.19 233 PHE B N 1
ATOM 4189 C CA . PHE B 1 233 ? 10.516 -7.816 -9.078 1 98.19 233 PHE B CA 1
ATOM 4190 C C . PHE B 1 233 ? 11.852 -7.84 -9.812 1 98.19 233 PHE B C 1
ATOM 4192 O O . PHE B 1 233 ? 12.594 -8.82 -9.742 1 98.19 233 PHE B O 1
ATOM 4199 N N . VAL B 1 234 ? 12.117 -6.789 -10.523 1 97.88 234 VAL B N 1
ATOM 4200 C CA . VAL B 1 234 ? 13.414 -6.551 -11.156 1 97.88 234 VAL B CA 1
ATOM 4201 C C . VAL B 1 234 ? 13.984 -5.215 -10.688 1 97.88 234 VAL B C 1
ATOM 4203 O O . VAL B 1 234 ? 13.398 -4.16 -10.945 1 97.88 234 VAL B O 1
ATOM 4206 N N . ALA B 1 235 ? 15.133 -5.301 -9.953 1 97.69 235 ALA B N 1
ATOM 4207 C CA . ALA B 1 235 ? 15.773 -4.055 -9.555 1 97.69 235 ALA B CA 1
ATOM 4208 C C . ALA B 1 235 ? 15.992 -3.135 -10.75 1 97.69 235 ALA B C 1
ATOM 4210 O O . ALA B 1 235 ? 16.438 -3.578 -11.805 1 97.69 235 ALA B O 1
ATOM 4211 N N . GLY B 1 236 ? 15.586 -1.885 -10.609 1 96.69 236 GLY B N 1
ATOM 4212 C CA . GLY B 1 236 ? 15.641 -0.915 -11.688 1 96.69 236 GLY B CA 1
ATOM 4213 C C . GLY B 1 236 ? 14.312 -0.738 -12.398 1 96.69 236 GLY B C 1
ATOM 4214 O O . GLY B 1 236 ? 14.109 0.256 -13.102 1 96.69 236 GLY B O 1
ATOM 4215 N N . LEU B 1 237 ? 13.422 -1.726 -12.242 1 96.06 237 LEU B N 1
ATOM 4216 C CA . LEU B 1 237 ? 12.148 -1.676 -12.945 1 96.06 237 LEU B CA 1
ATOM 4217 C C . LEU B 1 237 ? 10.984 -1.804 -11.969 1 96.06 237 LEU B C 1
ATOM 4219 O O . LEU B 1 237 ? 9.844 -1.473 -12.305 1 96.06 237 LEU B O 1
ATOM 4223 N N . GLY B 1 238 ? 11.203 -2.332 -10.75 1 96.38 238 GLY B N 1
ATOM 4224 C CA . GLY B 1 238 ? 10.148 -2.508 -9.766 1 96.38 238 GLY B CA 1
ATOM 4225 C C . GLY B 1 238 ? 9.344 -3.779 -9.969 1 96.38 238 GLY B C 1
ATOM 4226 O O . GLY B 1 238 ? 9.805 -4.711 -10.633 1 96.38 238 GLY B O 1
ATOM 4227 N N . TRP B 1 239 ? 8.242 -3.92 -9.281 1 96.62 239 TRP B N 1
ATOM 4228 C CA . TRP B 1 239 ? 7.324 -5.043 -9.461 1 96.62 239 TRP B CA 1
ATOM 4229 C C . TRP B 1 239 ? 6.629 -4.961 -10.812 1 96.62 239 TRP B C 1
ATOM 4231 O O . TRP B 1 239 ? 6.082 -3.918 -11.18 1 96.62 239 TRP B O 1
ATOM 4241 N N . LEU B 1 240 ? 6.676 -6.051 -11.547 1 96.12 240 LEU B N 1
ATOM 4242 C CA . LEU B 1 240 ? 6.039 -6.18 -12.852 1 96.12 240 LEU B CA 1
ATOM 4243 C C . LEU B 1 240 ? 5.062 -7.348 -12.867 1 96.12 240 LEU B C 1
ATOM 4245 O O . LEU B 1 240 ? 5.297 -8.367 -12.219 1 96.12 240 LEU B O 1
ATOM 4249 N N . PRO B 1 241 ? 4 -7.227 -13.625 1 96.25 241 PRO B N 1
ATOM 4250 C CA . PRO B 1 241 ? 3.014 -8.305 -13.672 1 96.25 241 PRO B CA 1
ATOM 4251 C C . PRO B 1 241 ? 3.35 -9.367 -14.711 1 96.25 241 PRO B C 1
ATOM 4253 O O . PRO B 1 241 ? 4.062 -9.086 -15.68 1 96.25 241 PRO B O 1
ATOM 4256 N N . ALA B 1 242 ? 2.9 -10.555 -14.508 1 96.44 242 ALA B N 1
ATOM 4257 C CA . ALA B 1 242 ? 2.906 -11.648 -15.477 1 96.44 242 ALA B CA 1
ATOM 4258 C C . ALA B 1 242 ? 1.658 -12.516 -15.328 1 96.44 242 ALA B C 1
ATOM 4260 O O . ALA B 1 242 ? 1.466 -13.172 -14.305 1 96.44 242 ALA B O 1
ATOM 4261 N N . ASP B 1 243 ? 0.819 -12.469 -16.328 1 96 243 ASP B N 1
ATOM 4262 C CA . ASP B 1 243 ? -0.352 -13.344 -16.328 1 96 243 ASP B CA 1
ATOM 4263 C C . ASP B 1 243 ? -0.182 -14.492 -17.312 1 96 243 ASP B C 1
ATOM 4265 O O . ASP B 1 243 ? -0.755 -14.469 -18.406 1 96 243 ASP B O 1
ATOM 4269 N N . ALA B 1 244 ? 0.472 -15.516 -16.891 1 96.38 244 ALA B N 1
ATOM 4270 C CA . ALA B 1 244 ? 0.764 -16.672 -17.719 1 96.38 244 ALA B CA 1
ATOM 4271 C C . ALA B 1 244 ? -0.492 -17.5 -17.969 1 96.38 244 ALA B C 1
ATOM 4273 O O . ALA B 1 244 ? -0.609 -18.188 -18.984 1 96.38 244 ALA B O 1
ATOM 4274 N N . SER B 1 245 ? -1.376 -17.484 -16.969 1 94.94 245 SER B N 1
ATOM 4275 C CA . SER B 1 245 ? -2.598 -18.266 -17.109 1 94.94 245 SER B CA 1
ATOM 4276 C C . SER B 1 245 ? -3.469 -17.75 -18.25 1 94.94 245 SER B C 1
ATOM 4278 O O . SER B 1 245 ? -3.861 -18.516 -19.125 1 94.94 245 SER B O 1
ATOM 4280 N N . CYS B 1 246 ? -3.77 -16.453 -18.266 1 90.44 246 CYS B N 1
ATOM 4281 C CA . CYS B 1 246 ? -4.559 -15.875 -19.359 1 90.44 246 CYS B CA 1
ATOM 4282 C C . CYS B 1 246 ? -3.83 -16 -20.688 1 90.44 246 CYS B C 1
ATOM 4284 O O . CYS B 1 246 ? -4.457 -16.203 -21.719 1 90.44 246 CYS B O 1
ATOM 4286 N N . ALA B 1 247 ? -2.506 -15.836 -20.594 1 91.38 247 ALA B N 1
ATOM 4287 C CA . ALA B 1 247 ? -1.727 -16.031 -21.812 1 91.38 247 ALA B CA 1
ATOM 4288 C C . ALA B 1 247 ? -1.905 -17.438 -22.359 1 91.38 247 ALA B C 1
ATOM 4290 O O . ALA B 1 247 ? -2.076 -17.625 -23.578 1 91.38 247 ALA B O 1
ATOM 4291 N N . THR B 1 248 ? -1.836 -18.422 -21.531 1 91.31 248 THR B N 1
ATOM 4292 C CA . THR B 1 248 ? -2.004 -19.812 -21.906 1 91.31 248 THR B CA 1
ATOM 4293 C C . THR B 1 248 ? -3.434 -20.078 -22.375 1 91.31 248 THR B C 1
ATOM 4295 O O . THR B 1 248 ? -3.645 -20.734 -23.391 1 91.31 248 THR B O 1
ATOM 4298 N N . LYS B 1 249 ? -4.363 -19.578 -21.688 1 87.94 249 LYS B N 1
ATOM 4299 C CA . LYS B 1 249 ? -5.781 -19.812 -21.938 1 87.94 249 LYS B CA 1
ATOM 4300 C C . LYS B 1 249 ? -6.203 -19.203 -23.281 1 87.94 249 LYS B C 1
ATOM 4302 O O . LYS B 1 249 ? -6.961 -19.828 -24.031 1 87.94 249 LYS B O 1
ATOM 4307 N N . TYR B 1 250 ? -5.66 -18 -23.578 1 84.5 250 TYR B N 1
ATOM 4308 C CA . TYR B 1 250 ? -6.152 -17.266 -24.75 1 84.5 250 TYR B CA 1
ATOM 4309 C C . TYR B 1 250 ? -5.113 -17.25 -25.859 1 84.5 250 TYR B C 1
ATOM 4311 O O . TYR B 1 250 ? -5.367 -16.734 -26.953 1 84.5 250 TYR B O 1
ATOM 4319 N N . GLY B 1 251 ? -4.004 -17.875 -25.656 1 80.81 251 GLY B N 1
ATOM 4320 C CA . GLY B 1 251 ? -2.969 -17.984 -26.672 1 80.81 251 GLY B CA 1
ATOM 4321 C C . GLY B 1 251 ? -2.309 -16.672 -27 1 80.81 251 GLY B C 1
ATOM 4322 O O . GLY B 1 251 ? -2.062 -16.359 -28.172 1 80.81 251 GLY B O 1
ATOM 4323 N N . THR B 1 252 ? -2.217 -15.766 -26.016 1 73.44 252 THR B N 1
ATOM 4324 C CA . THR B 1 252 ? -1.539 -14.492 -26.219 1 73.44 252 THR B CA 1
ATOM 4325 C C . THR B 1 252 ? -0.238 -14.438 -25.422 1 73.44 252 THR B C 1
ATOM 4327 O O . THR B 1 252 ? -0.075 -15.164 -24.438 1 73.44 252 THR B O 1
ATOM 4330 N N . HIS B 1 253 ? 0.734 -13.719 -26 1 68.75 253 HIS B N 1
ATOM 4331 C CA . HIS B 1 253 ? 1.99 -13.562 -25.281 1 68.75 253 HIS B CA 1
ATOM 4332 C C . HIS B 1 253 ? 2.105 -12.164 -24.688 1 68.75 253 HIS B C 1
ATOM 4334 O O . HIS B 1 253 ? 3.117 -11.828 -24.062 1 68.75 253 HIS B O 1
ATOM 4340 N N . GLY B 1 254 ? 1.129 -11.445 -24.688 1 81.62 254 GLY B N 1
ATOM 4341 C CA . GLY B 1 254 ? 1.247 -10.023 -24.391 1 81.62 254 GLY B CA 1
ATOM 4342 C C . GLY B 1 254 ? 0.955 -9.695 -22.938 1 81.62 254 GLY B C 1
ATOM 4343 O O . GLY B 1 254 ? 0.77 -8.531 -22.594 1 81.62 254 GLY B O 1
ATOM 4344 N N . LEU B 1 255 ? 0.997 -10.703 -22.047 1 91 255 LEU B N 1
ATOM 4345 C CA . LEU B 1 255 ? 0.642 -10.414 -20.672 1 91 255 LEU B CA 1
ATOM 4346 C C . LEU B 1 255 ? 1.846 -10.586 -19.75 1 91 255 LEU B C 1
ATOM 4348 O O . LEU B 1 255 ? 1.702 -11.023 -18.609 1 91 255 LEU B O 1
ATOM 4352 N N . PHE B 1 256 ? 3.078 -10.453 -20.359 1 94.62 256 PHE B N 1
ATOM 4353 C CA . PHE B 1 256 ? 4.328 -10.32 -19.625 1 94.62 256 PHE B CA 1
ATOM 4354 C C . PHE B 1 256 ? 4.695 -8.852 -19.453 1 94.62 256 PHE B C 1
ATOM 4356 O O . PHE B 1 256 ? 4.906 -8.133 -20.422 1 94.62 256 PHE B O 1
ATOM 4363 N N . ALA B 1 257 ? 4.797 -8.398 -18.141 1 94 257 ALA B N 1
ATOM 4364 C CA . ALA B 1 257 ? 5.07 -7.008 -17.797 1 94 257 ALA B CA 1
ATOM 4365 C C . ALA B 1 257 ? 4.02 -6.074 -18.375 1 94 257 ALA B C 1
ATOM 4367 O O . ALA B 1 257 ? 4.305 -4.91 -18.672 1 94 257 ALA B O 1
ATOM 4368 N N . ASN B 1 258 ? 2.896 -6.598 -18.641 1 90.75 258 ASN B N 1
ATOM 4369 C CA . ASN B 1 258 ? 1.75 -5.914 -19.219 1 90.75 258 ASN B CA 1
ATOM 4370 C C . ASN B 1 258 ? 0.431 -6.469 -18.688 1 90.75 258 ASN B C 1
ATOM 4372 O O . ASN B 1 258 ? 0.259 -7.684 -18.594 1 90.75 258 ASN B O 1
ATOM 4376 N N . LEU B 1 259 ? -0.405 -5.617 -18.328 1 90.81 259 LEU B N 1
ATOM 4377 C CA . LEU B 1 259 ? -1.698 -6.023 -17.781 1 90.81 259 LEU B CA 1
ATOM 4378 C C . LEU B 1 259 ? -2.77 -4.984 -18.094 1 90.81 259 LEU B C 1
ATOM 4380 O O . LEU B 1 259 ? -2.551 -3.787 -17.906 1 90.81 259 LEU B O 1
ATOM 4384 N N . GLN B 1 260 ? -3.865 -5.406 -18.531 1 84.62 260 GLN B N 1
ATOM 4385 C CA . GLN B 1 260 ? -4.977 -4.512 -18.828 1 84.62 260 GLN B CA 1
ATOM 4386 C C . GLN B 1 260 ? -5.641 -4.004 -17.562 1 84.62 260 GLN B C 1
ATOM 4388 O O . GLN B 1 260 ? -5.449 -4.57 -16.484 1 84.62 260 GLN B O 1
ATOM 4393 N N . ALA B 1 261 ? -6.43 -2.963 -17.719 1 88.88 261 ALA B N 1
ATOM 4394 C CA . ALA B 1 261 ? -7.023 -2.264 -16.578 1 88.88 261 ALA B CA 1
ATOM 4395 C C . ALA B 1 261 ? -8.148 -3.086 -15.953 1 88.88 261 ALA B C 1
ATOM 4397 O O . ALA B 1 261 ? -8.68 -2.725 -14.898 1 88.88 261 ALA B O 1
ATOM 4398 N N . ASN B 1 262 ? -8.445 -4.227 -16.453 1 85.62 262 ASN B N 1
ATOM 4399 C CA . ASN B 1 262 ? -9.555 -5.02 -15.914 1 85.62 262 ASN B CA 1
ATOM 4400 C C . ASN B 1 262 ? -9.078 -6 -14.844 1 85.62 262 ASN B C 1
ATOM 4402 O O . ASN B 1 262 ? -9.859 -6.801 -14.344 1 85.62 262 ASN B O 1
ATOM 4406 N N . HIS B 1 263 ? -7.793 -6 -14.547 1 91.06 263 HIS B N 1
ATOM 4407 C CA . HIS B 1 263 ? -7.242 -6.805 -13.469 1 91.06 263 HIS B CA 1
ATOM 4408 C C . HIS B 1 263 ? -7.281 -6.047 -12.141 1 91.06 263 HIS B C 1
ATOM 4410 O O . HIS B 1 263 ? -6.426 -5.195 -11.883 1 91.06 263 HIS B O 1
ATOM 4416 N N . ILE B 1 264 ? -8.227 -6.344 -11.297 1 92.94 264 ILE B N 1
ATOM 4417 C CA . ILE B 1 264 ? -8.352 -5.684 -10 1 92.94 264 ILE B CA 1
ATOM 4418 C C . ILE B 1 264 ? -7.781 -6.586 -8.906 1 92.94 264 ILE B C 1
ATOM 4420 O O . ILE B 1 264 ? -8.195 -7.738 -8.766 1 92.94 264 ILE B O 1
ATOM 4424 N N . ALA B 1 265 ? -6.848 -6.105 -8.172 1 95.06 265 ALA B N 1
ATOM 4425 C CA . ALA B 1 265 ? -6.199 -6.871 -7.109 1 95.06 265 ALA B CA 1
ATOM 4426 C C . ALA B 1 265 ? -6.938 -6.719 -5.785 1 95.06 265 ALA B C 1
ATOM 4428 O O . ALA B 1 265 ? -7.316 -5.605 -5.402 1 95.06 265 ALA B O 1
ATOM 4429 N N . TRP B 1 266 ? -7.066 -7.852 -5.062 1 93.19 266 TRP B N 1
ATOM 4430 C CA . TRP B 1 266 ? -7.672 -7.863 -3.734 1 93.19 266 TRP B CA 1
ATOM 4431 C C . TRP B 1 266 ? -6.617 -8.086 -2.656 1 93.19 266 TRP B C 1
ATOM 4433 O O . TRP B 1 266 ? -6.688 -7.488 -1.579 1 93.19 266 TRP B O 1
ATOM 4443 N N . SER B 1 267 ? -5.758 -9.008 -2.947 1 96.31 267 SER B N 1
ATOM 4444 C CA . SER B 1 267 ? -4.73 -9.359 -1.973 1 96.31 267 SER B CA 1
ATOM 4445 C C . SER B 1 267 ? -3.441 -9.797 -2.662 1 96.31 267 SER B C 1
ATOM 4447 O O . SER B 1 267 ? -3.439 -10.094 -3.857 1 96.31 267 SER B O 1
ATOM 4449 N N . ILE B 1 268 ? -2.395 -9.75 -1.934 1 97.12 268 ILE B N 1
ATOM 4450 C CA . ILE B 1 268 ? -1.069 -10.141 -2.398 1 97.12 268 ILE B CA 1
ATOM 4451 C C . ILE B 1 268 ? -0.552 -11.305 -1.561 1 97.12 268 ILE B C 1
ATOM 4453 O O . ILE B 1 268 ? -0.709 -11.32 -0.338 1 97.12 268 ILE B O 1
ATOM 4457 N N . GLY B 1 269 ? 0.05 -12.258 -2.279 1 96.5 269 GLY B N 1
ATOM 4458 C CA . GLY B 1 269 ? 0.741 -13.328 -1.583 1 96.5 269 GLY B CA 1
ATOM 4459 C C . GLY B 1 269 ? -0.118 -14.562 -1.388 1 96.5 269 GLY B C 1
ATOM 4460 O O . GLY B 1 269 ? -1.297 -14.57 -1.75 1 96.5 269 GLY B O 1
ATOM 4461 N N . ARG B 1 270 ? 0.437 -15.617 -0.893 1 94.81 270 ARG B N 1
ATOM 4462 C CA . ARG B 1 270 ? -0.198 -16.875 -0.511 1 94.81 270 ARG B CA 1
ATOM 4463 C C . ARG B 1 270 ? 0.36 -17.391 0.812 1 94.81 270 ARG B C 1
ATOM 4465 O O . ARG B 1 270 ? 1.303 -16.812 1.359 1 94.81 270 ARG B O 1
ATOM 4472 N N . ASP B 1 271 ? -0.319 -18.469 1.263 1 95 271 ASP B N 1
ATOM 4473 C CA . ASP B 1 271 ? 0.124 -19.031 2.535 1 95 271 ASP B CA 1
ATOM 4474 C C . ASP B 1 271 ? 0.214 -17.953 3.609 1 95 271 ASP B C 1
ATOM 4476 O O . ASP B 1 271 ? 1.26 -17.781 4.238 1 95 271 ASP B O 1
ATOM 4480 N N . ILE B 1 272 ? -0.868 -17.312 3.775 1 94.19 272 ILE B N 1
ATOM 4481 C CA . ILE B 1 272 ? -0.871 -16.062 4.543 1 94.19 272 ILE B CA 1
ATOM 4482 C C . ILE B 1 272 ? -1.447 -16.312 5.934 1 94.19 272 ILE B C 1
ATOM 4484 O O . ILE B 1 272 ? -2.406 -17.078 6.086 1 94.19 272 ILE B O 1
ATOM 4488 N N . LEU B 1 273 ? -0.857 -15.703 6.879 1 95.75 273 LEU B N 1
ATOM 4489 C CA . LEU B 1 273 ? -1.473 -15.539 8.188 1 95.75 273 LEU B CA 1
ATOM 4490 C C . LEU B 1 273 ? -2.326 -14.281 8.242 1 95.75 273 LEU B C 1
ATOM 4492 O O . LEU B 1 273 ? -1.817 -13.172 8.047 1 95.75 273 LEU B O 1
ATOM 4496 N N . LEU B 1 274 ? -3.613 -14.43 8.461 1 97.12 274 LEU B N 1
ATOM 4497 C CA . LEU B 1 274 ? -4.527 -13.289 8.5 1 97.12 274 LEU B CA 1
ATOM 4498 C C . LEU B 1 274 ? -4.398 -12.539 9.82 1 97.12 274 LEU B C 1
ATOM 4500 O O . LEU B 1 274 ? -3.543 -12.859 10.648 1 97.12 274 LEU B O 1
ATOM 4504 N N . ALA B 1 275 ? -5.16 -11.438 9.961 1 97.25 275 ALA B N 1
ATOM 4505 C CA . ALA B 1 275 ? -5.125 -10.617 11.164 1 97.25 275 ALA B CA 1
ATOM 4506 C C . ALA B 1 275 ? -6.535 -10.352 11.688 1 97.25 275 ALA B C 1
ATOM 4508 O O . ALA B 1 275 ? -7.32 -9.664 11.039 1 97.25 275 ALA B O 1
ATOM 4509 N N . PRO B 1 276 ? -6.809 -10.898 12.914 1 96.75 276 PRO B N 1
ATOM 4510 C CA . PRO B 1 276 ? -5.996 -11.812 13.719 1 96.75 276 PRO B CA 1
ATOM 4511 C C . PRO B 1 276 ? -5.762 -13.156 13.023 1 96.75 276 PRO B C 1
ATOM 4513 O O . PRO B 1 276 ? -6.426 -13.469 12.031 1 96.75 276 PRO B O 1
ATOM 4516 N N . PRO B 1 277 ? -4.801 -13.875 13.586 1 96.38 277 PRO B N 1
ATOM 4517 C CA . PRO B 1 277 ? -4.477 -15.141 12.93 1 96.38 277 PRO B CA 1
ATOM 4518 C C . PRO B 1 277 ? -5.605 -16.172 13.031 1 96.38 277 PRO B C 1
ATOM 4520 O O . PRO B 1 277 ? -6.27 -16.25 14.07 1 96.38 277 PRO B O 1
ATOM 4523 N N . GLN B 1 278 ? -5.812 -16.797 11.945 1 94.56 278 GLN B N 1
ATOM 4524 C CA . GLN B 1 278 ? -6.758 -17.922 11.938 1 94.56 278 GLN B CA 1
ATOM 4525 C C . GLN B 1 278 ? -6.238 -19.078 12.766 1 94.56 278 GLN B C 1
ATOM 4527 O O . GLN B 1 278 ? -5.027 -19.234 12.945 1 94.56 278 GLN B O 1
ATOM 4532 N N . ARG B 1 279 ? -7.059 -19.875 13.281 1 92.75 279 ARG B N 1
ATOM 4533 C CA . ARG B 1 279 ? -6.715 -21.016 14.133 1 92.75 279 ARG B CA 1
ATOM 4534 C C . ARG B 1 279 ? -6.367 -22.25 13.297 1 92.75 279 ARG B C 1
ATOM 4536 O O . ARG B 1 279 ? -5.539 -23.062 13.703 1 92.75 279 ARG B O 1
ATOM 4543 N N . ALA B 1 280 ? -6.988 -22.344 12.164 1 90.81 280 ALA B N 1
ATOM 4544 C CA . ALA B 1 280 ? -6.816 -23.531 11.32 1 90.81 280 ALA B CA 1
ATOM 4545 C C . ALA B 1 280 ? -5.496 -23.469 10.555 1 90.81 280 ALA B C 1
ATOM 4547 O O . ALA B 1 280 ? -5.207 -24.344 9.742 1 90.81 280 ALA B O 1
ATOM 4548 N N . GLY B 1 281 ? -4.633 -22.438 10.852 1 89.5 281 GLY B N 1
ATOM 4549 C CA . GLY B 1 281 ? -3.359 -22.297 10.164 1 89.5 281 GLY B CA 1
ATOM 4550 C C . GLY B 1 281 ? -3.422 -21.344 8.984 1 89.5 281 GLY B C 1
ATOM 4551 O O . GLY B 1 281 ? -4.445 -20.688 8.766 1 89.5 281 GLY B O 1
ATOM 4552 N N . ARG B 1 282 ? -2.359 -21.312 8.25 1 92.62 282 ARG B N 1
ATOM 4553 C CA . ARG B 1 282 ? -2.221 -20.344 7.168 1 92.62 282 ARG B CA 1
ATOM 4554 C C . ARG B 1 282 ? -3.193 -20.656 6.035 1 92.62 282 ARG B C 1
ATOM 4556 O O . ARG B 1 282 ? -3.465 -21.812 5.742 1 92.62 282 ARG B O 1
ATOM 4563 N N . SER B 1 283 ? -3.682 -19.672 5.418 1 90.19 283 SER B N 1
ATOM 4564 C CA . SER B 1 283 ? -4.547 -19.812 4.254 1 90.19 283 SER B CA 1
ATOM 4565 C C . SER B 1 283 ? -3.74 -19.812 2.959 1 90.19 283 SER B C 1
ATOM 4567 O O . SER B 1 283 ? -2.91 -18.938 2.74 1 90.19 283 SER B O 1
ATOM 4569 N N . LEU B 1 284 ? -3.965 -20.766 2.09 1 92 284 LEU B N 1
ATOM 4570 C CA . LEU B 1 284 ? -3.234 -20.844 0.83 1 92 284 LEU B CA 1
ATOM 4571 C C . LEU B 1 284 ? -3.512 -19.625 -0.045 1 92 284 LEU B C 1
ATOM 4573 O O . LEU B 1 284 ? -2.59 -19.047 -0.626 1 92 284 LEU B O 1
ATOM 4577 N N . PHE B 1 285 ? -4.809 -19.297 -0.104 1 92.25 285 PHE B N 1
ATOM 4578 C CA . PHE B 1 285 ? -5.227 -18.156 -0.915 1 92.25 285 PHE B CA 1
ATOM 4579 C C . PHE B 1 285 ? -6.176 -17.25 -0.135 1 92.25 285 PHE B C 1
ATOM 4581 O O . PHE B 1 285 ? -7.062 -17.75 0.57 1 92.25 285 PHE B O 1
ATOM 4588 N N . PHE B 1 286 ? -5.965 -15.992 -0.174 1 94.31 286 PHE B N 1
ATOM 4589 C CA . PHE B 1 286 ? -6.918 -15.023 0.365 1 94.31 286 PHE B CA 1
ATOM 4590 C C . PHE B 1 286 ? -7.637 -14.289 -0.76 1 94.31 286 PHE B C 1
ATOM 4592 O O . PHE B 1 286 ? -7.52 -13.07 -0.882 1 94.31 286 PHE B O 1
ATOM 4599 N N . ALA B 1 287 ? -8.359 -15.039 -1.566 1 89.88 287 ALA B N 1
ATOM 4600 C CA . ALA B 1 287 ? -9.023 -14.562 -2.779 1 89.88 287 ALA B CA 1
ATOM 4601 C C . ALA B 1 287 ? -10.461 -14.156 -2.494 1 89.88 287 ALA B C 1
ATOM 4603 O O . ALA B 1 287 ? -11.148 -13.633 -3.371 1 89.88 287 ALA B O 1
ATOM 4604 N N . GLY B 1 288 ? -10.922 -14.43 -1.391 1 89.94 288 GLY B N 1
ATOM 4605 C CA . GLY B 1 288 ? -12.258 -14.141 -0.904 1 89.94 288 GLY B CA 1
ATOM 4606 C C . GLY B 1 288 ? -12.391 -14.266 0.602 1 89.94 288 GLY B C 1
ATOM 4607 O O . GLY B 1 288 ? -11.383 -14.359 1.311 1 89.94 288 GLY B O 1
ATOM 4608 N N . PRO B 1 289 ? -13.656 -14.281 1.022 1 92.31 289 PRO B N 1
ATOM 4609 C CA . PRO B 1 289 ? -13.883 -14.398 2.467 1 92.31 289 PRO B CA 1
ATOM 4610 C C . PRO B 1 289 ? -13.422 -15.734 3.033 1 92.31 289 PRO B C 1
ATOM 4612 O O . PRO B 1 289 ? -13.555 -16.766 2.375 1 92.31 289 PRO B O 1
ATOM 4615 N N . TYR B 1 290 ? -12.805 -15.703 4.129 1 93.44 290 TYR B N 1
ATOM 4616 C CA . TYR B 1 290 ? -12.422 -16.859 4.93 1 93.44 290 TYR B CA 1
ATOM 4617 C C . TYR B 1 290 ? -13.18 -16.875 6.254 1 93.44 290 TYR B C 1
ATOM 4619 O O . TYR B 1 290 ? -13.328 -15.836 6.906 1 93.44 290 TYR B O 1
ATOM 4627 N N . ALA B 1 291 ? -13.672 -18.031 6.648 1 92.94 291 ALA B N 1
ATOM 4628 C CA . ALA B 1 291 ? -14.422 -18.094 7.898 1 92.94 291 ALA B CA 1
ATOM 4629 C C . ALA B 1 291 ? -14.031 -19.328 8.719 1 92.94 291 ALA B C 1
ATOM 4631 O O . ALA B 1 291 ? -13.633 -20.344 8.156 1 92.94 291 ALA B O 1
ATOM 4632 N N . GLU B 1 292 ? -14.109 -19.156 10 1 92.38 292 GLU B N 1
ATOM 4633 C CA . GLU B 1 292 ? -13.953 -20.25 10.953 1 92.38 292 GLU B CA 1
ATOM 4634 C C . GLU B 1 292 ? -15.133 -20.312 11.922 1 92.38 292 GLU B C 1
ATOM 4636 O O . GLU B 1 292 ? -15.594 -19.281 12.406 1 92.38 292 GLU B O 1
ATOM 4641 N N . ILE B 1 293 ? -15.648 -21.469 12.141 1 91.44 293 ILE B N 1
ATOM 4642 C CA . ILE B 1 293 ? -16.609 -21.734 13.195 1 91.44 293 ILE B CA 1
ATOM 4643 C C . ILE B 1 293 ? -15.969 -22.594 14.289 1 91.44 293 ILE B C 1
ATOM 4645 O O . ILE B 1 293 ? -15.531 -23.703 14.031 1 91.44 293 ILE B O 1
ATOM 4649 N N . ASP B 1 294 ? -15.914 -22.016 15.406 1 91.06 294 ASP B N 1
ATOM 4650 C CA . ASP B 1 294 ? -15.305 -22.672 16.562 1 91.06 294 ASP B CA 1
ATOM 4651 C C . ASP B 1 294 ? -13.883 -23.141 16.234 1 91.06 294 ASP B C 1
ATOM 4653 O O . ASP B 1 294 ? -13.492 -24.25 16.562 1 91.06 294 ASP B O 1
ATOM 4657 N N . GLY B 1 295 ? -13.219 -22.328 15.414 1 90.25 295 GLY B N 1
ATOM 4658 C CA . GLY B 1 295 ? -11.805 -22.547 15.156 1 90.25 295 GLY B CA 1
ATOM 4659 C C . GLY B 1 295 ? -11.555 -23.438 13.953 1 90.25 295 GLY B C 1
ATOM 4660 O O . GLY B 1 295 ? -10.398 -23.688 13.594 1 90.25 295 GLY B O 1
ATOM 4661 N N . GLU B 1 296 ? -12.617 -23.938 13.352 1 91.38 296 GLU B N 1
ATOM 4662 C CA . GLU B 1 296 ? -12.492 -24.781 12.164 1 91.38 296 GLU B CA 1
ATOM 4663 C C . GLU B 1 296 ? -12.93 -24.047 10.906 1 91.38 296 GLU B C 1
ATOM 4665 O O . GLU B 1 296 ? -13.922 -23.312 10.93 1 91.38 296 GLU B O 1
ATOM 4670 N N . THR B 1 297 ? -12.211 -24.281 9.938 1 91.75 297 THR B N 1
ATOM 4671 C CA . THR B 1 297 ? -12.539 -23.641 8.672 1 91.75 297 THR B CA 1
ATOM 4672 C C . THR B 1 297 ? -13.977 -23.953 8.266 1 91.75 297 THR B C 1
ATOM 4674 O O . THR B 1 297 ? -14.438 -25.078 8.414 1 91.75 297 THR B O 1
ATOM 4677 N N . HIS B 1 298 ? -14.672 -23 7.773 1 89.88 298 HIS B N 1
ATOM 4678 C CA . HIS B 1 298 ? -16.047 -23.125 7.285 1 89.88 298 HIS B CA 1
ATOM 4679 C C . HIS B 1 298 ? -16.219 -22.359 5.977 1 89.88 298 HIS B C 1
ATOM 4681 O O . HIS B 1 298 ? -15.703 -21.25 5.82 1 89.88 298 HIS B O 1
ATOM 4687 N N . PRO B 1 299 ? -16.969 -22.875 5.059 1 87.69 299 PRO B N 1
ATOM 4688 C CA . PRO B 1 299 ? -17.172 -22.172 3.787 1 87.69 299 PRO B CA 1
ATOM 4689 C C . PRO B 1 299 ? -18 -20.906 3.938 1 87.69 299 PRO B C 1
ATOM 4691 O O . PRO B 1 299 ? -18.953 -20.875 4.723 1 87.69 299 PRO B O 1
ATOM 4694 N N . ALA B 1 300 ? -17.578 -19.938 3.297 1 88.19 300 ALA B N 1
ATOM 4695 C CA . ALA B 1 300 ? -18.359 -18.719 3.117 1 88.19 300 ALA B CA 1
ATOM 4696 C C . ALA B 1 300 ? -18.828 -18.578 1.673 1 88.19 300 ALA B C 1
ATOM 4698 O O . ALA B 1 300 ? -18.125 -18.953 0.74 1 88.19 300 ALA B O 1
ATOM 4699 N N . GLN B 1 301 ? -20.047 -18.094 1.528 1 85.5 301 GLN B N 1
ATOM 4700 C CA . GLN B 1 301 ? -20.578 -17.859 0.189 1 85.5 301 GLN B CA 1
ATOM 4701 C C . GLN B 1 301 ? -20.328 -16.422 -0.262 1 85.5 301 GLN B C 1
ATOM 4703 O O . GLN B 1 301 ? -20.406 -15.492 0.537 1 85.5 301 GLN B O 1
ATOM 4708 N N . ARG B 1 302 ? -19.953 -16.359 -1.478 1 87.38 302 ARG B N 1
ATOM 4709 C CA . ARG B 1 302 ? -19.641 -15.039 -2.033 1 87.38 302 ARG B CA 1
ATOM 4710 C C . ARG B 1 302 ? -20.328 -14.844 -3.387 1 87.38 302 ARG B C 1
ATOM 4712 O O . ARG B 1 302 ? -20.297 -15.742 -4.23 1 87.38 302 ARG B O 1
ATOM 4719 N N . GLN B 1 303 ? -20.984 -13.766 -3.557 1 86.31 303 GLN B N 1
ATOM 4720 C CA . GLN B 1 303 ? -21.453 -13.289 -4.852 1 86.31 303 GLN B CA 1
ATOM 4721 C C . GLN B 1 303 ? -20.844 -11.93 -5.191 1 86.31 303 GLN B C 1
ATOM 4723 O O . GLN B 1 303 ? -21.047 -10.953 -4.477 1 86.31 303 GLN B O 1
ATOM 4728 N N . ILE B 1 304 ? -20.125 -11.914 -6.246 1 87.25 304 ILE B N 1
ATOM 4729 C CA . ILE B 1 304 ? -19.438 -10.688 -6.633 1 87.25 304 ILE B CA 1
ATOM 4730 C C . ILE B 1 304 ? -19.984 -10.188 -7.973 1 87.25 304 ILE B C 1
ATOM 4732 O O . ILE B 1 304 ? -20.203 -10.984 -8.891 1 87.25 304 ILE B O 1
ATOM 4736 N N . ARG B 1 305 ? -20.297 -8.945 -8.047 1 85.31 305 ARG B N 1
ATOM 4737 C CA . ARG B 1 305 ? -20.719 -8.281 -9.273 1 85.31 305 ARG B CA 1
ATOM 4738 C C . ARG B 1 305 ? -19.75 -7.156 -9.641 1 85.31 305 ARG B C 1
ATOM 4740 O O . ARG B 1 305 ? -19.297 -6.414 -8.773 1 85.31 305 ARG B O 1
ATOM 4747 N N . PHE B 1 306 ? -19.484 -7.051 -10.938 1 84.19 306 PHE B N 1
ATOM 4748 C CA . PHE B 1 306 ? -18.609 -6.012 -11.453 1 84.19 306 PHE B CA 1
ATOM 4749 C C . PHE B 1 306 ? -19.281 -5.242 -12.586 1 84.19 306 PHE B C 1
ATOM 4751 O O . PHE B 1 306 ? -19.969 -5.832 -13.43 1 84.19 306 PHE B O 1
ATOM 4758 N N . THR B 1 307 ? -19.094 -3.971 -12.531 1 82.94 307 THR B N 1
ATOM 4759 C CA . THR B 1 307 ? -19.594 -3.121 -13.609 1 82.94 307 THR B CA 1
ATOM 4760 C C . THR B 1 307 ? -18.531 -2.111 -14.039 1 82.94 307 THR B C 1
ATOM 4762 O O . THR B 1 307 ? -17.969 -1.403 -13.195 1 82.94 307 THR B O 1
ATOM 4765 N N . ALA B 1 308 ? -18.141 -2.145 -15.312 1 83.69 308 ALA B N 1
ATOM 4766 C CA . ALA B 1 308 ? -17.297 -1.08 -15.844 1 83.69 308 ALA B CA 1
ATOM 4767 C C . ALA B 1 308 ? -18.078 0.231 -15.953 1 83.69 308 ALA B C 1
ATOM 4769 O O . ALA B 1 308 ? -19.172 0.27 -16.531 1 83.69 308 ALA B O 1
ATOM 4770 N N . MET B 1 309 ? -17.484 1.205 -15.359 1 81 309 MET B N 1
ATOM 4771 C CA . MET B 1 309 ? -18.156 2.502 -15.375 1 81 309 MET B CA 1
ATOM 4772 C C . MET B 1 309 ? -17.688 3.338 -16.562 1 81 309 MET B C 1
ATOM 4774 O O . MET B 1 309 ? -16.547 3.219 -17 1 81 309 MET B O 1
ATOM 4778 N N . THR B 1 310 ? -18.438 3.908 -17.375 1 66.31 310 THR B N 1
ATOM 4779 C CA . THR B 1 310 ? -18.156 4.75 -18.531 1 66.31 310 THR B CA 1
ATOM 4780 C C . THR B 1 310 ? -17.906 6.195 -18.109 1 66.31 310 THR B C 1
ATOM 4782 O O . THR B 1 310 ? -18.484 6.656 -17.125 1 66.31 310 THR B O 1
#

Organism: Mycobacterium tuberculosis (strain ATCC 25177 / H37Ra) (NCBI:txid419947)